Protein AF-A0A934AKM4-F1 (afdb_monomer)

Foldseek 3Di:
DALLLLLLVVLLLVLLVPPDDDPVVLVVVLVVVVVPDSLVRSVSSLVVVDPDPDDDPPDDDDDDDDDDDDDDPDPPPPPPDPPPVPQPPFPLDDVLLVVLSSVVVVVPPDPSNVVSVVDPVSVQLVPDDSSLLSLLVLQLCLLPDSVNSNPDDPLLSSLLSCQSSCLSNPHDPDDPSVLSNLLSQLVSLVVVLVVLAPPDWDWDFPDDDDPPDDAGEIETEGAYNQKDKQAQDPDDDDDDPQPSNHLFGKKKDFAAPVQVVVCVVRLWDWWAQAADWDDDDRYHIYGHNSRTTGKIFHPPDDCVLVVRDQNRQKMFIWGAHPSFIWMDRHPVGRIIGSRHRRAADPVLLVLLVCVSVVHDDDPVSVVSNVVQSVSSHGHGGGIRRIGTPDIDGHD

Radius of gyration: 25.03 Å; Cα contacts (8 Å, |Δi|>4): 606; chains: 1; bounding box: 63×58×86 Å

Secondary structure (DSSP, 8-state):
--HHHHHHHHHHHHHHHTS-S--HHHHHHHHHHTTT-HHHHHHHHHHHHSTT--S--------------------TT-------TT-----SS-HHHHHHHHHHHHT---THHHHHTT-TTHHHHTTS-HHHHHHHHHHHHTT--HHHHHHS-HHHHHHHHHHHHHHHT---TT-HHHHHHHHHHHHHHHHHHHHTBTSPPEEE-SS---TT-SSEEEEEESB-TT-EEE----S----SS--TTSTT--EEEEE-HHHHHHHHHHSEEEPPSS-EEEEETTTEEEEETT--EEEEB-TTS-TGGGT--GGG-EEEEEEPPTT--EEES-TTTT-EEEE--PPPPHHHHHHHHHHHTT----HHHHHHHHHHHHTTSSPP--EEE-EEEEEEE--

pLDDT: mean 75.03, std 22.96, range [26.42, 98.5]

Solvent-accessible surface area (backbone atoms only — not comparable to full-atom values): 22704 Å² total; per-residue (Å²): 98,56,52,51,42,51,50,57,47,50,52,56,33,52,47,55,68,70,51,85,92,82,54,69,76,58,51,56,53,38,59,66,49,48,82,77,36,70,44,63,39,35,53,54,36,54,58,66,73,47,88,82,75,78,86,75,92,72,91,76,92,79,87,83,89,82,91,80,94,75,92,73,82,89,71,86,78,72,74,71,74,83,71,74,84,79,66,75,81,71,63,52,62,58,66,61,46,54,48,49,55,39,52,58,54,59,70,43,87,37,81,41,58,69,58,42,77,69,46,75,75,51,62,70,57,64,69,50,56,62,67,58,53,38,47,38,49,22,18,73,45,52,89,52,54,46,68,52,63,68,71,48,50,73,68,50,52,35,10,41,35,34,43,41,52,41,47,71,62,60,70,68,75,84,49,67,47,35,55,50,13,53,20,50,50,12,38,55,46,46,54,53,46,58,70,33,40,68,51,85,66,50,74,47,64,93,64,81,81,54,99,87,62,74,50,48,61,34,39,29,48,54,31,59,68,61,49,40,78,47,62,55,47,94,70,94,69,88,77,59,95,79,46,68,32,37,76,76,34,63,33,22,34,72,27,32,70,68,50,49,54,51,28,70,71,53,41,31,45,65,37,29,63,60,44,44,69,50,75,45,86,91,61,32,30,39,36,27,65,67,47,18,12,40,70,34,29,42,79,86,58,52,52,70,78,71,73,45,57,81,78,36,39,23,38,39,29,29,31,63,58,90,72,58,38,34,32,26,67,40,82,90,45,72,44,34,31,40,30,38,63,38,18,49,54,66,74,58,42,50,40,30,58,36,50,76,70,71,46,92,65,56,74,68,48,46,53,50,27,53,52,33,42,76,63,34,40,51,31,38,86,43,66,48,65,45,45,80,78,46,70,53,68,70,127

Mean predicted aligned error: 12.0 Å

Nearest PDB structures (foldseek):
  4eru-assembly1_B  TM=2.454E-01  e=1.592E+00  Salmonella enterica subsp. enterica serovar Typhimurium str. 14028S

Sequence (395 aa):
MSRRLFCLFLALAWLNASLPFEASAAVVRAASAAAKSPLAMAGGMIDASLPGLSSGNLLVPSWSNGSLSLIAPDLQDLKAPPLLQGQAVPSLLDPRRAAVLADRAMAADSPAMAEAAALKGVSEAVSAEPTAILERVNSVLKDFTPEDLQKLSDEDLSSLSSVVMDGLAGFKAGKREYHQGMATLARVRTEKLLAKRGQELDKYEPYKAVKDMQAVPVYIHGTSERVKTVRPKAEEGVASKQDLTSPRAVFRHYTTKEGLEAILSSKALLNGYLPYIELIVYVARYIYEDLSGVFLTVPEASGRDVGVPPEQRYYVDLELPKGFSLIQPDPIYPIFLVPLPGRTRGWIADAYRKWMKGEDLSPEQEAQAKRLDQEGGPGPDLALPIKVVGHGEVK

Structure (mmCIF, N/CA/C/O backbone):
data_AF-A0A934AKM4-F1
#
_entry.id   AF-A0A934AKM4-F1
#
loop_
_atom_site.group_PDB
_atom_site.id
_atom_site.type_symbol
_atom_site.label_atom_id
_atom_site.label_alt_id
_atom_site.label_comp_id
_atom_site.label_asym_id
_atom_site.label_entity_id
_atom_site.label_seq_id
_atom_site.pdbx_PDB_ins_code
_atom_site.Cartn_x
_atom_site.Cartn_y
_atom_site.Cartn_z
_atom_site.occupancy
_atom_site.B_iso_or_equiv
_atom_site.auth_seq_id
_atom_site.auth_comp_id
_atom_site.auth_asym_id
_atom_site.auth_atom_id
_atom_site.pdbx_PDB_model_num
ATOM 1 N N . MET A 1 1 ? -26.344 0.871 11.032 1.00 51.47 1 MET A N 1
ATOM 2 C CA . MET A 1 1 ? -24.915 0.720 11.398 1.00 51.47 1 MET A CA 1
ATOM 3 C C . MET A 1 1 ? -24.537 -0.759 11.417 1.00 51.47 1 MET A C 1
ATOM 5 O O . MET A 1 1 ? -25.308 -1.552 11.948 1.00 51.47 1 MET A O 1
ATOM 9 N N . SER A 1 2 ? -23.410 -1.166 10.821 1.00 50.50 2 SER A N 1
ATOM 10 C CA . SER A 1 2 ? -23.014 -2.585 10.814 1.00 50.50 2 SER A CA 1
ATOM 11 C C . SER A 1 2 ? -22.404 -3.010 12.156 1.00 50.50 2 SER A C 1
ATOM 13 O O . SER A 1 2 ? -21.736 -2.225 12.830 1.00 50.50 2 SER A O 1
ATOM 15 N N . ARG A 1 3 ? -22.589 -4.284 12.528 1.00 57.16 3 ARG A N 1
ATOM 16 C CA . ARG A 1 3 ? -22.080 -4.886 13.778 1.00 57.16 3 ARG A CA 1
ATOM 17 C C . ARG A 1 3 ? -20.564 -4.697 13.989 1.00 57.16 3 ARG A C 1
ATOM 19 O O . ARG A 1 3 ? -20.094 -4.721 15.121 1.00 57.16 3 ARG A O 1
ATOM 26 N N . ARG A 1 4 ? -19.793 -4.500 12.913 1.00 54.78 4 ARG A N 1
ATOM 27 C CA . ARG A 1 4 ? -18.324 -4.373 12.934 1.00 54.78 4 ARG A CA 1
ATOM 28 C C . ARG A 1 4 ? -17.840 -2.953 13.217 1.00 54.78 4 ARG A C 1
ATOM 30 O O . ARG A 1 4 ? -16.844 -2.805 13.919 1.00 54.78 4 ARG A O 1
ATOM 37 N N . LEU A 1 5 ? -18.580 -1.929 12.777 1.00 52.53 5 LEU A N 1
ATOM 38 C CA . LEU A 1 5 ? -18.275 -0.537 13.125 1.00 52.53 5 LEU A CA 1
ATOM 39 C C . LEU A 1 5 ? -18.369 -0.331 14.645 1.00 52.53 5 LEU A C 1
ATOM 41 O O . LEU A 1 5 ? -17.537 0.347 15.237 1.00 52.53 5 LEU A O 1
ATOM 45 N N . PHE A 1 6 ? -19.329 -1.006 15.286 1.00 55.53 6 PHE A N 1
ATOM 46 C CA . PHE A 1 6 ? -19.448 -1.025 16.741 1.00 55.53 6 PHE A CA 1
ATOM 47 C C . PHE A 1 6 ? -18.304 -1.774 17.438 1.00 55.53 6 PHE A C 1
ATOM 49 O O . PHE A 1 6 ? -17.884 -1.358 18.506 1.00 55.53 6 PHE A O 1
ATOM 56 N N . CYS A 1 7 ? -17.758 -2.842 16.848 1.00 52.00 7 CYS A N 1
ATOM 57 C CA . CYS A 1 7 ? -16.610 -3.551 17.429 1.00 52.00 7 CYS A CA 1
ATOM 58 C C . CYS A 1 7 ? -15.332 -2.704 17.382 1.00 52.00 7 CYS A C 1
ATOM 60 O O . CYS A 1 7 ? -14.615 -2.633 18.374 1.00 52.00 7 CYS A O 1
ATOM 62 N N . LEU A 1 8 ? -15.081 -2.024 16.255 1.00 54.69 8 LEU A N 1
ATOM 63 C CA . LEU A 1 8 ? -13.997 -1.043 16.139 1.00 54.69 8 LEU A CA 1
ATOM 64 C C . LEU A 1 8 ? -14.161 0.059 17.189 1.00 54.69 8 LEU A C 1
ATOM 66 O O . LEU A 1 8 ? -13.215 0.442 17.867 1.00 54.69 8 LEU A O 1
ATOM 70 N N . PHE A 1 9 ? -15.397 0.517 17.354 1.00 56.62 9 PHE A N 1
ATOM 71 C CA . PHE A 1 9 ? -15.739 1.537 18.319 1.00 56.62 9 PHE A CA 1
ATOM 72 C C . PHE A 1 9 ? -15.564 1.076 19.779 1.00 56.62 9 PHE A C 1
ATOM 74 O O . PHE A 1 9 ? -14.971 1.792 20.579 1.00 56.62 9 PHE A O 1
ATOM 81 N N . LEU A 1 10 ? -16.018 -0.129 20.133 1.00 51.84 10 LEU A N 1
ATOM 82 C CA . LEU A 1 10 ? -15.814 -0.717 21.458 1.00 51.84 10 LEU A CA 1
ATOM 83 C C . LEU A 1 10 ? -14.335 -0.941 21.758 1.00 51.84 10 LEU A C 1
ATOM 85 O O . LEU A 1 10 ? -13.925 -0.735 22.894 1.00 51.84 10 LEU A O 1
ATOM 89 N N . ALA A 1 11 ? -13.538 -1.326 20.762 1.00 53.38 11 ALA A N 1
ATOM 90 C CA . ALA A 1 11 ? -12.098 -1.447 20.928 1.00 53.38 11 ALA A CA 1
ATOM 91 C C . ALA A 1 11 ? -11.457 -0.081 21.214 1.00 53.38 11 ALA A C 1
ATOM 93 O O . ALA A 1 11 ? -10.674 0.025 22.149 1.00 53.38 11 ALA A O 1
ATOM 94 N N . LEU A 1 12 ? -11.853 0.978 20.495 1.00 50.47 12 LEU A N 1
ATOM 95 C CA . LEU A 1 12 ? -11.402 2.352 20.759 1.00 50.47 12 LEU A CA 1
ATOM 96 C C . LEU A 1 12 ? -11.870 2.872 22.135 1.00 50.47 12 LEU A C 1
ATOM 98 O O . LEU A 1 12 ? -11.111 3.534 22.838 1.00 50.47 12 LEU A O 1
ATOM 102 N N . ALA A 1 13 ? -13.095 2.540 22.554 1.00 51.50 13 ALA A N 1
ATOM 103 C CA . ALA A 1 13 ? -13.657 2.927 23.850 1.00 51.50 13 ALA A CA 1
ATOM 104 C C . ALA A 1 13 ? -12.999 2.186 25.029 1.00 51.50 13 ALA A C 1
ATOM 106 O O . ALA A 1 13 ? -12.649 2.801 26.034 1.00 51.50 13 ALA A O 1
ATOM 107 N N . TRP A 1 14 ? -12.800 0.871 24.905 1.00 45.91 14 TRP A N 1
ATOM 108 C CA . TRP A 1 14 ? -12.123 0.042 25.906 1.00 45.91 14 TRP A CA 1
ATOM 109 C C . TRP A 1 14 ? -10.655 0.441 26.068 1.00 45.91 14 TRP A C 1
ATOM 111 O O . TRP A 1 14 ? -10.137 0.508 27.181 1.00 45.91 14 TRP A O 1
ATOM 121 N N . LEU A 1 15 ? -9.999 0.782 24.964 1.00 45.12 15 LEU A N 1
ATOM 122 C CA . LEU A 1 15 ? -8.618 1.233 24.956 1.00 45.12 15 LEU A CA 1
ATOM 123 C C . LEU A 1 15 ? -8.435 2.572 25.677 1.00 45.12 15 LEU A C 1
ATOM 125 O O . LEU A 1 15 ? -7.503 2.712 26.463 1.00 45.12 15 LEU A O 1
ATOM 129 N N . ASN A 1 16 ? -9.376 3.502 25.513 1.00 45.16 16 ASN A N 1
ATOM 130 C CA . ASN A 1 16 ? -9.410 4.730 26.308 1.00 45.16 16 ASN A CA 1
ATOM 131 C C . ASN A 1 16 ? -9.717 4.487 27.794 1.00 45.16 16 ASN A C 1
ATOM 133 O O . ASN A 1 16 ? -9.210 5.206 28.649 1.00 45.16 16 ASN A O 1
ATOM 137 N N . ALA A 1 17 ? -10.507 3.460 28.123 1.00 43.16 17 ALA A N 1
ATOM 138 C CA . ALA A 1 17 ? -10.773 3.058 29.507 1.00 43.16 17 ALA A CA 1
ATOM 139 C C . ALA A 1 17 ? -9.569 2.397 30.207 1.00 43.16 17 ALA A C 1
ATOM 141 O O . ALA A 1 17 ? -9.577 2.260 31.428 1.00 43.16 17 ALA A O 1
ATOM 142 N N . SER A 1 18 ? -8.557 1.975 29.443 1.00 39.59 18 SER A N 1
ATOM 143 C CA . SER A 1 18 ? -7.383 1.231 29.924 1.00 39.59 18 SER A CA 1
ATOM 144 C C . SER A 1 18 ? -6.154 2.121 30.177 1.00 39.59 18 SER A C 1
ATOM 146 O O . SER A 1 18 ? -5.099 1.618 30.562 1.00 39.59 18 SER A O 1
ATOM 148 N N . LEU A 1 19 ? -6.276 3.436 29.959 1.00 39.56 19 LEU A N 1
ATOM 149 C CA . LEU A 1 19 ? -5.252 4.444 30.254 1.00 39.56 19 LEU A CA 1
ATOM 150 C C . LEU A 1 19 ? -5.306 4.860 31.746 1.00 39.56 19 LEU A C 1
ATOM 152 O O . LEU A 1 19 ? -6.357 4.727 32.377 1.00 39.56 19 LEU A O 1
ATOM 156 N N . PRO A 1 20 ? -4.189 5.310 32.356 1.00 41.03 20 PRO A N 1
ATOM 157 C CA . PRO A 1 20 ? -4.072 5.464 33.809 1.00 41.03 20 PRO A CA 1
ATOM 158 C C . PRO A 1 20 ? -5.076 6.438 34.463 1.00 41.03 20 PRO A C 1
ATOM 160 O O . PRO A 1 20 ? -5.600 7.377 33.870 1.00 41.03 20 PRO A O 1
ATOM 163 N N . PHE A 1 21 ? -5.331 6.155 35.740 1.00 41.41 21 PHE A N 1
ATOM 164 C CA . PHE A 1 21 ? -6.564 6.374 36.503 1.00 41.41 21 PHE A CA 1
ATOM 165 C C . PHE A 1 21 ? -6.707 7.774 37.148 1.00 41.41 21 PHE A C 1
ATOM 167 O O . PHE A 1 21 ? -6.900 7.866 38.357 1.00 41.41 21 PHE A O 1
ATOM 174 N N . GLU A 1 22 ? -6.654 8.873 36.383 1.00 40.75 22 GLU A N 1
ATOM 175 C CA . GLU A 1 22 ? -6.874 10.238 36.932 1.00 40.75 22 GLU A CA 1
ATOM 176 C C . GLU A 1 22 ? -8.089 11.005 36.369 1.00 40.75 22 GLU A C 1
ATOM 178 O O . GLU A 1 22 ? -8.169 12.227 36.443 1.00 40.75 22 GLU A O 1
ATOM 183 N N . ALA A 1 23 ? -9.127 10.297 35.912 1.00 39.56 23 ALA A N 1
ATOM 184 C CA . ALA A 1 23 ? -10.405 10.916 35.528 1.00 39.56 23 ALA A CA 1
ATOM 185 C C . ALA A 1 23 ? -11.626 10.311 36.254 1.00 39.56 23 ALA A C 1
ATOM 187 O O . ALA A 1 23 ? -12.684 10.109 35.658 1.00 39.56 23 ALA A O 1
ATOM 188 N N . SER A 1 24 ? -11.530 10.006 37.554 1.00 36.16 24 SER A N 1
ATOM 189 C CA . SER A 1 24 ? -12.574 9.225 38.250 1.00 36.16 24 SER A CA 1
ATOM 190 C C . SER A 1 24 ? -13.924 9.954 38.418 1.00 36.16 24 SER A C 1
ATOM 192 O O . SER A 1 24 ? -14.971 9.310 38.408 1.00 36.16 24 SER A O 1
ATOM 194 N N . ALA A 1 25 ? -13.959 11.292 38.461 1.00 34.59 25 ALA A N 1
ATOM 195 C CA . ALA A 1 25 ? -15.218 12.046 38.571 1.00 34.59 25 ALA A CA 1
ATOM 196 C C . ALA A 1 25 ? -15.967 12.204 37.228 1.00 34.59 25 ALA A C 1
ATOM 198 O O . ALA A 1 25 ? -17.200 12.266 37.204 1.00 34.59 25 ALA A O 1
ATOM 199 N N . ALA A 1 26 ? -15.239 12.234 36.106 1.00 39.81 26 ALA A N 1
ATOM 200 C CA . ALA A 1 26 ? -15.812 12.284 34.759 1.00 39.81 26 ALA A CA 1
ATOM 201 C C . ALA A 1 26 ? -16.292 10.897 34.302 1.00 39.81 26 ALA A C 1
A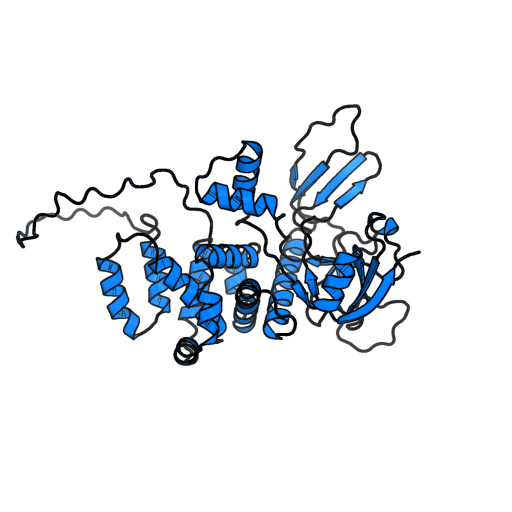TOM 203 O O . ALA A 1 26 ? -17.365 10.785 33.713 1.00 39.81 26 ALA A O 1
ATOM 204 N N . VAL A 1 27 ? -15.569 9.835 34.674 1.00 38.19 27 VAL A N 1
ATOM 205 C CA . VAL A 1 27 ? -15.933 8.433 34.401 1.00 38.19 27 VAL A CA 1
ATOM 206 C C . VAL A 1 27 ? -17.239 8.029 35.100 1.00 38.19 27 VAL A C 1
ATOM 208 O O . VAL A 1 27 ? -18.066 7.349 34.499 1.00 38.19 27 VAL A O 1
ATOM 211 N N . VAL A 1 28 ? -17.503 8.511 36.320 1.00 34.91 28 VAL A N 1
ATOM 212 C CA . VAL A 1 28 ? -18.774 8.245 37.029 1.00 34.91 28 VAL A CA 1
ATOM 213 C C . VAL A 1 28 ? -19.956 9.016 36.412 1.00 34.91 28 VAL A C 1
ATOM 215 O O . VAL A 1 28 ? -21.070 8.493 36.353 1.00 34.91 28 VAL A O 1
ATOM 218 N N . ARG A 1 29 ? -19.735 10.221 35.861 1.00 36.25 29 ARG A N 1
ATOM 219 C CA . ARG A 1 29 ? -20.760 10.939 35.069 1.00 36.25 29 ARG A CA 1
ATOM 220 C C . ARG A 1 29 ? -20.982 10.296 33.695 1.00 36.25 29 ARG A C 1
ATOM 222 O O . ARG A 1 29 ? -22.126 10.203 33.255 1.00 36.25 29 ARG A O 1
ATOM 229 N N . ALA A 1 30 ? -19.927 9.782 33.064 1.00 37.81 30 ALA A N 1
ATOM 230 C CA . ALA A 1 30 ? -20.004 9.009 31.827 1.00 37.81 30 ALA A CA 1
ATOM 231 C C . ALA A 1 30 ? -20.736 7.669 32.027 1.00 37.81 30 ALA A C 1
ATOM 233 O O . ALA A 1 30 ? -21.513 7.272 31.166 1.00 37.81 30 ALA A O 1
ATOM 234 N N . ALA A 1 31 ? -20.591 7.021 33.189 1.00 32.19 31 ALA A N 1
ATOM 235 C CA . ALA A 1 31 ? -21.324 5.801 33.543 1.00 32.19 31 ALA A CA 1
ATOM 236 C C . ALA A 1 31 ? -22.840 6.033 33.736 1.00 32.19 31 ALA A C 1
ATOM 238 O O . ALA A 1 31 ? -23.641 5.157 33.423 1.00 32.19 31 ALA A O 1
ATOM 239 N N . SER A 1 32 ? -23.252 7.228 34.176 1.00 30.84 32 SER A N 1
ATOM 240 C CA . SER A 1 32 ? -24.667 7.645 34.224 1.00 30.84 32 SER A CA 1
ATOM 241 C C . SER A 1 32 ? -25.238 7.941 32.822 1.00 30.84 32 SER A C 1
ATOM 243 O O . SER A 1 32 ? -26.385 7.604 32.522 1.00 30.84 32 SER A O 1
ATOM 245 N N . ALA A 1 33 ? -24.418 8.484 31.913 1.00 33.44 33 ALA A N 1
ATOM 246 C CA . ALA A 1 33 ? -24.769 8.699 30.504 1.00 33.44 33 ALA A CA 1
ATOM 247 C C . ALA A 1 33 ? -24.724 7.411 29.645 1.00 33.44 33 ALA A C 1
ATOM 249 O O . ALA A 1 33 ? -25.423 7.313 28.632 1.00 33.44 33 ALA A O 1
ATOM 250 N N . ALA A 1 34 ? -23.968 6.392 30.074 1.00 34.28 34 ALA A N 1
ATOM 251 C CA . ALA A 1 34 ? -23.850 5.082 29.424 1.00 34.28 34 ALA A CA 1
ATOM 252 C C . ALA A 1 34 ? -25.181 4.312 29.343 1.00 34.28 34 ALA A C 1
ATOM 254 O O . ALA A 1 34 ? -25.321 3.412 28.518 1.00 34.28 34 ALA A O 1
ATOM 255 N N . ALA A 1 35 ? -26.195 4.716 30.114 1.00 30.38 35 ALA A N 1
ATOM 256 C CA . ALA A 1 35 ? -27.560 4.217 29.973 1.00 30.38 35 ALA A CA 1
ATOM 257 C C . ALA A 1 35 ? -28.233 4.614 28.637 1.00 30.38 35 ALA A C 1
ATOM 259 O O . ALA A 1 35 ? -29.339 4.149 28.364 1.00 30.38 35 ALA A O 1
ATOM 260 N N . LYS A 1 36 ? -27.607 5.471 27.807 1.00 34.25 36 LYS A N 1
ATOM 261 C CA . LYS A 1 36 ? -28.182 5.937 26.530 1.00 34.25 36 LYS A CA 1
ATOM 262 C C . LYS A 1 36 ? -27.254 5.874 25.307 1.00 34.25 36 LYS A C 1
ATOM 264 O O . LYS A 1 36 ? -27.784 5.835 24.204 1.00 34.25 36 LYS A O 1
ATOM 269 N N . SER A 1 37 ? -25.920 5.835 25.443 1.00 38.72 37 SER A N 1
ATOM 270 C CA . SER A 1 37 ? -25.009 5.637 24.294 1.00 38.72 37 SER A CA 1
ATOM 271 C C . SER A 1 37 ? -23.549 5.346 24.711 1.00 38.72 37 SER A C 1
ATOM 273 O O . SER A 1 37 ? -22.912 6.212 25.310 1.00 38.72 37 SER A O 1
ATOM 275 N N . PRO A 1 38 ? -22.963 4.187 24.339 1.00 38.72 38 PRO A N 1
ATOM 276 C CA . PRO A 1 38 ? -21.524 3.896 24.469 1.00 38.72 38 PRO A CA 1
ATOM 277 C C . PRO A 1 38 ? -20.617 4.835 23.656 1.00 38.72 38 PRO A C 1
ATOM 279 O O . PRO A 1 38 ? -19.419 4.921 23.903 1.00 38.72 38 PRO A O 1
ATOM 282 N N . LEU A 1 39 ? -21.179 5.557 22.687 1.00 39.94 39 LEU A N 1
ATOM 283 C CA . LEU A 1 39 ? -20.455 6.464 21.804 1.00 39.94 39 LEU A CA 1
ATOM 284 C C . LEU A 1 39 ? -20.155 7.833 22.408 1.00 39.94 39 LEU A C 1
ATOM 286 O O . LEU A 1 39 ? -19.040 8.338 22.275 1.00 39.94 39 LEU A O 1
ATOM 290 N N . ALA A 1 40 ? -21.093 8.346 23.203 1.00 39.50 40 ALA A N 1
ATOM 291 C CA . ALA A 1 40 ? -20.852 9.488 24.081 1.00 39.50 40 ALA A CA 1
ATOM 292 C C . ALA A 1 40 ? -19.743 9.198 25.115 1.00 39.50 40 ALA A C 1
ATOM 294 O O . ALA A 1 40 ? -19.064 10.116 25.569 1.00 39.50 40 ALA A O 1
ATOM 295 N N . MET A 1 41 ? -19.526 7.918 25.454 1.00 39.44 41 MET A N 1
ATOM 296 C CA . MET A 1 41 ? -18.470 7.489 26.370 1.00 39.44 41 MET A CA 1
ATOM 297 C C . MET A 1 41 ? -17.081 7.597 25.732 1.00 39.44 41 MET A C 1
ATOM 299 O O . MET A 1 41 ? -16.217 8.201 26.350 1.00 39.44 41 MET A O 1
ATOM 303 N N . ALA A 1 42 ? -16.844 7.115 24.502 1.00 38.91 42 ALA A N 1
ATOM 304 C CA . ALA A 1 42 ? -15.522 7.306 23.885 1.00 38.91 42 ALA A CA 1
ATOM 305 C C . ALA A 1 42 ? -15.246 8.770 23.530 1.00 38.91 42 ALA A C 1
ATOM 307 O O . ALA A 1 42 ? -14.114 9.198 23.693 1.00 38.91 42 ALA A O 1
ATOM 308 N N . GLY A 1 43 ? -16.255 9.548 23.117 1.00 40.59 43 GLY A N 1
ATOM 309 C CA . GLY A 1 43 ? -16.103 10.996 22.934 1.00 40.59 43 GLY A CA 1
ATOM 310 C C . GLY A 1 43 ? -15.669 11.690 24.230 1.00 40.59 43 GLY A C 1
ATOM 311 O O . GLY A 1 43 ? -14.653 12.377 24.248 1.00 40.59 43 GLY A O 1
ATOM 312 N N . GLY A 1 44 ? -16.360 11.415 25.343 1.00 40.06 44 GLY A N 1
ATOM 313 C CA . GLY A 1 44 ? -15.987 11.931 26.664 1.00 40.06 44 GLY A CA 1
ATOM 314 C C . GLY A 1 44 ? -14.669 11.372 27.217 1.00 40.06 44 GLY A C 1
ATOM 315 O O . GLY A 1 44 ? -14.009 12.040 28.006 1.00 40.06 44 GLY A O 1
ATOM 316 N N . MET A 1 45 ? -14.258 10.170 26.807 1.00 41.19 45 MET A N 1
ATOM 317 C CA . MET A 1 45 ? -12.985 9.570 27.212 1.00 41.19 45 MET A CA 1
ATOM 318 C C . MET A 1 45 ? -11.795 10.073 26.386 1.00 41.19 45 MET A C 1
ATOM 320 O O . MET A 1 45 ? -10.725 10.242 26.957 1.00 41.19 45 MET A O 1
ATOM 324 N N . ILE A 1 46 ? -11.979 10.375 25.093 1.00 43.50 46 ILE A N 1
ATOM 325 C CA . ILE A 1 46 ? -10.974 11.058 24.260 1.00 43.50 46 ILE A CA 1
ATOM 326 C C . ILE A 1 46 ? -10.710 12.456 24.834 1.00 43.50 46 ILE A C 1
ATOM 328 O O . ILE A 1 46 ? -9.553 12.807 25.062 1.00 43.50 46 ILE A O 1
ATOM 332 N N . ASP A 1 47 ? -11.772 13.198 25.164 1.00 41.38 47 ASP A N 1
ATOM 333 C CA . ASP A 1 47 ? -11.681 14.519 25.807 1.00 41.38 47 ASP A CA 1
ATOM 334 C C . ASP A 1 47 ? -11.001 14.444 27.190 1.00 41.38 47 ASP A C 1
ATOM 336 O O . ASP A 1 47 ? -10.202 15.305 27.550 1.00 41.38 47 ASP A O 1
ATOM 340 N N . ALA A 1 48 ? -11.251 13.374 27.956 1.00 43.22 48 ALA A N 1
ATOM 341 C CA . ALA A 1 48 ? -10.609 13.144 29.254 1.00 43.22 48 ALA A CA 1
ATOM 342 C C . ALA A 1 48 ? -9.137 12.692 29.154 1.00 43.22 48 ALA A C 1
ATOM 344 O O . ALA A 1 48 ? -8.363 12.936 30.077 1.00 43.22 48 ALA A O 1
ATOM 345 N N . SER A 1 49 ? -8.740 12.047 28.053 1.00 40.84 49 SER A N 1
ATOM 346 C CA . SER A 1 49 ? -7.362 11.591 27.798 1.00 40.84 49 SER A CA 1
ATOM 347 C C . SER A 1 49 ? -6.440 12.668 27.203 1.00 40.84 49 SER A C 1
ATOM 349 O O . SER A 1 49 ? -5.233 12.454 27.098 1.00 40.84 49 SER A O 1
ATOM 351 N N . LEU A 1 50 ? -6.987 13.840 26.854 1.00 37.91 50 LEU A N 1
ATOM 352 C CA . LEU A 1 50 ? -6.265 14.997 26.313 1.00 37.91 50 LEU A CA 1
ATOM 353 C C . LEU A 1 50 ? -6.396 16.214 27.253 1.00 37.91 50 LEU A C 1
ATOM 355 O O . LEU A 1 50 ? -7.116 17.166 26.940 1.00 37.91 50 LEU A O 1
ATOM 359 N N . PRO A 1 51 ? -5.712 16.239 28.412 1.00 37.97 51 PRO A N 1
ATOM 360 C CA . PRO A 1 51 ? -5.772 17.395 29.297 1.00 37.97 51 PRO A CA 1
ATOM 361 C C . PRO A 1 51 ? -5.126 18.616 28.615 1.00 37.97 51 PRO A C 1
ATOM 363 O O . PRO A 1 51 ? -3.911 18.664 28.436 1.00 37.97 51 PRO A O 1
ATOM 366 N N . GLY A 1 52 ? -5.936 19.617 28.238 1.00 42.59 52 GLY A N 1
ATOM 367 C CA . GLY A 1 52 ? -5.449 20.959 27.876 1.00 42.59 52 GLY A CA 1
ATOM 368 C C . GLY A 1 52 ? -5.911 21.568 26.546 1.00 42.59 52 GLY A C 1
ATOM 369 O O . GLY A 1 52 ? -5.491 22.683 26.243 1.00 42.59 52 GLY A O 1
ATOM 370 N N . LEU A 1 53 ? -6.769 20.908 25.757 1.00 38.03 53 LEU A N 1
ATOM 371 C CA . LEU A 1 53 ? -7.253 21.450 24.470 1.00 38.03 53 LEU A CA 1
ATOM 372 C C . LEU A 1 53 ? -8.715 21.931 24.472 1.00 38.03 53 LEU A C 1
ATOM 374 O O . LEU A 1 53 ? -9.211 22.377 23.435 1.00 38.03 53 LEU A O 1
ATOM 378 N N . SER A 1 54 ? -9.400 21.923 25.620 1.00 38.16 54 SER A N 1
ATOM 379 C CA . SER A 1 54 ? -10.739 22.507 25.723 1.00 38.16 54 SER A CA 1
ATOM 380 C C . SER A 1 54 ? -10.674 24.032 25.614 1.00 38.16 54 SER A C 1
ATOM 382 O O . SER A 1 54 ? -10.024 24.725 26.399 1.00 38.16 54 SER A O 1
ATOM 384 N N . SER A 1 55 ? -11.374 24.543 24.613 1.00 39.78 55 SER A N 1
ATOM 385 C CA . SER A 1 55 ? -11.519 25.946 24.257 1.00 39.78 55 SER A CA 1
ATOM 386 C C . SER A 1 55 ? -12.131 26.753 25.410 1.00 39.78 55 SER A C 1
ATOM 388 O O . SER A 1 55 ? -13.208 26.410 25.887 1.00 39.78 55 SER A O 1
ATOM 390 N N . GLY A 1 56 ? -11.491 27.859 25.815 1.00 35.56 56 GLY A N 1
ATOM 391 C CA . GLY A 1 56 ? -12.156 28.905 26.607 1.00 35.56 56 GLY A CA 1
ATOM 392 C C . GLY A 1 56 ? -11.490 29.323 27.919 1.00 35.56 56 GLY A C 1
ATOM 393 O O . GLY A 1 56 ? -12.149 29.328 28.949 1.00 35.56 56 GLY A O 1
ATOM 394 N N . ASN A 1 57 ? -10.236 29.787 27.886 1.00 31.05 57 ASN A N 1
ATOM 395 C CA . ASN A 1 57 ? -9.739 30.709 28.917 1.00 31.05 57 ASN A CA 1
ATOM 396 C C . ASN A 1 57 ? -10.022 32.155 28.478 1.00 31.05 57 ASN A C 1
ATOM 398 O O . ASN A 1 57 ? -9.134 32.877 28.029 1.00 31.05 57 ASN A O 1
ATOM 402 N N . LEU A 1 58 ? -11.287 32.570 28.594 1.00 30.41 58 LEU A N 1
ATOM 403 C CA . LEU A 1 58 ? -11.645 33.981 28.731 1.00 30.41 58 LEU A CA 1
ATOM 404 C C . LEU A 1 58 ? -11.844 34.248 30.222 1.00 30.41 58 LEU A C 1
ATOM 406 O O . LEU A 1 58 ? -12.781 33.760 30.848 1.00 30.41 58 LEU A O 1
ATOM 410 N N . LEU A 1 59 ? -10.896 34.997 30.775 1.00 31.64 59 LEU A N 1
ATOM 411 C CA . LEU A 1 59 ? -10.877 35.498 32.140 1.00 31.64 59 LEU A CA 1
ATOM 412 C C . LEU A 1 59 ? -12.176 36.251 32.459 1.00 31.64 59 LEU A C 1
ATOM 414 O O . LEU A 1 59 ? -12.427 37.320 31.905 1.00 31.64 59 LEU A O 1
ATOM 418 N N . VAL A 1 60 ? -12.955 35.740 33.411 1.00 30.08 60 VAL A N 1
ATOM 419 C CA . VAL A 1 60 ? -13.942 36.532 34.154 1.00 30.08 60 VAL A CA 1
ATOM 420 C C . VAL A 1 60 ? -13.598 36.410 35.638 1.00 30.08 60 VAL A C 1
ATOM 422 O O . VAL A 1 60 ? -13.550 35.290 36.149 1.00 30.08 60 VAL A O 1
ATOM 425 N N . PRO A 1 61 ? -13.341 37.515 36.356 1.00 32.72 61 PRO A N 1
ATOM 426 C CA . PRO A 1 61 ? -13.160 37.465 37.795 1.00 32.72 61 PRO A CA 1
ATOM 427 C C . PRO A 1 61 ? -14.532 37.550 38.472 1.00 32.72 61 PRO A C 1
ATOM 429 O O . PRO A 1 61 ? -15.281 38.496 38.239 1.00 32.72 61 PRO A O 1
ATOM 432 N N . SER A 1 62 ? -14.855 36.611 39.363 1.00 26.42 62 SER A N 1
ATOM 433 C CA . SER A 1 62 ? -15.930 36.828 40.335 1.00 26.42 62 SER A CA 1
ATOM 434 C C . SER A 1 62 ? -15.501 36.407 41.731 1.00 26.42 62 SER A C 1
ATOM 436 O O . SER A 1 62 ? -15.039 35.291 41.956 1.00 26.42 62 SER A O 1
ATOM 438 N N . TRP A 1 63 ? -15.658 37.349 42.651 1.00 29.47 63 TRP A N 1
ATOM 439 C CA . TRP A 1 63 ? -15.401 37.239 44.075 1.00 29.47 63 TRP A CA 1
ATOM 440 C C . TRP A 1 63 ? 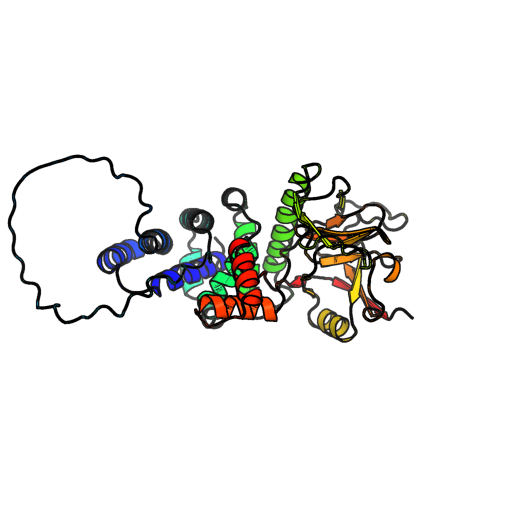-16.435 36.381 44.825 1.00 29.47 63 TRP A C 1
ATOM 442 O O . TRP A 1 63 ? -17.589 36.273 44.420 1.00 29.47 63 TRP A O 1
ATOM 452 N N . SER A 1 64 ? -16.010 35.980 46.028 1.00 30.52 64 SER A N 1
ATOM 453 C CA . SER A 1 64 ? -16.770 35.806 47.281 1.00 30.52 64 SER A CA 1
ATOM 454 C C . SER A 1 64 ? -17.222 34.400 47.725 1.00 30.52 64 SER A C 1
ATOM 456 O O . SER A 1 64 ? -18.051 33.744 47.112 1.00 30.52 64 SER A O 1
ATOM 458 N N . ASN A 1 65 ? -16.636 34.024 48.872 1.00 35.72 65 ASN A N 1
ATOM 459 C CA . ASN A 1 65 ? -17.183 33.417 50.094 1.00 35.72 65 ASN A CA 1
ATOM 460 C C . ASN A 1 65 ? -18.221 32.288 50.016 1.00 35.72 65 ASN A C 1
ATOM 462 O O . ASN A 1 65 ? -19.374 32.497 49.658 1.00 35.72 65 ASN A O 1
ATOM 466 N N . GLY A 1 66 ? -17.855 31.144 50.602 1.00 28.73 66 GLY A N 1
ATOM 467 C CA . GLY A 1 66 ? -18.805 30.117 51.024 1.00 28.73 66 GLY A CA 1
ATOM 468 C C . GLY A 1 66 ? -18.115 28.852 51.517 1.00 28.73 66 GLY A C 1
ATOM 469 O O . GLY A 1 66 ? -17.878 27.930 50.748 1.00 28.73 66 GLY A O 1
ATOM 470 N N . SER A 1 67 ? -17.778 28.826 52.801 1.00 37.66 67 SER A N 1
ATOM 471 C CA . SER A 1 67 ? -17.275 27.674 53.548 1.00 37.66 67 SER A CA 1
ATOM 472 C C . SER A 1 67 ? -18.241 26.490 53.466 1.00 37.66 67 SER A C 1
ATOM 474 O O . SER A 1 67 ? -19.419 26.676 53.746 1.00 37.66 67 SER A O 1
ATOM 476 N N . LEU A 1 68 ? -17.741 25.278 53.211 1.00 28.20 68 LEU A N 1
ATOM 477 C CA . LEU A 1 68 ? -18.297 24.033 53.753 1.00 28.20 68 LEU A CA 1
ATOM 478 C C . LEU A 1 68 ? -17.203 22.959 53.754 1.00 28.20 68 LEU A C 1
ATOM 480 O O . LEU A 1 68 ? -16.751 22.478 52.718 1.00 28.20 68 LEU A O 1
ATOM 484 N N . SER A 1 69 ? -16.760 22.632 54.960 1.00 34.38 69 SER A N 1
ATOM 485 C CA . SER A 1 69 ? -15.858 21.545 55.301 1.00 34.38 69 SER A CA 1
ATOM 486 C C . SER A 1 69 ? -16.597 20.208 55.232 1.00 34.38 69 SER A C 1
ATOM 488 O O . SER A 1 69 ? -17.591 20.004 55.927 1.00 34.38 69 SER A O 1
ATOM 490 N N . LEU A 1 70 ? -16.074 19.272 54.441 1.00 30.00 70 LEU A N 1
ATOM 491 C CA . LEU A 1 70 ? -16.410 17.855 54.524 1.00 30.00 70 LEU A CA 1
ATOM 492 C C . LEU A 1 70 ? -15.111 17.053 54.582 1.00 30.00 70 LEU A C 1
ATOM 494 O O . LEU A 1 70 ? -14.204 17.220 53.772 1.00 30.00 70 LEU A O 1
ATOM 498 N N . ILE A 1 71 ? -15.043 16.246 55.632 1.00 35.84 71 ILE A N 1
ATOM 499 C CA . ILE A 1 71 ? -13.925 15.428 56.086 1.00 35.84 71 ILE A CA 1
ATOM 500 C C . ILE A 1 71 ? -13.550 14.432 54.982 1.00 35.84 71 ILE A C 1
ATOM 502 O O . ILE A 1 71 ? -14.322 13.523 54.684 1.00 35.84 71 ILE A O 1
ATOM 506 N N . ALA A 1 72 ? -12.367 14.598 54.390 1.00 33.22 72 ALA A N 1
ATOM 507 C CA . ALA A 1 72 ? -11.712 13.561 53.602 1.00 33.22 72 ALA A CA 1
ATOM 508 C C . ALA A 1 72 ? -10.710 12.827 54.511 1.00 33.22 72 ALA A C 1
ATOM 510 O O . ALA A 1 72 ? -9.971 13.497 55.239 1.00 33.22 72 ALA A O 1
ATOM 511 N N . PRO A 1 73 ? -10.682 11.484 54.521 1.00 35.81 73 PRO A N 1
ATOM 512 C CA . PRO A 1 73 ? -9.627 10.752 55.199 1.00 35.81 73 PRO A CA 1
ATOM 513 C C . PRO A 1 73 ? -8.283 11.001 54.508 1.00 35.81 73 PRO A C 1
ATOM 515 O O . PRO A 1 73 ? -8.204 11.220 53.299 1.00 35.81 73 PRO A O 1
ATOM 518 N N . ASP A 1 74 ? -7.250 10.976 55.336 1.00 40.41 74 ASP A N 1
ATOM 519 C CA . ASP A 1 74 ? -5.846 11.214 55.040 1.00 40.41 74 ASP A CA 1
ATOM 520 C C . ASP A 1 74 ? -5.359 10.386 53.831 1.00 40.41 74 ASP A C 1
ATOM 522 O O . ASP A 1 74 ? -5.180 9.172 53.912 1.00 40.41 74 ASP A O 1
ATOM 526 N N . LEU A 1 75 ? -5.182 11.053 52.685 1.00 36.25 75 LEU A N 1
ATOM 527 C CA . LEU A 1 75 ? -4.580 10.519 51.454 1.00 36.25 75 LEU A CA 1
ATOM 528 C C . LEU A 1 75 ? -3.160 11.084 51.255 1.00 36.25 75 LEU A C 1
ATOM 530 O O . LEU A 1 75 ? -2.718 11.274 50.125 1.00 36.25 75 LEU A O 1
ATOM 534 N N . GLN A 1 76 ? -2.437 11.386 52.339 1.00 41.72 76 GLN A N 1
ATOM 535 C CA . GLN A 1 76 ? -1.097 11.981 52.253 1.00 41.72 76 GLN A CA 1
ATOM 536 C C . GLN A 1 76 ? 0.034 10.990 51.922 1.00 41.72 76 GLN A C 1
ATOM 538 O O . GLN A 1 76 ? 1.155 11.434 51.694 1.00 41.72 76 GLN A O 1
ATOM 543 N N . ASP A 1 77 ? -0.243 9.684 51.799 1.00 37.06 77 ASP A N 1
ATOM 544 C CA . ASP A 1 77 ? 0.792 8.662 51.542 1.00 37.06 77 ASP A CA 1
ATOM 545 C C . ASP A 1 77 ? 0.664 7.892 50.215 1.00 37.06 77 ASP A C 1
ATOM 547 O O . ASP A 1 77 ? 1.442 6.973 49.943 1.00 37.06 77 ASP A O 1
ATOM 551 N N . LEU A 1 78 ? -0.239 8.293 49.313 1.00 31.16 78 LEU A N 1
ATOM 552 C CA . LEU A 1 78 ? -0.151 7.835 47.924 1.00 31.16 78 LEU A CA 1
ATOM 553 C C . LEU A 1 78 ? 0.904 8.670 47.200 1.00 31.16 78 LEU A C 1
ATOM 555 O O . LEU A 1 78 ? 0.600 9.659 46.535 1.00 31.16 78 LEU A O 1
ATOM 559 N N . LYS A 1 79 ? 2.169 8.246 47.309 1.00 33.03 79 LYS A N 1
ATOM 560 C CA . LYS A 1 79 ? 3.179 8.612 46.313 1.00 33.03 79 LYS A CA 1
ATOM 561 C C . LYS A 1 79 ? 2.621 8.219 44.951 1.00 33.03 79 LYS A C 1
ATOM 563 O O . LYS A 1 79 ? 2.540 7.029 44.643 1.00 33.03 79 LYS A O 1
ATOM 568 N N . ALA A 1 80 ? 2.233 9.216 44.158 1.00 37.72 80 ALA A N 1
ATOM 569 C CA . ALA A 1 80 ? 1.979 9.013 42.745 1.00 37.72 80 ALA A CA 1
ATOM 570 C C . ALA A 1 80 ? 3.187 8.243 42.178 1.00 37.72 80 ALA A C 1
ATOM 572 O O . ALA A 1 80 ? 4.330 8.630 42.467 1.00 37.72 80 ALA A O 1
ATOM 573 N N . PRO A 1 81 ? 2.981 7.129 41.449 1.00 37.66 81 PRO A N 1
ATOM 574 C CA . PRO A 1 81 ? 4.082 6.497 40.737 1.00 37.66 81 PRO A CA 1
ATOM 575 C C . PRO A 1 81 ? 4.769 7.583 39.900 1.00 37.66 81 PRO A C 1
ATOM 577 O O . PRO A 1 81 ? 4.072 8.486 39.428 1.00 37.66 81 PRO A O 1
ATOM 580 N N . PRO A 1 82 ? 6.109 7.562 39.761 1.00 37.78 82 PRO A N 1
ATOM 581 C CA . PRO A 1 82 ? 6.806 8.571 38.983 1.00 37.78 82 PRO A CA 1
ATOM 582 C C . PRO A 1 82 ? 6.132 8.640 37.618 1.00 37.78 82 PRO A C 1
ATOM 584 O O . PRO A 1 82 ? 6.149 7.673 36.856 1.00 37.78 82 PRO A O 1
ATOM 587 N N . LEU A 1 83 ? 5.461 9.766 37.365 1.00 35.00 83 LEU A N 1
ATOM 588 C CA . LEU A 1 83 ? 4.913 10.079 36.061 1.00 35.00 83 LEU A CA 1
ATOM 589 C C . LEU A 1 83 ? 6.059 9.866 35.077 1.00 35.00 83 LEU A C 1
ATOM 591 O O . LEU A 1 83 ? 7.163 10.366 35.308 1.00 35.00 83 LEU A O 1
ATOM 595 N N . LEU A 1 84 ? 5.804 9.111 34.011 1.00 40.03 84 LEU A N 1
ATOM 596 C CA . LEU A 1 84 ? 6.683 8.991 32.851 1.00 40.03 84 LEU A CA 1
ATOM 597 C C . LEU A 1 84 ? 6.745 10.366 32.161 1.00 40.03 84 LEU A C 1
ATOM 599 O O . LEU A 1 84 ? 6.204 10.577 31.081 1.00 40.03 84 LEU A O 1
ATOM 603 N N . GLN A 1 85 ? 7.344 11.345 32.839 1.00 37.34 85 GLN A N 1
ATOM 604 C CA . GLN A 1 85 ? 7.580 12.689 32.350 1.00 37.34 85 GLN A CA 1
ATOM 605 C C . GLN A 1 85 ? 8.589 12.566 31.214 1.00 37.34 85 GLN A C 1
ATOM 607 O O . GLN A 1 85 ? 9.775 12.347 31.443 1.00 37.34 85 GLN A O 1
ATOM 612 N N . GLY A 1 86 ? 8.092 12.655 29.983 1.00 47.41 86 GLY A N 1
ATOM 613 C CA . GLY A 1 86 ? 8.915 12.637 28.777 1.00 47.41 86 GLY A CA 1
ATOM 614 C C . GLY A 1 86 ? 8.688 11.454 27.841 1.00 47.41 86 GLY A C 1
ATOM 615 O O . GLY A 1 86 ? 9.297 11.444 26.774 1.00 47.41 86 GLY A O 1
ATOM 616 N N . GLN A 1 87 ? 7.808 10.496 28.158 1.00 47.88 87 GLN A N 1
ATOM 617 C CA . GLN A 1 87 ? 7.356 9.569 27.119 1.00 47.88 87 GLN A CA 1
ATOM 618 C C . GLN A 1 87 ? 6.413 10.324 26.185 1.00 47.88 87 GLN A C 1
ATOM 620 O O . GLN A 1 87 ? 5.319 10.728 26.581 1.00 47.88 87 GLN A O 1
ATOM 625 N N . ALA A 1 88 ? 6.882 10.581 24.962 1.00 51.25 88 ALA A N 1
ATOM 626 C CA . ALA A 1 88 ? 6.054 11.139 23.908 1.00 51.25 88 ALA A CA 1
ATOM 627 C C . ALA A 1 88 ? 4.810 10.260 23.787 1.00 51.25 88 ALA A C 1
ATOM 629 O O . ALA A 1 88 ? 4.939 9.063 23.534 1.00 51.25 88 ALA A O 1
ATOM 630 N N . VAL A 1 89 ? 3.626 10.837 24.016 1.00 55.00 89 VAL A N 1
ATOM 631 C CA . VAL A 1 89 ? 2.379 10.144 23.704 1.00 55.00 89 VAL A CA 1
ATOM 632 C C . VAL A 1 89 ? 2.408 9.955 22.195 1.00 55.00 89 VAL A C 1
ATOM 634 O O . VAL A 1 89 ? 2.412 10.947 21.462 1.00 55.00 89 VAL A O 1
ATOM 637 N N . PRO A 1 90 ? 2.533 8.715 21.727 1.00 57.59 90 PRO A N 1
ATOM 638 C CA . PRO A 1 90 ? 2.736 8.463 20.320 1.00 57.59 90 PRO A CA 1
ATOM 639 C C . PRO A 1 90 ? 1.518 8.912 19.527 1.00 57.59 90 PRO A C 1
ATOM 641 O O . PRO A 1 90 ? 0.389 8.895 20.027 1.00 57.59 90 PRO A O 1
ATOM 644 N N . SER A 1 91 ? 1.750 9.277 18.270 1.00 63.16 91 SER A N 1
ATOM 645 C CA . SER A 1 91 ? 0.739 9.772 17.329 1.00 63.16 91 SER A CA 1
ATOM 646 C C . SER A 1 91 ? -0.196 8.643 16.846 1.00 63.16 91 SER A C 1
ATOM 648 O O . SER A 1 91 ? -0.507 8.535 15.662 1.00 63.16 91 SER A O 1
ATOM 650 N N . LEU A 1 92 ? -0.615 7.748 17.750 1.00 65.06 92 LEU A N 1
ATOM 651 C CA . LEU A 1 92 ? -1.294 6.477 17.469 1.00 65.06 92 LEU A CA 1
ATOM 652 C C . LEU A 1 92 ? -2.695 6.634 16.880 1.00 65.06 92 LEU A C 1
ATOM 654 O O . LEU A 1 92 ? -3.209 5.678 16.305 1.00 65.06 92 LEU A O 1
ATOM 658 N N . LEU A 1 93 ? -3.321 7.800 17.029 1.00 72.19 93 LEU A N 1
ATOM 659 C CA . LEU A 1 93 ? -4.506 8.181 16.272 1.00 72.19 93 LEU A CA 1
ATOM 660 C C . LEU A 1 93 ? -4.622 9.700 16.240 1.00 72.19 93 LEU A C 1
ATOM 662 O O . LEU A 1 93 ? -4.641 10.333 17.291 1.00 72.19 93 LEU A O 1
ATOM 666 N N . ASP A 1 94 ? -4.728 10.284 15.045 1.00 78.62 94 ASP A N 1
ATOM 667 C CA . ASP A 1 94 ? -5.050 11.709 14.905 1.00 78.62 94 ASP A CA 1
ATOM 668 C C . ASP A 1 94 ? -6.387 11.987 15.627 1.00 78.62 94 ASP A C 1
ATOM 670 O O . ASP A 1 94 ? -7.419 11.436 15.209 1.00 78.62 94 ASP A O 1
ATOM 674 N N . PRO A 1 95 ? -6.411 12.838 16.676 1.00 81.44 95 PRO A N 1
ATOM 675 C CA . PRO A 1 95 ? -7.626 13.132 17.435 1.00 81.44 95 PRO A CA 1
ATOM 676 C C . PRO A 1 95 ? -8.781 13.613 16.553 1.00 81.44 95 PRO A C 1
ATOM 678 O O . PRO A 1 95 ? -9.943 13.345 16.849 1.00 81.44 95 PRO A O 1
ATOM 681 N N . ARG A 1 96 ? -8.482 14.273 15.427 1.00 86.00 96 ARG A N 1
ATOM 682 C CA . ARG A 1 96 ? -9.496 14.756 14.483 1.00 86.00 96 ARG A CA 1
ATOM 683 C C . ARG A 1 96 ? -10.148 13.612 13.715 1.00 86.00 96 ARG A C 1
ATOM 685 O O . ARG A 1 96 ? -11.358 13.628 13.507 1.00 86.00 96 ARG A O 1
ATOM 692 N N . ARG A 1 97 ? -9.376 12.592 13.318 1.00 86.81 97 ARG A N 1
ATOM 693 C CA . ARG A 1 97 ? -9.928 11.370 12.706 1.00 86.81 97 ARG A CA 1
ATOM 694 C C . ARG A 1 97 ? -10.776 10.608 13.718 1.00 86.81 97 ARG A C 1
ATOM 696 O O . ARG A 1 97 ? -11.867 10.158 13.375 1.00 86.81 97 ARG A O 1
ATOM 703 N N . ALA A 1 98 ? -10.292 10.499 14.956 1.00 84.50 98 ALA A N 1
ATOM 704 C CA . ALA A 1 98 ? -11.019 9.854 16.044 1.00 84.50 98 ALA A CA 1
ATOM 705 C C . ALA A 1 98 ? -12.372 10.538 16.302 1.00 84.50 98 ALA A C 1
ATOM 707 O O . ALA A 1 98 ? -13.391 9.853 16.370 1.00 84.50 98 ALA A O 1
ATOM 708 N N . ALA A 1 99 ? -12.389 11.875 16.356 1.00 83.56 99 ALA A N 1
ATOM 709 C CA . ALA A 1 99 ? -13.603 12.669 16.526 1.00 83.56 99 ALA A CA 1
ATOM 710 C C . ALA A 1 99 ? -14.613 12.422 15.396 1.00 83.56 99 ALA A C 1
ATOM 712 O O . ALA A 1 99 ? -15.764 12.103 15.670 1.00 83.56 99 ALA A O 1
ATOM 713 N N . VAL A 1 100 ? -14.178 12.443 14.129 1.00 84.88 100 VAL A N 1
ATOM 714 C CA . VAL A 1 100 ? -15.070 12.153 12.991 1.00 84.88 100 VAL A CA 1
ATOM 715 C C . VAL A 1 100 ? -15.671 10.751 13.084 1.00 84.88 100 VAL A C 1
ATOM 717 O O . VAL A 1 100 ? -16.865 10.575 12.847 1.00 84.88 100 VAL A O 1
ATOM 720 N N . LEU A 1 101 ? -14.869 9.739 13.425 1.00 83.62 101 LEU A N 1
ATOM 721 C CA . LEU A 1 101 ? -15.372 8.373 13.579 1.00 83.62 101 LEU A CA 1
ATOM 722 C C . LEU A 1 101 ? -16.368 8.264 14.739 1.00 83.62 101 LEU A C 1
ATOM 724 O O . LEU A 1 101 ? -17.373 7.566 14.599 1.00 83.62 101 LEU A O 1
ATOM 728 N N . ALA A 1 102 ? -16.117 8.966 15.848 1.00 79.50 102 ALA A N 1
ATOM 729 C CA . ALA A 1 102 ? -17.022 9.026 16.990 1.00 79.50 102 ALA A CA 1
ATOM 730 C C . ALA A 1 102 ? -18.348 9.713 16.623 1.00 79.50 102 ALA A C 1
ATOM 732 O O . ALA A 1 102 ? -19.404 9.124 16.846 1.00 79.50 102 ALA A O 1
ATOM 733 N N . ASP A 1 103 ? -18.311 10.878 15.974 1.00 82.50 103 ASP A N 1
ATOM 734 C CA . ASP A 1 103 ? -19.500 11.625 15.540 1.00 82.50 103 ASP A CA 1
ATOM 735 C C . ASP A 1 103 ? -20.362 10.806 14.571 1.00 82.50 103 ASP A C 1
ATOM 737 O O . ASP A 1 103 ? -21.577 10.679 14.742 1.00 82.50 103 ASP A O 1
ATOM 741 N N . ARG A 1 104 ? -19.727 10.188 13.563 1.00 83.25 104 ARG A N 1
ATOM 742 C CA . ARG A 1 104 ? -20.407 9.338 12.568 1.00 83.25 104 ARG A CA 1
ATOM 743 C C . ARG A 1 104 ? -21.081 8.147 13.234 1.00 83.25 104 ARG A C 1
ATOM 745 O O . ARG A 1 104 ? -22.168 7.742 12.829 1.00 83.25 104 ARG A O 1
ATOM 752 N N . ALA A 1 105 ? -20.437 7.581 14.245 1.00 77.12 105 ALA A N 1
ATOM 753 C CA . ALA A 1 105 ? -20.980 6.453 14.963 1.00 77.12 105 ALA A CA 1
ATOM 754 C C . ALA A 1 105 ? -22.093 6.881 15.944 1.00 77.12 105 ALA A C 1
ATOM 756 O O . ALA A 1 105 ? -23.095 6.177 16.021 1.00 77.12 105 ALA A O 1
ATOM 757 N N . MET A 1 106 ? -21.999 8.053 16.594 1.00 76.25 106 MET A N 1
ATOM 758 C CA . MET A 1 106 ? -23.075 8.636 17.418 1.00 76.25 106 MET A CA 1
ATOM 759 C C . MET A 1 106 ? -24.338 8.920 16.606 1.00 76.25 106 MET A C 1
ATOM 761 O O . MET A 1 106 ? -25.437 8.682 17.092 1.00 76.25 106 MET A O 1
ATOM 765 N N . ALA A 1 107 ? -24.182 9.408 15.374 1.00 79.94 107 ALA A N 1
ATOM 766 C CA . ALA A 1 107 ? -25.296 9.698 14.475 1.00 79.94 107 ALA A CA 1
ATOM 767 C C . ALA A 1 107 ? -25.991 8.433 13.938 1.00 79.94 107 ALA A C 1
ATOM 769 O O . ALA A 1 107 ? -27.109 8.499 13.427 1.00 79.94 107 ALA A O 1
ATOM 770 N N . ALA A 1 108 ? -25.338 7.274 14.029 1.00 74.69 108 ALA A N 1
ATOM 771 C CA . ALA A 1 108 ? -25.870 6.018 13.538 1.00 74.69 108 ALA A CA 1
ATOM 772 C C . ALA A 1 108 ? -26.800 5.372 14.586 1.00 74.69 108 ALA A C 1
ATOM 774 O O . ALA A 1 108 ? -26.466 4.343 15.170 1.00 74.69 108 ALA A O 1
ATOM 775 N N . ASP A 1 109 ? -27.983 5.963 14.794 1.00 58.44 109 ASP A N 1
ATOM 776 C CA . ASP A 1 109 ? -29.080 5.471 15.651 1.00 58.44 109 ASP A CA 1
ATOM 777 C C . ASP A 1 109 ? -29.562 4.071 15.211 1.00 58.44 109 ASP A C 1
ATOM 779 O O . ASP A 1 109 ? -30.538 3.908 14.477 1.00 58.44 109 ASP A O 1
ATOM 783 N N . SER A 1 110 ? -28.840 3.016 15.599 1.00 55.34 110 SER A N 1
ATOM 784 C CA . SER A 1 110 ? -29.049 1.673 15.056 1.00 55.34 110 SER A CA 1
ATOM 785 C C . SER A 1 110 ? -29.187 0.622 16.167 1.00 55.34 110 SER A C 1
ATOM 787 O O . SER A 1 110 ? -28.202 0.340 16.855 1.00 55.34 110 SER A O 1
ATOM 789 N N . PRO A 1 111 ? -30.338 -0.083 16.281 1.00 58.06 111 PRO A N 1
ATOM 790 C CA . PRO A 1 111 ? -30.536 -1.194 17.231 1.00 58.06 111 PRO A CA 1
ATOM 791 C C . PRO A 1 111 ? -29.539 -2.362 17.060 1.00 58.06 111 PRO A C 1
ATOM 793 O O . PRO A 1 111 ? -29.409 -3.213 17.937 1.00 58.06 111 PRO A O 1
ATOM 796 N N . ALA A 1 112 ? -28.761 -2.364 15.973 1.00 54.97 112 ALA A N 1
ATOM 797 C CA . ALA A 1 112 ? -27.622 -3.254 15.729 1.00 54.97 112 ALA A CA 1
ATOM 798 C C . ALA A 1 112 ? -26.529 -3.224 16.822 1.00 54.97 112 ALA A C 1
ATOM 800 O O . ALA A 1 112 ? -25.748 -4.170 16.924 1.00 54.97 112 ALA A O 1
ATOM 801 N N . MET A 1 113 ? -26.464 -2.171 17.644 1.00 51.06 113 MET A N 1
ATOM 802 C CA . MET A 1 113 ? -25.493 -2.067 18.740 1.00 51.06 113 MET A CA 1
ATOM 803 C C . MET A 1 113 ? -25.770 -3.038 19.895 1.00 51.06 113 MET A C 1
ATOM 805 O O . MET A 1 113 ? -24.830 -3.596 20.460 1.00 51.06 113 MET A O 1
ATOM 809 N N . ALA A 1 114 ? -27.043 -3.316 20.194 1.00 56.16 114 ALA A N 1
ATOM 810 C CA . ALA A 1 114 ? -27.415 -4.300 21.212 1.00 56.16 114 ALA A CA 1
ATOM 811 C C . ALA A 1 114 ? -27.069 -5.736 20.775 1.00 56.16 114 ALA A C 1
ATOM 813 O O . ALA A 1 114 ? -26.687 -6.572 21.588 1.00 56.16 114 ALA A O 1
ATOM 814 N N . GLU A 1 115 ? -27.144 -6.015 19.472 1.00 51.84 115 GLU A N 1
ATOM 815 C CA . GLU A 1 115 ? -26.854 -7.336 18.909 1.00 51.84 115 GLU A CA 1
ATOM 816 C C . GLU A 1 115 ? -25.346 -7.597 18.756 1.00 51.84 115 GLU A C 1
ATOM 818 O O . GLU A 1 115 ? -24.878 -8.729 18.878 1.00 51.84 115 GLU A O 1
ATOM 823 N N . ALA A 1 116 ? -24.557 -6.547 18.524 1.00 52.44 116 ALA A N 1
ATOM 824 C CA . ALA A 1 116 ? -23.109 -6.655 18.398 1.00 52.44 116 ALA A CA 1
ATOM 825 C C . ALA A 1 116 ? -22.399 -6.887 19.748 1.00 52.44 116 ALA A C 1
ATOM 827 O O . ALA A 1 116 ? -21.386 -7.583 19.777 1.00 52.44 116 ALA A O 1
ATOM 828 N N . ALA A 1 117 ? -22.970 -6.422 20.867 1.00 50.84 117 ALA A N 1
ATOM 829 C CA . ALA A 1 117 ? -22.503 -6.765 22.216 1.00 50.84 117 ALA A CA 1
ATOM 830 C C . ALA A 1 117 ? -22.709 -8.256 22.578 1.00 50.84 117 ALA A C 1
ATOM 832 O O . ALA A 1 117 ? -22.059 -8.765 23.487 1.00 50.84 117 ALA A O 1
ATOM 833 N N . ALA A 1 118 ? -23.582 -8.974 21.859 1.00 51.62 118 ALA A N 1
ATOM 834 C CA . ALA A 1 118 ? -23.937 -10.367 22.142 1.00 51.62 118 ALA A CA 1
ATOM 835 C C . ALA A 1 118 ? -23.104 -11.415 21.364 1.00 51.62 118 ALA A C 1
ATOM 837 O O . ALA A 1 118 ? -23.314 -12.620 21.525 1.00 51.62 118 ALA A O 1
ATOM 838 N N . LEU A 1 119 ? -22.167 -11.002 20.499 1.00 49.62 119 LEU A N 1
ATOM 839 C CA . LEU A 1 119 ? -21.455 -11.908 19.588 1.00 49.62 119 LEU A CA 1
ATOM 840 C C . LEU A 1 119 ? -20.113 -12.419 20.143 1.00 49.62 119 LEU A C 1
ATOM 842 O O . LEU A 1 119 ? -19.146 -11.677 20.286 1.00 49.62 119 LEU A O 1
ATOM 846 N N . LYS A 1 120 ? -20.019 -13.747 20.312 1.00 49.94 120 LYS A N 1
ATOM 847 C CA . LYS A 1 120 ? -18.819 -14.494 20.751 1.00 49.94 120 LYS A CA 1
ATOM 848 C C . LYS A 1 120 ? -17.555 -14.283 19.898 1.00 49.94 120 LYS A C 1
ATOM 850 O O . LYS A 1 120 ? -16.459 -14.470 20.407 1.00 49.94 120 LYS A O 1
ATOM 855 N N . GLY A 1 121 ? -17.679 -13.877 18.631 1.00 50.88 121 GLY A N 1
ATOM 856 C CA . GLY A 1 121 ? -16.532 -13.664 17.729 1.00 50.88 121 GLY A CA 1
ATOM 857 C C . GLY A 1 121 ? -15.672 -12.436 18.058 1.00 50.88 121 GLY A C 1
ATOM 858 O O . GLY A 1 121 ? -14.567 -12.309 17.543 1.00 50.88 121 GLY A O 1
ATOM 859 N N . VAL A 1 122 ? -16.157 -11.546 18.927 1.00 52.25 122 VAL A N 1
ATOM 860 C CA . VAL A 1 122 ? -15.387 -10.402 19.437 1.00 52.25 122 VAL A CA 1
ATOM 861 C C . VAL A 1 122 ? -14.286 -10.873 20.398 1.00 52.25 122 VAL A C 1
ATOM 863 O O . VAL A 1 122 ? -13.219 -10.278 20.434 1.00 52.25 122 VAL A O 1
ATOM 866 N N . SER A 1 123 ? -14.487 -11.999 21.091 1.00 53.16 123 SER A N 1
ATOM 867 C CA . SER A 1 123 ? -13.556 -12.535 22.094 1.00 53.16 123 SER A CA 1
ATOM 868 C C . SER A 1 123 ? -12.149 -12.836 21.564 1.00 53.16 123 SER A C 1
ATOM 870 O O . SER A 1 123 ? -11.194 -12.683 22.316 1.00 53.16 123 SER A O 1
ATOM 872 N N . GLU A 1 124 ? -12.006 -13.276 20.309 1.00 55.06 124 GLU A N 1
ATOM 873 C CA . GLU A 1 124 ? -10.691 -13.597 19.723 1.00 55.06 124 GLU A CA 1
ATOM 874 C C . GLU A 1 124 ? -9.977 -12.351 19.181 1.00 55.06 124 GLU A C 1
ATOM 876 O O . GLU A 1 124 ? -8.762 -12.251 19.268 1.00 55.06 124 GLU A O 1
ATOM 881 N N . ALA A 1 125 ? -10.711 -11.358 18.664 1.00 52.66 125 ALA A N 1
ATOM 882 C CA . ALA A 1 125 ? -10.111 -10.079 18.269 1.00 52.66 125 ALA A CA 1
ATOM 883 C C . ALA A 1 125 ? -9.765 -9.201 19.487 1.00 52.66 125 ALA A C 1
ATOM 885 O O . ALA A 1 125 ? -8.828 -8.412 19.432 1.00 52.66 125 ALA A O 1
ATOM 886 N N . VAL A 1 126 ? -10.497 -9.358 20.596 1.00 54.03 126 VAL A N 1
ATOM 887 C CA . VAL A 1 126 ? -10.262 -8.661 21.873 1.00 54.03 126 VAL A CA 1
ATOM 888 C C . VAL A 1 126 ? -9.071 -9.233 22.648 1.00 54.03 126 VAL A C 1
ATOM 890 O O . VAL A 1 126 ? -8.588 -8.581 23.567 1.00 54.03 126 VAL A O 1
ATOM 893 N N . SER A 1 127 ? -8.527 -10.395 22.266 1.00 59.53 127 SER A N 1
ATOM 894 C CA . SER A 1 127 ? -7.249 -10.850 22.831 1.00 59.53 127 SER A CA 1
ATOM 895 C C . SER A 1 127 ? -6.036 -10.125 22.241 1.00 59.53 127 SER A C 1
ATOM 897 O O . SER A 1 127 ? -4.926 -10.332 22.726 1.00 59.53 127 SER A O 1
ATOM 899 N N . ALA A 1 128 ? -6.208 -9.323 21.183 1.00 64.50 128 ALA A N 1
ATOM 900 C CA . ALA A 1 128 ? -5.134 -8.484 20.671 1.00 64.50 128 ALA A CA 1
ATOM 901 C C . ALA A 1 128 ? -4.801 -7.384 21.687 1.00 64.50 128 ALA A C 1
ATOM 903 O O . ALA A 1 128 ? -5.699 -6.793 22.290 1.00 64.50 128 ALA A O 1
ATOM 904 N N . GLU A 1 129 ? -3.512 -7.085 21.857 1.00 79.62 129 GLU A N 1
ATOM 905 C CA . GLU A 1 129 ? -3.107 -5.957 22.692 1.00 79.62 129 GLU A CA 1
ATOM 906 C C . GLU A 1 129 ? -3.754 -4.662 22.161 1.00 79.62 129 GLU A C 1
ATOM 908 O O . GLU A 1 129 ? -3.769 -4.449 20.944 1.00 79.62 129 GLU A O 1
ATOM 913 N N . PRO A 1 130 ? -4.280 -3.782 23.035 1.00 78.69 130 PRO A N 1
ATOM 914 C CA . PRO A 1 130 ? -4.931 -2.542 22.615 1.00 78.69 130 PRO A CA 1
ATOM 915 C C . PRO A 1 130 ? -4.075 -1.735 21.615 1.00 78.69 130 PRO A C 1
ATOM 917 O O . PRO A 1 130 ? -4.563 -1.242 20.596 1.00 78.69 130 PRO A O 1
ATOM 920 N N . THR A 1 131 ? -2.766 -1.681 21.854 1.00 77.75 131 THR A N 1
ATOM 921 C CA . THR A 1 131 ? -1.763 -1.050 20.984 1.00 77.75 131 THR A CA 1
ATOM 922 C C . THR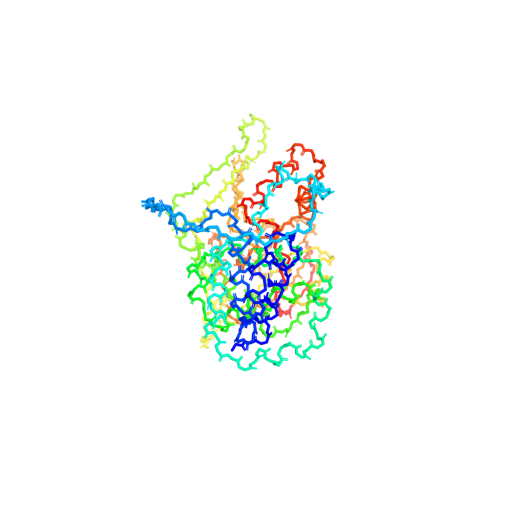 A 1 131 ? -1.774 -1.592 19.553 1.00 77.75 131 THR A C 1
ATOM 924 O O . THR A 1 131 ? -1.692 -0.805 18.613 1.00 77.75 131 THR A O 1
ATOM 927 N N . ALA A 1 132 ? -1.952 -2.901 19.362 1.00 80.56 132 ALA A N 1
ATOM 928 C CA . ALA A 1 132 ? -2.025 -3.522 18.041 1.00 80.56 132 ALA A CA 1
ATOM 929 C C . ALA A 1 132 ? -3.290 -3.105 17.276 1.00 80.56 132 ALA A C 1
ATOM 931 O O . ALA A 1 132 ? -3.256 -2.939 16.055 1.00 80.56 132 ALA A O 1
ATOM 932 N N . ILE A 1 133 ? -4.405 -2.891 17.985 1.00 82.44 133 ILE A N 1
ATOM 933 C CA . ILE A 1 133 ? -5.643 -2.391 17.379 1.00 82.44 133 ILE A CA 1
ATOM 934 C C . ILE A 1 133 ? -5.441 -0.959 16.888 1.00 82.44 133 ILE A C 1
ATOM 936 O O . ILE A 1 133 ? -5.778 -0.669 15.741 1.00 82.44 133 ILE A O 1
ATOM 940 N N . LEU A 1 134 ? -4.858 -0.081 17.711 1.00 82.12 134 LEU A N 1
ATOM 941 C CA . LEU A 1 134 ? -4.560 1.292 17.294 1.00 82.12 134 LEU A CA 1
ATOM 942 C C . LEU A 1 134 ? -3.584 1.335 16.130 1.00 82.12 134 LEU A C 1
ATOM 944 O O . LEU A 1 134 ? -3.889 1.983 15.136 1.00 82.12 134 LEU A O 1
ATOM 948 N N . GLU A 1 135 ? -2.468 0.605 16.211 1.00 83.50 135 GLU A N 1
ATOM 949 C CA . GLU A 1 135 ? -1.497 0.493 15.116 1.00 83.50 135 GLU A CA 1
ATOM 950 C C . GLU A 1 135 ? -2.215 0.090 13.819 1.00 83.50 135 GLU A C 1
ATOM 952 O O . GLU A 1 135 ? -2.016 0.691 12.762 1.00 83.50 135 GLU A O 1
ATOM 957 N N . ARG A 1 136 ? -3.150 -0.867 13.893 1.00 85.81 136 ARG A N 1
ATOM 958 C CA . ARG A 1 136 ? -3.927 -1.301 12.730 1.00 85.81 136 ARG A CA 1
ATOM 959 C C . ARG A 1 136 ? -4.915 -0.246 12.226 1.00 85.81 136 ARG A C 1
ATOM 961 O O . ARG A 1 136 ? -5.026 -0.060 11.017 1.00 85.81 136 ARG A O 1
ATOM 968 N N . VAL A 1 137 ? -5.637 0.435 13.112 1.00 88.62 137 VAL A N 1
ATOM 969 C CA . VAL A 1 137 ? -6.551 1.525 12.732 1.00 88.62 137 VAL A CA 1
ATOM 970 C C . VAL A 1 137 ? -5.773 2.637 12.047 1.00 88.62 137 VAL A C 1
ATOM 972 O O . VAL A 1 137 ? -6.135 3.049 10.946 1.00 88.62 137 VAL A O 1
ATOM 975 N N . ASN A 1 138 ? -4.681 3.080 12.662 1.00 86.06 138 ASN A N 1
ATOM 976 C CA . ASN A 1 138 ? -3.883 4.181 12.159 1.00 86.06 138 ASN A CA 1
ATOM 977 C C . ASN A 1 138 ? -3.255 3.839 10.814 1.00 86.06 138 ASN A C 1
ATOM 979 O O . ASN A 1 138 ? -3.356 4.615 9.874 1.00 86.06 138 ASN A O 1
ATOM 983 N N . SER A 1 139 ? -2.702 2.637 10.684 1.00 85.38 139 SER A N 1
ATOM 984 C CA . SER A 1 139 ? -2.069 2.171 9.453 1.00 85.38 139 SER A CA 1
ATOM 985 C C . SER A 1 139 ? -3.046 2.026 8.279 1.00 85.38 139 SER A C 1
ATOM 987 O O . SER A 1 139 ? -2.704 2.384 7.150 1.00 85.38 139 SER A O 1
ATOM 989 N N . VAL A 1 140 ? -4.279 1.562 8.524 1.00 90.44 140 VAL A N 1
ATOM 990 C CA . VAL A 1 140 ? -5.347 1.489 7.508 1.00 90.44 140 VAL A CA 1
ATOM 991 C C . VAL A 1 140 ? -5.863 2.882 7.141 1.00 90.44 140 VAL A C 1
ATOM 993 O O . VAL A 1 140 ? -6.124 3.152 5.969 1.00 90.44 140 VAL A O 1
ATOM 996 N N . LEU A 1 141 ? -5.993 3.776 8.125 1.00 90.81 141 LEU A N 1
ATOM 997 C CA . LEU A 1 141 ? -6.541 5.121 7.940 1.00 90.81 141 LEU A CA 1
ATOM 998 C C . LEU A 1 141 ? -5.476 6.196 7.676 1.00 90.81 141 LEU A C 1
ATOM 1000 O O . LEU A 1 141 ? -5.822 7.373 7.575 1.00 90.81 141 LEU A O 1
ATOM 1004 N N . LYS A 1 142 ? -4.197 5.823 7.528 1.00 86.75 142 LYS A N 1
ATOM 1005 C CA . LYS A 1 142 ? -3.077 6.775 7.438 1.00 86.75 142 LYS A CA 1
ATOM 1006 C C . LYS A 1 142 ? -3.232 7.762 6.288 1.00 86.75 142 LYS A C 1
ATOM 1008 O O . LYS A 1 142 ? -2.906 8.938 6.429 1.00 86.75 142 LYS A O 1
ATOM 1013 N N . ASP A 1 143 ? -3.821 7.295 5.191 1.00 86.94 143 ASP A N 1
ATOM 1014 C CA . ASP A 1 143 ? -4.063 8.087 3.994 1.00 86.94 143 ASP A CA 1
ATOM 1015 C C . ASP A 1 143 ? -5.402 8.832 4.018 1.00 86.94 143 ASP A C 1
ATOM 1017 O O . ASP A 1 143 ? -5.767 9.383 2.990 1.00 86.94 143 ASP A O 1
ATOM 1021 N N . PHE A 1 144 ? -6.159 8.873 5.116 1.00 91.25 144 PHE A N 1
ATOM 1022 C CA . PHE A 1 144 ? -7.441 9.588 5.186 1.00 91.25 144 PHE A CA 1
ATOM 1023 C C . PHE A 1 144 ? -7.276 10.902 5.941 1.00 91.25 144 PHE A C 1
ATOM 1025 O O . PHE A 1 144 ? -6.687 10.936 7.014 1.00 91.25 144 PHE A O 1
ATOM 1032 N N . THR A 1 145 ? -7.790 12.008 5.419 1.00 91.12 145 THR A N 1
ATO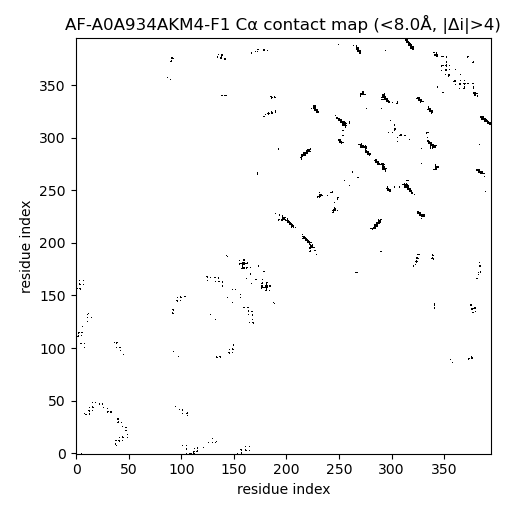M 1033 C CA . THR A 1 145 ? -8.005 13.203 6.244 1.00 91.12 145 THR A CA 1
ATOM 1034 C C . THR A 1 145 ? -9.339 13.072 6.989 1.00 91.12 145 THR A C 1
ATOM 1036 O O . THR A 1 145 ? -10.170 12.232 6.622 1.00 91.12 145 THR A O 1
ATOM 1039 N N . PRO A 1 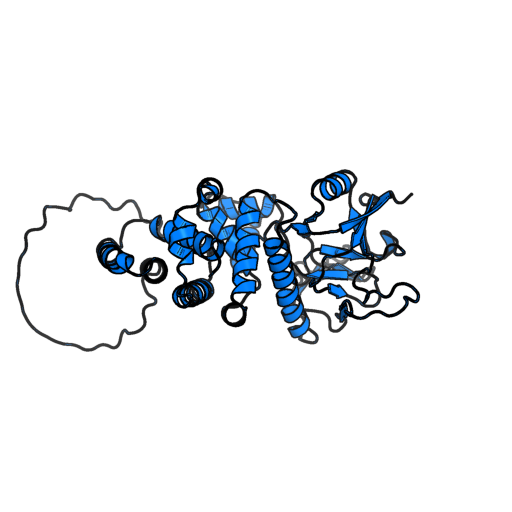146 ? -9.586 13.882 8.031 1.00 91.12 146 PRO A N 1
ATOM 1040 C CA . PRO A 1 146 ? -10.906 13.954 8.655 1.00 91.12 146 PRO A CA 1
ATOM 1041 C C . PRO A 1 146 ? -12.029 14.209 7.634 1.00 91.12 146 PRO A C 1
ATOM 1043 O O . PRO A 1 146 ? -13.078 13.571 7.689 1.00 91.12 146 PRO A O 1
ATOM 1046 N N . GLU A 1 147 ? -11.788 15.068 6.643 1.00 92.25 147 GLU A N 1
ATOM 1047 C CA . GLU A 1 147 ? -12.746 15.395 5.582 1.00 92.25 147 GLU A CA 1
ATOM 1048 C C . GLU A 1 147 ? -13.004 14.206 4.648 1.00 92.25 147 GLU A C 1
ATOM 1050 O O . GLU A 1 147 ? -14.130 14.031 4.180 1.00 92.25 147 GLU A O 1
ATOM 1055 N N . ASP A 1 148 ? -11.994 13.373 4.377 1.00 92.44 148 ASP A N 1
ATOM 1056 C CA . ASP A 1 148 ? -12.192 12.141 3.608 1.00 92.44 148 ASP A CA 1
ATOM 1057 C C . ASP A 1 148 ? -13.135 11.194 4.353 1.00 92.44 148 ASP A C 1
ATOM 1059 O O . ASP A 1 148 ? -14.090 10.691 3.764 1.00 92.44 148 ASP A O 1
ATOM 1063 N N . LEU A 1 149 ? -12.913 10.997 5.659 1.00 92.19 149 LEU A N 1
ATOM 1064 C CA . LEU A 1 149 ? -13.745 10.128 6.500 1.00 92.19 149 LEU A CA 1
ATOM 1065 C C . LEU A 1 149 ? -15.195 10.621 6.600 1.00 92.19 149 LEU A C 1
ATOM 1067 O O . LEU A 1 149 ? -16.117 9.805 6.629 1.00 92.19 149 LEU A O 1
ATOM 1071 N N . GLN A 1 150 ? -15.409 11.939 6.610 1.00 92.62 150 GLN A N 1
ATOM 1072 C CA . GLN A 1 150 ? -16.749 12.536 6.594 1.00 92.62 150 GLN A CA 1
ATOM 1073 C C . GLN A 1 150 ? -17.497 12.265 5.282 1.00 92.62 150 GLN A C 1
ATOM 1075 O O . GLN A 1 150 ? -18.710 12.069 5.300 1.00 92.62 150 GLN A O 1
ATOM 1080 N N . LYS A 1 151 ? -16.787 12.246 4.148 1.00 94.06 151 LYS A N 1
ATOM 1081 C CA . LYS A 1 151 ? -17.376 12.030 2.815 1.00 94.06 151 LYS A CA 1
ATOM 1082 C C . LYS A 1 151 ? -17.670 10.563 2.508 1.00 94.06 151 LYS A C 1
ATOM 1084 O O . LYS A 1 151 ? -18.420 10.283 1.574 1.00 94.06 151 LYS A O 1
ATOM 1089 N N . LEU A 1 152 ? -17.062 9.626 3.236 1.00 93.50 152 LEU A N 1
ATOM 1090 C CA . LEU A 1 152 ? -17.313 8.200 3.041 1.00 93.50 152 LEU A CA 1
ATOM 1091 C C . LEU A 1 152 ? -18.747 7.833 3.415 1.00 93.50 152 LEU A C 1
ATOM 1093 O O . LEU A 1 152 ? -19.268 8.279 4.436 1.00 93.50 152 LEU A O 1
ATOM 1097 N N . SER A 1 153 ? -19.347 6.938 2.631 1.00 93.88 153 SER A N 1
ATOM 1098 C CA . SER A 1 153 ? -20.631 6.330 2.976 1.00 93.88 153 SER A CA 1
ATOM 1099 C C . SER A 1 153 ? -20.522 5.455 4.236 1.00 93.88 153 SER A C 1
ATOM 1101 O O . SER A 1 153 ? -19.441 4.994 4.609 1.00 93.88 153 SER A O 1
ATOM 1103 N N . ASP A 1 154 ? -21.647 5.185 4.900 1.00 88.94 154 ASP A N 1
ATOM 1104 C CA . ASP A 1 154 ? -21.681 4.264 6.051 1.00 88.94 154 ASP A CA 1
ATOM 1105 C C . ASP A 1 154 ? -21.239 2.848 5.666 1.00 88.94 154 ASP A C 1
ATOM 1107 O O . ASP A 1 154 ? -20.624 2.133 6.460 1.00 88.94 154 ASP A O 1
ATOM 1111 N N . GLU A 1 155 ? -21.547 2.446 4.433 1.00 90.31 155 GLU A N 1
ATOM 1112 C CA . GLU A 1 155 ? -21.150 1.163 3.865 1.00 90.31 155 GLU A CA 1
ATOM 1113 C C . GLU A 1 155 ? -19.630 1.089 3.662 1.00 90.31 155 GLU A C 1
ATOM 1115 O O . GLU A 1 155 ? -19.010 0.087 4.028 1.00 90.31 155 GLU A O 1
ATOM 1120 N N . ASP A 1 156 ? -19.012 2.166 3.166 1.00 92.44 156 ASP A N 1
ATOM 1121 C CA . ASP A 1 156 ? -17.557 2.288 3.036 1.00 92.44 156 ASP A CA 1
ATOM 1122 C C . ASP A 1 156 ? -16.865 2.224 4.401 1.00 92.44 156 ASP A C 1
ATOM 1124 O O . ASP A 1 156 ? -15.947 1.425 4.583 1.00 92.44 156 ASP A O 1
ATOM 1128 N N . LEU A 1 157 ? -17.327 3.001 5.388 1.00 91.06 157 LEU A N 1
ATOM 1129 C CA . LEU A 1 157 ? -16.770 2.968 6.747 1.00 91.06 157 LEU A CA 1
ATOM 1130 C C . LEU A 1 157 ? -16.909 1.579 7.385 1.00 91.06 157 LEU A C 1
ATOM 1132 O O . LEU A 1 157 ? -15.964 1.056 7.980 1.00 91.06 157 LEU A O 1
ATOM 1136 N N . SER A 1 158 ? -18.070 0.942 7.218 1.00 88.00 158 SER A N 1
ATOM 1137 C CA . SER A 1 158 ? -18.300 -0.437 7.656 1.00 88.00 158 SER A CA 1
ATOM 1138 C C . SER A 1 158 ? -17.324 -1.415 6.991 1.00 88.00 158 SER A C 1
ATOM 1140 O O . SER A 1 158 ? -16.773 -2.305 7.646 1.00 88.00 158 SER A O 1
ATOM 1142 N N . SER A 1 159 ? -17.075 -1.249 5.697 1.00 90.81 159 SER A N 1
ATOM 1143 C CA . SER A 1 159 ? -16.160 -2.100 4.939 1.00 90.81 159 SER A CA 1
ATOM 1144 C C . SER A 1 159 ? -14.701 -1.882 5.360 1.00 90.81 159 SER A C 1
ATOM 1146 O O . SER A 1 159 ? -13.979 -2.852 5.583 1.00 90.81 159 SER A O 1
ATOM 1148 N N . LEU A 1 160 ? -14.283 -0.635 5.608 1.00 92.38 160 LEU A N 1
ATOM 1149 C CA . LEU A 1 160 ? -12.967 -0.309 6.176 1.00 92.38 160 LEU A CA 1
ATOM 1150 C C . LEU A 1 160 ? -12.769 -0.918 7.569 1.00 92.38 160 LEU A C 1
ATOM 1152 O O . LEU A 1 160 ? -11.707 -1.475 7.847 1.00 92.38 160 LEU A O 1
ATOM 1156 N N . SER A 1 161 ? -13.802 -0.911 8.420 1.00 89.19 161 SER A N 1
ATOM 1157 C CA . SER A 1 161 ? -13.728 -1.587 9.724 1.00 89.19 161 SER A CA 1
ATOM 1158 C C . SER A 1 161 ? -13.472 -3.092 9.580 1.00 89.19 161 SER A C 1
ATOM 1160 O O . SER A 1 161 ? -12.758 -3.681 10.388 1.00 89.19 161 SER A O 1
ATOM 1162 N N . SER A 1 162 ? -13.974 -3.715 8.507 1.00 88.81 162 SER A N 1
ATOM 1163 C CA . SER A 1 162 ? -13.686 -5.123 8.215 1.00 88.81 162 SER A CA 1
ATOM 1164 C C . SER A 1 162 ? -12.218 -5.333 7.843 1.00 88.81 162 SER A C 1
ATOM 1166 O O . SER A 1 162 ? -11.633 -6.317 8.276 1.00 88.81 162 SER A O 1
ATOM 1168 N N . VAL A 1 163 ? -11.586 -4.392 7.131 1.00 91.31 163 VAL A N 1
ATOM 1169 C CA . VAL A 1 163 ? -10.145 -4.458 6.815 1.00 91.31 163 VAL A CA 1
ATOM 1170 C C . VAL A 1 163 ? -9.280 -4.405 8.076 1.00 91.31 163 VAL A C 1
ATOM 1172 O O . VAL A 1 163 ? -8.292 -5.139 8.178 1.00 91.31 163 VAL A O 1
ATOM 1175 N N . VAL A 1 164 ? -9.666 -3.578 9.052 1.00 89.94 164 VAL A N 1
ATOM 1176 C CA . VAL A 1 164 ? -8.998 -3.515 10.360 1.00 89.94 164 VAL A CA 1
ATOM 1177 C C . VAL A 1 164 ? -9.169 -4.839 11.107 1.00 89.94 164 VAL A C 1
ATOM 1179 O O . VAL A 1 164 ? -8.177 -5.484 11.444 1.00 89.94 164 VAL A O 1
ATOM 1182 N N . MET A 1 165 ? -10.414 -5.279 11.312 1.00 85.44 165 MET A N 1
ATOM 1183 C CA . MET A 1 165 ? -10.722 -6.439 12.156 1.00 85.44 165 MET A CA 1
ATOM 1184 C C . MET A 1 165 ? -10.247 -7.768 11.555 1.00 85.44 165 MET A C 1
ATOM 1186 O O . MET A 1 165 ? -9.675 -8.592 12.262 1.00 85.44 165 MET A O 1
ATOM 1190 N N . ASP A 1 166 ? -10.437 -7.984 10.251 1.00 85.56 166 ASP A N 1
ATOM 1191 C CA . ASP A 1 166 ? -9.961 -9.204 9.583 1.00 85.56 166 ASP A CA 1
ATOM 1192 C C . ASP A 1 166 ? -8.429 -9.219 9.456 1.00 85.56 166 ASP A C 1
ATOM 1194 O O . ASP A 1 166 ? -7.828 -10.288 9.378 1.00 85.56 166 ASP A O 1
ATOM 1198 N N . GLY A 1 167 ? -7.792 -8.043 9.464 1.00 83.12 167 GLY A N 1
ATOM 1199 C CA . GLY A 1 167 ? -6.342 -7.918 9.571 1.00 83.12 167 GLY A CA 1
ATOM 1200 C C . GLY A 1 167 ? -5.805 -8.404 10.916 1.00 83.12 167 GLY A C 1
ATOM 1201 O O . GLY A 1 167 ? -4.828 -9.145 10.944 1.00 83.12 167 GLY A O 1
ATOM 1202 N N . LEU A 1 168 ? -6.472 -8.030 12.013 1.00 82.69 168 LEU A N 1
ATOM 1203 C CA . LEU A 1 168 ? -6.121 -8.469 13.369 1.00 82.69 168 LEU A CA 1
ATOM 1204 C C . LEU A 1 168 ? -6.336 -9.974 13.569 1.00 82.69 168 LEU A C 1
ATOM 1206 O O . LEU A 1 168 ? -5.551 -10.624 14.247 1.00 82.69 168 LEU A O 1
ATOM 1210 N N . ALA A 1 169 ? -7.374 -10.540 12.952 1.00 80.50 169 ALA A N 1
ATOM 1211 C CA . ALA A 1 169 ? -7.737 -11.948 13.112 1.00 80.50 169 ALA A CA 1
ATOM 1212 C C . ALA A 1 169 ? -6.860 -12.938 12.313 1.00 80.50 169 ALA A C 1
ATOM 1214 O O . ALA A 1 169 ? -7.187 -14.125 12.269 1.00 80.50 169 ALA A O 1
ATOM 1215 N N . GLY A 1 170 ? -5.792 -12.471 11.654 1.00 72.44 170 GLY A N 1
ATOM 1216 C CA . GLY A 1 170 ? -5.006 -13.284 10.727 1.00 72.44 170 GLY A CA 1
ATOM 1217 C C . GLY A 1 170 ? -5.813 -13.571 9.462 1.00 72.44 170 GLY A C 1
ATOM 1218 O O . GLY A 1 170 ? -6.600 -14.514 9.414 1.00 72.44 170 GLY A O 1
ATOM 1219 N N . PHE A 1 171 ? -5.637 -12.697 8.468 1.00 70.00 171 PHE A N 1
ATOM 1220 C CA . PHE A 1 171 ? -6.310 -12.656 7.167 1.00 70.00 171 PHE A CA 1
ATOM 1221 C C . PHE A 1 171 ? -7.128 -13.902 6.774 1.00 70.00 171 PHE A C 1
ATOM 1223 O O . PHE A 1 171 ? -6.592 -14.988 6.552 1.00 70.00 171 PHE A O 1
ATOM 1230 N N . LYS A 1 172 ? -8.433 -13.705 6.559 1.00 67.00 172 LYS A N 1
ATOM 1231 C CA . LYS A 1 172 ? -9.313 -14.699 5.931 1.00 67.00 172 LYS A CA 1
ATOM 1232 C C . LYS A 1 172 ? -9.833 -14.144 4.608 1.00 67.00 172 LYS A C 1
ATOM 1234 O O . LYS A 1 172 ? -10.812 -13.395 4.593 1.00 67.00 172 LYS A O 1
ATOM 1239 N N . ALA A 1 173 ? -9.167 -14.509 3.510 1.00 60.47 173 ALA A N 1
ATOM 1240 C CA . ALA A 1 173 ? -9.619 -14.196 2.156 1.00 60.47 173 ALA A CA 1
ATOM 1241 C C . ALA A 1 173 ? -11.088 -14.601 1.969 1.00 60.47 173 ALA A C 1
ATOM 1243 O O . ALA A 1 173 ? -11.484 -15.697 2.365 1.00 60.47 173 ALA A O 1
ATOM 1244 N N . GLY A 1 174 ? -11.889 -13.742 1.336 1.00 66.50 174 GLY A N 1
ATOM 1245 C CA . GLY A 1 174 ? -13.207 -14.129 0.825 1.00 66.50 174 GLY A CA 1
ATOM 1246 C C . GLY A 1 174 ? -14.416 -13.463 1.478 1.00 66.50 174 GLY A C 1
ATOM 1247 O O . GLY A 1 174 ? -15.533 -13.675 1.009 1.00 66.50 174 GLY A O 1
ATOM 1248 N N . LYS A 1 175 ? -14.245 -12.625 2.509 1.00 85.06 175 LYS A N 1
ATOM 1249 C CA . LYS A 1 175 ? -15.363 -11.805 3.003 1.00 85.06 175 LYS A CA 1
ATOM 1250 C C . LYS A 1 175 ? -15.618 -10.633 2.058 1.00 85.06 175 LYS A C 1
ATOM 1252 O O . LYS A 1 175 ? -14.727 -9.826 1.794 1.00 85.06 175 LYS A O 1
ATOM 1257 N N . ARG A 1 176 ? -16.862 -10.507 1.591 1.00 87.62 176 ARG A N 1
ATOM 1258 C CA . ARG A 1 176 ? -17.287 -9.438 0.676 1.00 87.62 176 ARG A CA 1
ATOM 1259 C C . ARG A 1 176 ? -16.977 -8.043 1.227 1.00 87.62 176 ARG A C 1
ATOM 1261 O O . ARG A 1 176 ? -16.500 -7.200 0.475 1.00 87.62 176 ARG A O 1
ATOM 1268 N N . GLU A 1 177 ? -17.188 -7.812 2.523 1.00 88.62 177 GLU A N 1
ATOM 1269 C CA . GLU A 1 177 ? -16.951 -6.494 3.132 1.00 88.62 177 GLU A CA 1
ATOM 1270 C C . GLU A 1 177 ? -15.460 -6.138 3.172 1.00 88.62 177 GLU A C 1
ATOM 1272 O O . GLU A 1 177 ? -15.098 -4.981 2.987 1.00 88.62 177 GLU A O 1
ATOM 1277 N N . TYR A 1 178 ? -14.581 -7.129 3.362 1.00 90.50 178 TYR A N 1
ATOM 1278 C CA . TYR A 1 178 ? -13.135 -6.913 3.294 1.00 90.50 178 TYR A CA 1
ATOM 1279 C C . TYR A 1 178 ? -12.715 -6.480 1.886 1.00 90.50 178 TYR A C 1
ATOM 1281 O O . TYR A 1 178 ? -11.955 -5.528 1.724 1.00 90.50 178 TYR A O 1
ATOM 1289 N N . HIS A 1 179 ? -13.251 -7.143 0.855 1.00 92.75 179 HIS A N 1
ATOM 1290 C CA . HIS A 1 179 ? -12.964 -6.804 -0.541 1.00 92.75 179 HIS A CA 1
ATOM 1291 C C . HIS A 1 179 ? -13.411 -5.375 -0.860 1.00 92.75 179 HIS A C 1
ATOM 1293 O O . HIS A 1 179 ? -12.666 -4.620 -1.482 1.00 92.75 179 HIS A O 1
ATOM 1299 N N . GLN A 1 180 ? -14.603 -5.000 -0.397 1.00 93.50 180 GLN A N 1
ATOM 1300 C CA . GLN A 1 180 ? -15.129 -3.651 -0.556 1.00 93.50 180 GLN A CA 1
ATOM 1301 C C . GLN A 1 180 ? -14.268 -2.622 0.178 1.00 93.50 180 GLN A C 1
ATOM 1303 O O . GLN A 1 180 ? -13.909 -1.614 -0.415 1.00 93.50 180 GLN A O 1
ATOM 1308 N N . GLY A 1 181 ? -13.842 -2.904 1.412 1.00 93.88 181 GLY A N 1
ATOM 1309 C CA . GLY A 1 181 ? -12.977 -2.002 2.170 1.00 93.88 181 GLY A CA 1
ATOM 1310 C C . GLY A 1 181 ? -11.627 -1.796 1.486 1.00 93.88 181 GLY A C 1
ATOM 1311 O O . GLY A 1 181 ? -11.164 -0.667 1.364 1.00 93.88 181 GLY A O 1
ATOM 1312 N N . MET A 1 182 ? -11.031 -2.865 0.953 1.00 95.00 182 MET A N 1
ATOM 1313 C CA . MET A 1 182 ? -9.805 -2.790 0.153 1.00 95.00 182 MET A CA 1
ATOM 1314 C C . MET A 1 182 ? -9.990 -1.976 -1.136 1.00 95.00 182 MET A C 1
ATOM 1316 O O . MET A 1 182 ? -9.113 -1.190 -1.495 1.00 95.00 182 MET A O 1
ATOM 1320 N N . ALA A 1 183 ? -11.131 -2.118 -1.817 1.00 94.81 183 ALA A N 1
ATOM 1321 C CA . ALA A 1 183 ? -11.460 -1.304 -2.985 1.00 94.81 183 ALA A CA 1
ATOM 1322 C C . ALA A 1 183 ? -11.641 0.180 -2.612 1.00 94.81 183 ALA A C 1
ATOM 1324 O O . ALA A 1 183 ? -11.133 1.051 -3.318 1.00 94.81 183 ALA A O 1
ATOM 1325 N N . THR A 1 184 ? -12.281 0.478 -1.477 1.00 94.94 184 THR A N 1
ATOM 1326 C CA . THR A 1 184 ? -12.424 1.840 -0.939 1.00 94.94 184 THR A CA 1
ATOM 1327 C C . THR A 1 184 ? -11.061 2.457 -0.614 1.00 94.94 184 THR A C 1
ATOM 1329 O O . THR A 1 184 ? -10.807 3.589 -1.027 1.00 94.94 184 THR A O 1
ATOM 1332 N N . LEU A 1 185 ? -10.154 1.712 0.037 1.00 95.44 185 LEU A N 1
ATOM 1333 C CA . LEU A 1 185 ? -8.770 2.150 0.277 1.00 95.44 185 LEU A CA 1
ATOM 1334 C C . LEU A 1 185 ? -8.067 2.508 -1.035 1.00 95.44 185 LEU A C 1
ATOM 1336 O O . LEU A 1 185 ? -7.520 3.604 -1.173 1.00 95.44 185 LEU A O 1
ATOM 1340 N N . ALA A 1 186 ? -8.126 1.605 -2.017 1.00 95.62 186 ALA A N 1
ATOM 1341 C CA . ALA A 1 186 ? -7.476 1.814 -3.303 1.00 95.62 186 ALA A CA 1
ATOM 1342 C C . ALA A 1 186 ? -8.056 3.004 -4.070 1.00 95.62 186 ALA A C 1
ATOM 1344 O O . ALA A 1 186 ? -7.310 3.777 -4.678 1.00 95.62 186 ALA A O 1
ATOM 1345 N N . ARG A 1 187 ? -9.378 3.195 -4.014 1.00 94.62 187 ARG A N 1
ATOM 1346 C CA . ARG A 1 187 ? -10.063 4.328 -4.636 1.00 94.62 187 ARG A CA 1
ATOM 1347 C C . ARG A 1 187 ? -9.621 5.656 -4.029 1.00 94.62 187 ARG A C 1
ATOM 1349 O O . ARG A 1 187 ? -9.175 6.523 -4.776 1.00 94.62 187 ARG A O 1
ATOM 1356 N N . VAL A 1 188 ? -9.688 5.797 -2.706 1.00 94.06 188 VAL A N 1
ATOM 1357 C CA . VAL A 1 188 ? -9.314 7.046 -2.021 1.00 94.06 188 VAL A CA 1
ATOM 1358 C C . VAL A 1 188 ? -7.840 7.371 -2.249 1.00 94.06 188 VAL A C 1
ATOM 1360 O O . VAL A 1 188 ? -7.501 8.501 -2.598 1.00 94.06 188 VAL A O 1
ATOM 1363 N N . ARG A 1 189 ? -6.951 6.374 -2.157 1.00 95.00 189 ARG A N 1
ATOM 1364 C CA . ARG A 1 189 ? -5.526 6.590 -2.435 1.00 95.00 189 ARG A CA 1
ATOM 1365 C C . ARG A 1 189 ? -5.285 6.982 -3.894 1.00 95.00 189 ARG A C 1
ATOM 1367 O O . ARG A 1 189 ? -4.494 7.882 -4.158 1.00 95.00 189 ARG A O 1
ATOM 1374 N N . THR A 1 190 ? -6.004 6.377 -4.839 1.00 95.06 190 THR A N 1
ATOM 1375 C CA . THR A 1 190 ? -5.955 6.778 -6.255 1.00 95.06 190 THR A CA 1
ATOM 1376 C C . THR A 1 190 ? -6.365 8.240 -6.440 1.00 95.06 190 THR A C 1
ATOM 1378 O O . THR A 1 190 ? -5.654 8.985 -7.108 1.00 95.06 190 THR A O 1
ATOM 1381 N N . GLU A 1 191 ? -7.476 8.672 -5.838 1.00 94.12 191 GLU A N 1
ATOM 1382 C CA . GLU A 1 191 ? -7.951 10.062 -5.912 1.00 94.12 191 GLU A CA 1
ATOM 1383 C C . GLU A 1 191 ? -6.891 11.046 -5.391 1.00 94.12 191 GLU A C 1
ATOM 1385 O O . GLU A 1 191 ? -6.609 12.048 -6.050 1.00 94.12 191 GLU A O 1
ATOM 1390 N N . LYS A 1 192 ? -6.225 10.721 -4.276 1.00 93.56 192 LYS A N 1
ATOM 1391 C CA . LYS A 1 192 ? -5.143 11.544 -3.711 1.00 93.56 192 LYS A CA 1
ATOM 1392 C C . LYS A 1 192 ? -3.912 11.632 -4.600 1.00 93.56 192 LYS A C 1
ATOM 1394 O O . LYS A 1 192 ? -3.379 12.722 -4.798 1.00 93.56 192 LYS A O 1
ATOM 1399 N N . LEU A 1 193 ? -3.465 10.505 -5.149 1.00 94.38 193 LEU A N 1
ATOM 1400 C CA . LEU A 1 193 ? -2.328 10.480 -6.070 1.00 94.38 193 LEU A CA 1
ATOM 1401 C C . LEU A 1 193 ? -2.623 11.313 -7.322 1.00 94.38 193 LEU A C 1
ATOM 1403 O O . LEU A 1 193 ? -1.795 12.103 -7.766 1.00 94.38 193 LEU A O 1
ATOM 1407 N N . LEU A 1 194 ? -3.839 11.213 -7.860 1.00 94.00 194 LEU A N 1
ATOM 1408 C CA . LEU A 1 194 ? -4.248 12.008 -9.017 1.00 94.00 194 LEU A CA 1
ATOM 1409 C C . LEU A 1 194 ? -4.383 13.498 -8.694 1.00 94.00 194 LEU A C 1
ATOM 1411 O O . LEU A 1 194 ? -4.065 14.319 -9.550 1.00 94.00 194 LEU A O 1
ATOM 1415 N N . ALA A 1 195 ? -4.811 13.861 -7.483 1.00 94.12 195 ALA A N 1
ATOM 1416 C CA . ALA A 1 195 ? -4.864 15.257 -7.048 1.00 94.12 195 ALA A CA 1
ATOM 1417 C C . ALA A 1 195 ? -3.465 15.893 -6.952 1.00 94.12 195 ALA A C 1
ATOM 1419 O O . ALA A 1 195 ? -3.321 17.083 -7.224 1.00 94.12 195 ALA A O 1
ATOM 1420 N N . LYS A 1 196 ? -2.437 15.095 -6.626 1.00 93.25 196 LYS A N 1
ATOM 1421 C CA . LYS A 1 196 ? -1.018 15.499 -6.613 1.00 93.25 196 LYS A CA 1
ATOM 1422 C C . LYS A 1 196 ? -0.382 15.574 -8.009 1.00 93.25 196 LYS A C 1
ATOM 1424 O O . LYS A 1 196 ? 0.750 16.032 -8.144 1.00 93.25 196 LYS A O 1
ATOM 1429 N N . ARG A 1 197 ? -1.070 15.117 -9.059 1.00 93.31 197 ARG A N 1
ATOM 1430 C CA . ARG A 1 197 ? -0.525 15.070 -10.421 1.00 93.31 197 ARG A CA 1
ATOM 1431 C C . ARG A 1 197 ? -0.280 16.478 -10.970 1.00 93.31 197 ARG A C 1
ATOM 1433 O O . ARG A 1 197 ? -1.197 17.293 -11.005 1.00 93.31 197 ARG A O 1
ATOM 1440 N N . GLY A 1 198 ? 0.934 16.723 -11.462 1.00 88.31 198 GLY A N 1
ATOM 1441 C CA . GLY A 1 198 ? 1.332 18.017 -12.035 1.00 88.31 198 GLY A CA 1
ATOM 1442 C C . GLY A 1 198 ? 1.644 19.097 -10.994 1.00 88.31 198 GLY A C 1
ATOM 1443 O O . GLY A 1 198 ? 1.962 20.220 -11.372 1.00 88.31 198 GLY A O 1
ATOM 1444 N N . GLN A 1 199 ? 1.566 18.767 -9.701 1.00 93.06 199 GLN A N 1
ATOM 1445 C CA . GLN A 1 199 ? 2.118 19.612 -8.646 1.00 93.06 199 GLN A CA 1
ATOM 1446 C C . GLN A 1 199 ? 3.648 19.510 -8.645 1.00 93.06 199 GLN A C 1
ATOM 1448 O O . GLN A 1 199 ? 4.218 18.537 -9.153 1.00 93.06 199 GLN A O 1
ATOM 1453 N N . GLU A 1 200 ? 4.311 20.516 -8.076 1.00 92.38 200 GLU A N 1
ATOM 1454 C CA . GLU A 1 200 ? 5.756 20.472 -7.872 1.00 92.38 200 GLU A CA 1
ATOM 1455 C C . GLU A 1 200 ? 6.122 19.262 -7.003 1.00 92.38 200 GLU A C 1
ATOM 1457 O O . GLU A 1 200 ? 5.486 18.986 -5.985 1.00 92.38 200 GLU A O 1
ATOM 1462 N N . LEU A 1 201 ? 7.114 18.501 -7.461 1.00 91.75 201 LEU A N 1
ATOM 1463 C CA . LEU A 1 201 ? 7.584 17.307 -6.773 1.00 91.75 201 LEU A CA 1
ATOM 1464 C C . LEU A 1 201 ? 8.558 17.726 -5.678 1.00 91.75 201 LEU A C 1
ATOM 1466 O O . LEU A 1 201 ? 9.587 18.330 -5.985 1.00 91.75 201 LEU A O 1
ATOM 1470 N N . ASP A 1 202 ? 8.264 17.355 -4.436 1.00 91.12 202 ASP A N 1
ATOM 1471 C CA . ASP A 1 202 ? 9.197 17.535 -3.330 1.00 91.12 202 ASP A CA 1
ATOM 1472 C C . ASP A 1 202 ? 10.278 16.455 -3.425 1.00 91.12 202 ASP A C 1
ATOM 1474 O O . ASP A 1 202 ? 9.984 15.254 -3.424 1.00 91.12 202 ASP A O 1
ATOM 1478 N N . LYS A 1 203 ? 11.523 16.897 -3.617 1.00 91.00 203 LYS A N 1
ATOM 1479 C CA . LYS A 1 203 ? 12.677 16.041 -3.892 1.00 91.00 203 LYS A CA 1
ATOM 1480 C C . LYS A 1 203 ? 13.670 16.148 -2.753 1.00 91.00 203 LYS A C 1
ATOM 1482 O O . LYS A 1 203 ? 14.159 17.233 -2.448 1.00 91.00 203 LYS A O 1
ATOM 1487 N N . TYR A 1 204 ? 14.052 15.000 -2.213 1.00 86.62 204 TYR A N 1
ATOM 1488 C CA . TYR A 1 204 ? 15.055 14.908 -1.166 1.00 86.62 204 TYR A CA 1
ATOM 1489 C C . TYR A 1 204 ? 16.189 13.956 -1.559 1.00 86.62 204 TYR A C 1
ATOM 1491 O O . TYR A 1 204 ? 15.971 12.803 -1.938 1.00 86.62 204 TYR A O 1
ATOM 1499 N N . GLU A 1 205 ? 17.421 14.452 -1.444 1.00 85.44 205 GLU A N 1
ATOM 1500 C CA . GLU A 1 205 ? 18.656 13.709 -1.696 1.00 85.44 205 GLU A CA 1
ATOM 1501 C C . GLU A 1 205 ? 19.415 13.535 -0.372 1.00 85.44 205 GLU A C 1
ATOM 1503 O O . GLU A 1 205 ? 20.077 14.471 0.086 1.00 85.44 205 GLU A O 1
ATOM 1508 N N . PRO A 1 206 ? 19.348 12.357 0.275 1.00 73.19 206 PRO A N 1
ATOM 1509 C CA . PRO A 1 206 ? 20.024 12.150 1.555 1.00 73.19 206 PRO A CA 1
ATOM 1510 C C . PRO A 1 206 ? 21.551 12.138 1.441 1.00 73.19 206 PRO A C 1
ATOM 1512 O O . PRO A 1 206 ? 22.244 12.339 2.437 1.00 73.19 206 PRO A O 1
ATOM 1515 N N . TYR A 1 207 ? 22.090 11.904 0.241 1.00 72.19 207 TYR A N 1
ATOM 1516 C CA . TYR A 1 207 ? 23.524 11.775 0.011 1.00 72.19 207 TYR A CA 1
ATOM 1517 C C . TYR A 1 207 ? 23.957 12.656 -1.154 1.00 72.19 207 TYR A C 1
ATOM 1519 O O . TYR A 1 207 ? 23.404 12.569 -2.248 1.00 72.19 207 TYR A O 1
ATOM 1527 N N . LYS A 1 208 ? 24.997 13.470 -0.940 1.00 68.12 208 LYS A N 1
ATOM 1528 C CA . LYS A 1 208 ? 25.673 14.161 -2.043 1.00 68.12 208 LYS A CA 1
ATOM 1529 C C . LYS A 1 208 ? 26.343 13.118 -2.932 1.00 68.12 208 LYS A C 1
ATOM 1531 O O . LYS A 1 208 ? 27.032 12.240 -2.413 1.00 68.12 208 LYS A O 1
ATOM 1536 N N . ALA A 1 209 ? 26.159 13.240 -4.246 1.00 62.16 209 ALA A N 1
ATOM 1537 C CA . ALA A 1 209 ? 26.780 12.367 -5.235 1.00 62.16 209 ALA A CA 1
ATOM 1538 C C . ALA A 1 209 ? 28.289 12.235 -4.965 1.00 62.16 209 ALA A C 1
ATOM 1540 O O . ALA A 1 209 ? 29.053 13.192 -5.115 1.00 62.16 209 ALA A O 1
ATOM 1541 N N . VAL A 1 210 ? 28.720 11.050 -4.535 1.00 66.50 210 VAL A N 1
ATOM 1542 C CA . VAL A 1 210 ? 30.143 10.713 -4.483 1.00 66.50 210 VAL A CA 1
ATOM 1543 C C . VAL A 1 210 ? 30.560 10.433 -5.923 1.00 66.50 210 VAL A C 1
ATOM 1545 O O . VAL A 1 210 ? 29.869 9.682 -6.610 1.00 66.50 210 VAL A O 1
ATOM 1548 N N . LYS A 1 211 ? 31.661 11.048 -6.382 1.00 62.34 211 LYS A N 1
ATOM 1549 C CA . LYS A 1 211 ? 32.118 11.065 -7.790 1.00 62.34 211 LYS A CA 1
ATOM 1550 C C . LYS A 1 211 ? 32.207 9.692 -8.479 1.00 62.34 211 LYS A C 1
ATOM 1552 O O . LYS A 1 211 ? 32.222 9.658 -9.703 1.00 62.34 211 LYS A O 1
ATOM 1557 N N . ASP A 1 212 ? 32.194 8.602 -7.713 1.00 67.38 212 ASP A N 1
ATOM 1558 C CA . ASP A 1 212 ? 32.425 7.239 -8.192 1.00 67.38 212 ASP A CA 1
ATOM 1559 C C . ASP A 1 212 ? 31.267 6.263 -7.886 1.00 67.38 212 ASP A C 1
ATOM 1561 O O . ASP A 1 212 ? 31.421 5.053 -8.055 1.00 67.38 212 ASP A O 1
ATOM 1565 N N . MET A 1 213 ? 30.109 6.744 -7.407 1.00 53.25 213 MET A N 1
ATOM 1566 C CA . MET A 1 213 ? 28.996 5.874 -7.003 1.00 53.25 213 MET A CA 1
ATOM 1567 C C . MET A 1 213 ? 27.856 5.769 -8.022 1.00 53.25 213 MET A C 1
ATOM 1569 O O . MET A 1 213 ? 27.548 6.686 -8.778 1.00 53.25 213 MET A O 1
ATOM 1573 N N . GLN A 1 214 ? 27.233 4.587 -7.982 1.00 66.44 214 GLN A N 1
ATOM 1574 C CA . GLN A 1 214 ? 25.991 4.191 -8.644 1.00 66.44 214 GLN A CA 1
ATOM 1575 C C . GLN A 1 214 ? 24.887 5.254 -8.491 1.00 66.44 214 GLN A C 1
ATOM 1577 O O . GLN A 1 214 ? 24.913 6.045 -7.552 1.00 66.44 214 GLN A O 1
ATOM 1582 N N . ALA A 1 215 ? 23.910 5.235 -9.407 1.00 72.38 215 ALA A N 1
ATOM 1583 C CA . ALA A 1 215 ? 22.779 6.165 -9.476 1.00 72.38 215 ALA A CA 1
ATOM 1584 C C . ALA A 1 215 ? 22.279 6.620 -8.089 1.00 72.38 215 ALA A C 1
ATOM 1586 O O . ALA A 1 215 ? 21.814 5.803 -7.288 1.00 72.38 215 ALA A O 1
ATOM 1587 N N . VAL A 1 216 ? 22.377 7.927 -7.821 1.00 80.62 216 VAL A N 1
ATOM 1588 C CA . VAL A 1 216 ? 22.015 8.513 -6.524 1.00 80.62 216 VAL A CA 1
ATOM 1589 C C . VAL A 1 216 ? 20.508 8.337 -6.296 1.00 80.62 216 VAL A C 1
ATOM 1591 O O . VAL A 1 216 ? 19.721 8.635 -7.205 1.00 80.62 216 VAL A O 1
ATOM 1594 N N . PRO A 1 217 ? 20.078 7.821 -5.127 1.00 87.50 217 PRO A N 1
ATOM 1595 C CA . PRO A 1 217 ? 18.665 7.742 -4.800 1.00 87.50 217 PRO A CA 1
ATOM 1596 C C . PRO A 1 217 ? 18.113 9.146 -4.544 1.00 87.50 217 PRO A C 1
ATOM 1598 O O . PRO A 1 217 ? 18.583 9.853 -3.653 1.00 87.50 217 PRO A O 1
ATOM 1601 N N . VAL A 1 218 ? 17.092 9.518 -5.308 1.00 90.44 218 VAL A N 1
ATOM 1602 C CA . VAL A 1 218 ? 16.333 10.758 -5.138 1.00 90.44 218 VAL A CA 1
ATOM 1603 C C . VAL A 1 218 ? 14.934 10.373 -4.676 1.00 90.44 218 VAL A C 1
ATOM 1605 O O . VAL A 1 218 ? 14.192 9.717 -5.411 1.00 90.44 218 VAL A O 1
ATOM 1608 N N . TYR A 1 219 ? 14.580 10.750 -3.454 1.00 91.56 219 TYR A N 1
ATOM 1609 C CA . TYR A 1 219 ? 13.265 10.477 -2.883 1.00 91.56 219 TYR A CA 1
ATOM 1610 C C . TYR A 1 219 ? 12.293 11.554 -3.342 1.00 91.56 219 TYR A C 1
ATOM 1612 O O . TYR A 1 219 ? 12.632 12.736 -3.336 1.00 91.56 219 TYR A O 1
ATOM 1620 N N . ILE A 1 220 ? 11.116 11.133 -3.795 1.00 92.50 220 ILE A N 1
ATOM 1621 C CA . ILE A 1 220 ? 10.082 12.007 -4.334 1.00 92.50 220 ILE A CA 1
ATOM 1622 C C . ILE A 1 220 ? 8.796 11.808 -3.539 1.00 92.50 220 ILE A C 1
ATOM 1624 O O . ILE A 1 220 ? 8.209 10.720 -3.566 1.00 92.50 220 ILE A O 1
ATOM 1628 N N . HIS A 1 221 ? 8.308 12.889 -2.934 1.00 92.12 221 HIS A N 1
ATOM 1629 C CA . HIS A 1 221 ? 6.912 13.012 -2.530 1.00 92.12 221 HIS A CA 1
ATOM 1630 C C . HIS A 1 221 ? 6.133 13.716 -3.644 1.00 92.12 221 HIS A C 1
ATOM 1632 O O . HIS A 1 221 ? 6.535 14.760 -4.157 1.00 92.12 221 HIS A O 1
ATOM 1638 N N . GLY A 1 222 ? 5.013 13.126 -4.053 1.00 91.56 222 GLY A N 1
ATOM 1639 C CA . GLY A 1 222 ? 4.215 13.597 -5.177 1.00 91.56 222 GLY A CA 1
ATOM 1640 C C . GLY A 1 222 ? 3.885 12.506 -6.187 1.00 91.56 222 GLY A C 1
ATOM 1641 O O . GLY A 1 222 ? 4.089 11.309 -5.981 1.00 91.56 222 GLY A O 1
ATOM 1642 N N . THR A 1 223 ? 3.307 12.920 -7.308 1.00 91.56 223 THR A N 1
ATOM 1643 C CA . THR A 1 223 ? 2.887 12.016 -8.379 1.00 91.56 223 THR A CA 1
ATOM 1644 C C . THR A 1 223 ? 3.257 12.631 -9.720 1.00 91.56 223 THR A C 1
ATOM 1646 O O . THR A 1 223 ? 2.882 13.767 -10.008 1.00 91.56 223 THR A O 1
ATOM 1649 N N . SER A 1 224 ? 4.003 11.886 -10.543 1.00 90.75 224 SER A N 1
ATOM 1650 C CA . SER A 1 224 ? 4.412 12.350 -11.874 1.00 90.75 224 SER A CA 1
ATOM 1651 C C . SER A 1 224 ? 3.194 12.752 -12.713 1.00 90.75 224 SER A C 1
ATOM 1653 O O . SER A 1 224 ? 2.156 12.090 -12.676 1.00 90.75 224 SER A O 1
ATOM 1655 N N . GLU A 1 225 ? 3.332 13.793 -13.536 1.00 92.88 225 GLU A N 1
ATOM 1656 C CA . GLU A 1 225 ? 2.308 14.202 -14.511 1.00 92.88 225 GLU A CA 1
ATOM 1657 C C . GLU A 1 225 ? 1.894 13.073 -15.471 1.00 92.88 225 GLU A C 1
ATOM 1659 O O . GLU A 1 225 ? 0.780 13.062 -15.996 1.00 92.88 225 GLU A O 1
ATOM 1664 N N . ARG A 1 226 ? 2.777 12.083 -15.646 1.00 91.50 226 ARG A N 1
ATOM 1665 C CA . ARG A 1 226 ? 2.579 10.907 -16.493 1.00 91.50 226 ARG A CA 1
ATOM 1666 C C . ARG A 1 226 ? 1.576 9.900 -15.930 1.00 91.50 226 ARG A C 1
ATOM 1668 O O . ARG A 1 226 ? 1.087 9.074 -16.701 1.00 91.50 226 ARG A O 1
ATOM 1675 N N . VAL A 1 227 ? 1.244 9.961 -14.637 1.00 93.19 227 VAL A N 1
ATOM 1676 C CA . VAL A 1 227 ? 0.350 8.981 -14.007 1.00 93.19 227 VAL A CA 1
ATOM 1677 C C . VAL A 1 227 ? -1.051 9.039 -14.614 1.00 93.19 227 VAL A C 1
ATOM 1679 O O . VAL A 1 227 ? -1.701 10.093 -14.685 1.00 93.19 227 VAL A O 1
ATOM 1682 N N . LYS A 1 228 ? -1.547 7.868 -15.020 1.00 92.50 228 LYS A N 1
ATOM 1683 C CA . LYS A 1 228 ? -2.883 7.692 -15.604 1.00 92.50 228 LYS A CA 1
ATOM 1684 C C . LYS A 1 228 ? -3.701 6.703 -14.795 1.00 92.50 228 LYS A C 1
ATOM 1686 O O . LYS A 1 228 ? -3.183 5.702 -14.320 1.00 92.50 228 LYS A O 1
ATOM 1691 N N . THR A 1 229 ? -4.999 6.956 -14.675 1.00 91.00 229 THR A N 1
ATOM 1692 C CA . THR A 1 229 ? -5.936 5.950 -14.166 1.00 91.00 229 THR A CA 1
ATOM 1693 C C . THR A 1 229 ? -6.210 4.919 -15.248 1.00 91.00 229 THR A C 1
ATOM 1695 O O . THR A 1 229 ? -6.519 5.282 -16.383 1.00 91.00 229 THR A O 1
ATOM 1698 N N . VAL A 1 230 ? -6.179 3.645 -14.879 1.00 85.12 230 VAL A N 1
ATOM 1699 C CA . VAL A 1 230 ? -6.659 2.544 -15.711 1.00 85.12 230 VAL A CA 1
ATOM 1700 C C . VAL A 1 230 ? -7.986 2.102 -15.116 1.00 85.12 230 VAL A C 1
ATOM 1702 O O . VAL A 1 230 ? -8.033 1.484 -14.055 1.00 85.12 230 VAL A O 1
ATOM 1705 N N . ARG A 1 231 ? -9.088 2.513 -15.746 1.00 69.06 231 ARG A N 1
ATOM 1706 C CA . ARG A 1 231 ? -10.429 2.104 -15.320 1.00 69.06 231 ARG A CA 1
ATOM 1707 C C . ARG A 1 231 ? -10.867 0.905 -16.149 1.00 69.06 231 ARG A C 1
ATOM 1709 O O . ARG A 1 231 ? -10.976 1.062 -17.365 1.00 69.06 231 ARG A O 1
ATOM 1716 N N . PRO A 1 232 ? -11.201 -0.232 -15.522 1.00 58.25 232 PRO A N 1
ATOM 1717 C CA . PRO A 1 232 ? -12.020 -1.237 -16.168 1.00 58.25 232 PRO A CA 1
ATOM 1718 C C . PRO A 1 232 ? -13.370 -0.597 -16.552 1.00 58.25 232 PRO A C 1
ATOM 1720 O O . PRO A 1 232 ? -14.159 -0.246 -15.675 1.00 58.25 232 PRO A O 1
ATOM 1723 N N . LYS A 1 233 ? -13.621 -0.351 -17.842 1.00 52.53 233 LYS A N 1
ATOM 1724 C CA . LYS A 1 233 ? -14.941 -0.028 -18.383 1.00 52.53 233 LYS A CA 1
ATOM 1725 C C . LYS A 1 233 ? -15.895 -1.181 -18.073 1.00 52.53 233 LYS A C 1
ATOM 1727 O O . LYS A 1 233 ? -15.564 -2.350 -18.228 1.00 52.53 233 LYS A O 1
ATOM 1732 N N . ALA A 1 234 ? -17.096 -0.846 -17.620 1.00 47.28 234 ALA A N 1
ATOM 1733 C CA . ALA A 1 234 ? -18.080 -1.827 -17.177 1.00 47.28 234 ALA A CA 1
ATOM 1734 C C . ALA A 1 234 ? -18.883 -2.486 -18.318 1.00 47.28 234 ALA A C 1
ATOM 1736 O O . ALA A 1 234 ? -19.723 -3.331 -18.021 1.00 47.28 234 ALA A O 1
ATOM 1737 N N . GLU A 1 235 ? -18.654 -2.136 -19.589 1.00 46.34 235 GLU A N 1
ATOM 1738 C CA . GLU A 1 235 ? -19.573 -2.483 -20.683 1.00 46.34 235 GLU A CA 1
ATOM 1739 C C . GLU A 1 235 ? -18.981 -3.412 -21.748 1.00 46.34 235 GLU A C 1
ATOM 1741 O O . GLU A 1 235 ? -17.810 -3.337 -22.117 1.00 46.34 235 GLU A O 1
ATOM 1746 N N . GLU A 1 236 ? -19.852 -4.313 -22.202 1.00 43.84 236 GLU A N 1
ATOM 1747 C CA . GLU A 1 236 ? -19.632 -5.412 -23.133 1.00 43.84 236 GLU A CA 1
ATOM 1748 C C . GLU A 1 236 ? -19.229 -4.908 -24.525 1.00 43.84 236 GLU A C 1
ATOM 1750 O O . GLU A 1 236 ? -20.009 -4.295 -25.248 1.00 43.84 236 GLU A O 1
ATOM 1755 N N . GLY A 1 237 ? -17.999 -5.215 -24.927 1.00 43.88 237 GLY A N 1
ATOM 1756 C CA . GLY A 1 237 ? -17.503 -5.013 -26.282 1.00 43.88 237 GLY A CA 1
ATOM 1757 C C . GLY A 1 237 ? -16.383 -6.004 -26.570 1.00 43.88 237 GLY A C 1
ATOM 1758 O O . GLY A 1 237 ? -15.541 -6.270 -25.714 1.00 43.88 237 GLY A O 1
ATOM 1759 N N . VAL A 1 238 ? -16.414 -6.613 -27.755 1.00 39.62 238 VAL A N 1
ATOM 1760 C CA . VAL A 1 238 ? -15.487 -7.673 -28.173 1.00 39.62 238 VAL A CA 1
ATOM 1761 C C . VAL A 1 238 ? -14.042 -7.166 -28.129 1.00 39.62 238 VAL A C 1
ATOM 1763 O O . VAL A 1 238 ? -13.689 -6.192 -28.791 1.00 39.62 238 VAL A O 1
ATOM 1766 N N . ALA A 1 239 ? -13.213 -7.853 -27.342 1.00 40.00 239 ALA A N 1
ATOM 1767 C CA . ALA A 1 239 ? -11.820 -7.515 -27.092 1.00 40.00 239 ALA A CA 1
ATOM 1768 C C . ALA A 1 239 ? -10.958 -7.627 -28.363 1.00 40.00 239 ALA A C 1
ATOM 1770 O O . ALA A 1 239 ? -10.684 -8.722 -28.853 1.00 40.00 239 ALA A O 1
ATOM 1771 N N . SER A 1 240 ? -10.457 -6.496 -28.862 1.00 43.50 240 SER A N 1
ATOM 1772 C CA . SER A 1 240 ? -9.176 -6.469 -29.577 1.00 43.50 240 SER A CA 1
ATOM 1773 C C . SER A 1 240 ? -8.027 -6.538 -28.565 1.00 43.50 240 SER A C 1
ATOM 1775 O O . SER A 1 240 ? -8.233 -6.165 -27.413 1.00 43.50 240 SER A O 1
ATOM 1777 N N . LYS A 1 241 ? -6.843 -7.010 -28.996 1.00 47.56 241 LYS A N 1
ATOM 1778 C CA . LYS A 1 241 ? -5.586 -7.161 -28.223 1.00 47.56 241 LYS A CA 1
ATOM 1779 C C . LYS A 1 241 ? -5.592 -6.426 -26.870 1.00 47.56 241 LYS A C 1
ATOM 1781 O O . LYS A 1 241 ? -5.319 -5.235 -26.807 1.00 47.56 241 LYS A O 1
ATOM 1786 N N . GLN A 1 242 ? -5.935 -7.198 -25.837 1.00 60.91 242 GLN A N 1
ATOM 1787 C CA . GLN A 1 242 ? -5.888 -6.875 -24.413 1.00 60.91 242 GLN A CA 1
ATOM 1788 C C . GLN A 1 242 ? -6.492 -5.512 -24.045 1.00 60.91 242 GLN A C 1
ATOM 1790 O O . GLN A 1 242 ? -5.801 -4.560 -23.689 1.00 60.91 242 GLN A O 1
ATOM 1795 N N . ASP A 1 243 ? -7.820 -5.431 -24.097 1.00 67.50 243 ASP A N 1
ATOM 1796 C CA . ASP A 1 243 ? -8.543 -4.332 -23.469 1.00 67.50 243 ASP A CA 1
ATOM 1797 C C . ASP A 1 243 ? -8.322 -4.373 -21.944 1.00 67.50 243 ASP A C 1
ATOM 1799 O O . ASP A 1 243 ? -9.015 -5.077 -21.210 1.00 67.50 243 ASP A O 1
ATOM 1803 N N . LEU A 1 244 ? -7.332 -3.612 -21.464 1.00 67.88 244 LEU A N 1
ATOM 1804 C CA . LEU A 1 244 ? -7.040 -3.404 -20.038 1.00 67.88 244 LEU A CA 1
ATOM 1805 C C . LEU A 1 244 ? -8.174 -2.675 -19.310 1.00 67.88 244 LEU A C 1
ATOM 1807 O O . LEU A 1 244 ? -8.158 -2.557 -18.085 1.00 67.88 244 LEU A O 1
ATOM 1811 N N . THR A 1 245 ? -9.163 -2.190 -20.064 1.00 64.12 245 THR A N 1
ATOM 1812 C CA . THR A 1 245 ? -10.410 -1.675 -19.524 1.00 64.12 245 THR A CA 1
ATOM 1813 C C . THR A 1 245 ? -11.485 -2.763 -19.410 1.00 64.12 245 THR A C 1
ATOM 1815 O O . THR A 1 245 ? -12.565 -2.495 -18.913 1.00 64.12 245 THR A O 1
ATOM 1818 N N . SER A 1 246 ? -11.227 -4.019 -19.766 1.00 66.12 246 SER A N 1
ATOM 1819 C CA . SER A 1 246 ? -12.186 -5.096 -19.511 1.00 66.12 246 SER A CA 1
ATOM 1820 C C . SER A 1 246 ? -12.249 -5.446 -18.015 1.00 66.12 246 SER A C 1
ATOM 1822 O O . SER A 1 246 ? -11.207 -5.551 -17.364 1.00 66.12 246 SER A O 1
ATOM 1824 N N . PRO A 1 247 ? -13.432 -5.759 -17.447 1.00 64.38 247 PRO A N 1
ATOM 1825 C CA . PRO A 1 247 ? -13.538 -6.309 -16.092 1.00 64.38 247 PRO A CA 1
ATOM 1826 C C . PRO A 1 247 ? -12.900 -7.703 -15.956 1.00 64.38 247 PRO A C 1
ATOM 1828 O O . PRO A 1 247 ? -12.831 -8.230 -14.850 1.00 64.38 247 PRO A O 1
ATOM 1831 N N . ARG A 1 248 ? -12.469 -8.313 -17.069 1.00 76.50 248 ARG A N 1
ATOM 1832 C CA . ARG A 1 248 ? -11.716 -9.574 -17.129 1.00 76.50 248 ARG A CA 1
ATOM 1833 C C . ARG A 1 248 ? -10.282 -9.377 -17.631 1.00 76.50 248 ARG A C 1
ATOM 1835 O O . ARG A 1 248 ? -9.692 -10.309 -18.171 1.00 76.50 248 ARG A O 1
ATOM 1842 N N . ALA A 1 249 ? -9.735 -8.168 -17.506 1.00 87.50 249 ALA A N 1
ATOM 1843 C CA . ALA A 1 249 ? -8.329 -7.932 -17.798 1.00 87.50 249 ALA A CA 1
ATOM 1844 C C . ALA A 1 249 ? -7.457 -8.846 -16.921 1.00 87.50 249 ALA A C 1
ATOM 1846 O O . ALA A 1 249 ? -7.633 -8.910 -15.700 1.00 87.50 249 ALA A O 1
ATOM 1847 N N . VAL A 1 250 ? -6.543 -9.568 -17.568 1.00 93.31 250 VAL A N 1
ATOM 1848 C CA . VAL A 1 250 ? -5.582 -10.444 -16.900 1.00 93.31 250 VAL A CA 1
ATOM 1849 C C . VAL A 1 250 ? -4.305 -9.658 -16.671 1.00 93.31 250 VAL A C 1
ATOM 1851 O O . VAL A 1 250 ? -3.719 -9.118 -17.608 1.00 93.31 250 VAL A O 1
ATOM 1854 N N . PHE A 1 251 ? -3.878 -9.628 -15.419 1.00 96.56 251 PHE A N 1
ATOM 1855 C CA . PHE A 1 251 ? -2.622 -9.041 -14.991 1.00 96.56 251 PHE A CA 1
ATOM 1856 C C . PHE A 1 251 ? -1.664 -10.135 -14.547 1.00 96.56 251 PHE A C 1
ATOM 1858 O O . PHE A 1 251 ? -2.090 -11.217 -14.160 1.00 96.56 251 PHE A O 1
ATOM 1865 N N . ARG A 1 252 ? -0.373 -9.829 -14.543 1.00 97.94 252 ARG A N 1
ATOM 1866 C CA . ARG A 1 252 ? 0.689 -10.681 -14.025 1.00 97.94 252 ARG A CA 1
ATOM 1867 C C . ARG A 1 252 ? 1.341 -10.038 -12.810 1.00 97.94 252 ARG A C 1
ATOM 1869 O O . ARG A 1 252 ? 1.637 -8.845 -12.817 1.00 97.94 252 ARG A O 1
ATOM 1876 N N . HIS A 1 253 ? 1.615 -10.839 -11.791 1.00 98.31 253 HIS A N 1
ATOM 1877 C CA . HIS A 1 253 ? 2.483 -10.478 -10.676 1.00 98.31 253 HIS A CA 1
ATOM 1878 C C . HIS A 1 253 ? 3.673 -11.436 -10.628 1.00 98.31 253 HIS A C 1
ATOM 1880 O O . HIS A 1 253 ? 3.482 -12.652 -10.575 1.00 98.31 253 HIS A O 1
ATOM 1886 N N . TYR A 1 254 ? 4.885 -10.885 -10.656 1.00 97.94 254 TYR A N 1
ATOM 1887 C CA . TYR A 1 254 ? 6.124 -11.643 -10.504 1.00 97.94 254 TYR A CA 1
ATOM 1888 C C . TYR A 1 254 ? 6.483 -11.830 -9.034 1.00 97.94 254 TYR A C 1
ATOM 1890 O O . TYR A 1 254 ? 6.234 -10.955 -8.208 1.00 97.94 254 TYR A O 1
ATOM 1898 N N . THR A 1 255 ? 7.052 -12.983 -8.699 1.00 97.88 255 THR A N 1
ATOM 1899 C CA . THR A 1 255 ? 7.292 -13.381 -7.314 1.00 97.88 255 THR A CA 1
ATOM 1900 C C . THR A 1 255 ? 8.369 -14.467 -7.203 1.00 97.88 255 THR A C 1
ATOM 1902 O O . THR A 1 255 ? 8.859 -14.989 -8.208 1.00 97.88 255 THR A O 1
ATOM 1905 N N . THR A 1 256 ? 8.766 -14.804 -5.975 1.00 97.50 256 THR A N 1
ATOM 1906 C CA . THR A 1 256 ? 9.644 -15.953 -5.694 1.00 97.50 256 THR A CA 1
ATOM 1907 C C . THR A 1 256 ? 8.835 -17.252 -5.663 1.00 97.50 256 THR A C 1
ATOM 1909 O O . THR A 1 256 ? 7.603 -17.234 -5.704 1.00 97.50 256 THR A O 1
ATOM 1912 N N . LYS A 1 257 ? 9.507 -18.400 -5.551 1.00 97.81 257 LYS A N 1
ATOM 1913 C CA . LYS A 1 257 ? 8.827 -19.696 -5.431 1.00 97.81 257 LYS A CA 1
ATOM 1914 C C . LYS A 1 257 ? 7.907 -19.746 -4.204 1.00 97.81 257 LYS A C 1
ATOM 1916 O O . LYS A 1 257 ? 6.744 -20.123 -4.308 1.00 97.81 257 LYS A O 1
ATOM 1921 N N . GLU A 1 258 ? 8.418 -19.306 -3.061 1.00 97.75 258 GLU A N 1
ATOM 1922 C CA . GLU A 1 258 ? 7.698 -19.263 -1.785 1.00 97.75 258 GLU A CA 1
ATOM 1923 C C . GLU A 1 258 ? 6.531 -18.273 -1.860 1.00 97.75 258 GLU A C 1
ATOM 1925 O O . GLU A 1 258 ? 5.442 -18.532 -1.348 1.00 97.75 258 GLU A O 1
ATOM 1930 N N . GLY A 1 259 ? 6.743 -17.145 -2.546 1.00 97.12 259 GLY A N 1
ATOM 1931 C CA . GLY A 1 259 ? 5.698 -16.164 -2.801 1.00 97.12 259 GLY A CA 1
ATOM 1932 C C . GLY A 1 259 ? 4.564 -16.741 -3.648 1.00 97.12 259 GLY A C 1
ATOM 1933 O O . GLY A 1 259 ? 3.400 -16.57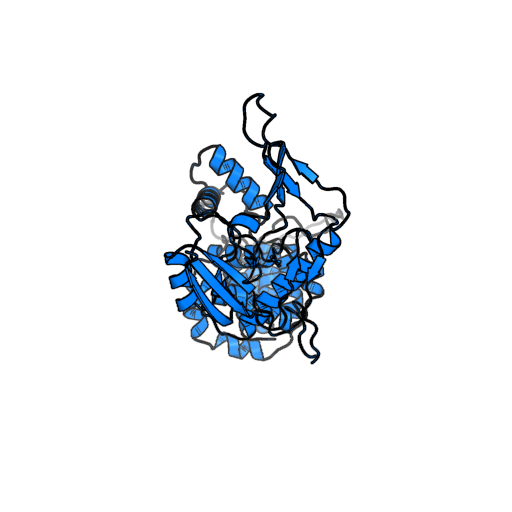5 -3.290 1.00 97.12 259 GLY A O 1
ATOM 1934 N N . LEU A 1 260 ? 4.879 -17.489 -4.710 1.00 98.25 260 LEU A N 1
ATOM 1935 C CA . LEU A 1 260 ? 3.878 -18.189 -5.517 1.00 98.25 260 LEU A CA 1
ATOM 1936 C C . LEU A 1 260 ? 3.046 -19.157 -4.662 1.00 98.25 260 LEU A C 1
ATOM 1938 O O . LEU A 1 260 ? 1.817 -19.110 -4.711 1.00 98.25 260 LEU A O 1
ATOM 1942 N N . GLU A 1 261 ? 3.688 -19.997 -3.850 1.00 98.12 261 GLU A N 1
ATOM 1943 C CA . GLU A 1 261 ? 2.997 -20.942 -2.959 1.00 98.12 261 GLU A CA 1
ATOM 1944 C C . GLU A 1 261 ? 2.064 -20.217 -1.971 1.00 98.12 261 GLU A C 1
ATOM 1946 O O . GLU A 1 261 ? 0.890 -20.581 -1.829 1.00 98.12 261 GLU A O 1
ATOM 1951 N N . ALA A 1 262 ? 2.542 -19.132 -1.355 1.00 96.25 262 ALA A N 1
ATOM 1952 C CA . ALA A 1 262 ? 1.752 -18.311 -0.441 1.00 96.25 262 ALA A CA 1
ATOM 1953 C C . ALA A 1 262 ? 0.541 -17.658 -1.131 1.00 96.25 262 ALA A C 1
ATOM 1955 O O . ALA A 1 262 ? -0.563 -17.653 -0.578 1.00 96.25 262 ALA A O 1
ATOM 1956 N N . ILE A 1 263 ? 0.711 -17.148 -2.354 1.00 96.88 263 ILE A N 1
ATOM 1957 C CA . ILE A 1 263 ? -0.368 -16.532 -3.141 1.00 96.88 263 ILE A CA 1
ATOM 1958 C C . ILE A 1 263 ? -1.404 -17.583 -3.551 1.00 96.88 263 ILE A C 1
ATOM 1960 O O . ILE A 1 263 ? -2.609 -17.349 -3.441 1.00 96.88 263 ILE A O 1
ATOM 1964 N N . LEU A 1 264 ? -0.966 -18.766 -3.992 1.00 96.88 264 LEU A N 1
ATOM 1965 C CA . LEU A 1 264 ? -1.873 -19.844 -4.385 1.00 96.88 264 LEU A CA 1
ATOM 1966 C C . LEU A 1 264 ? -2.685 -20.380 -3.204 1.00 96.88 264 LEU A C 1
ATOM 1968 O O . LEU A 1 264 ? -3.849 -20.733 -3.406 1.00 96.88 264 LEU A O 1
ATOM 1972 N N . SER A 1 265 ? -2.099 -20.418 -2.006 1.00 95.19 265 SER A N 1
ATOM 1973 C CA . SER A 1 265 ? -2.777 -20.826 -0.772 1.00 95.19 265 SER A CA 1
ATOM 1974 C C . SER A 1 265 ? -3.774 -19.768 -0.287 1.00 95.19 265 SER A C 1
ATOM 1976 O O . SER A 1 265 ? -4.946 -20.062 -0.060 1.00 95.19 265 SER A O 1
ATOM 1978 N N . SER A 1 266 ? -3.335 -18.510 -0.199 1.00 93.38 266 SER A N 1
ATOM 1979 C CA . SER A 1 266 ? -4.134 -17.411 0.361 1.00 93.38 266 SER A CA 1
ATOM 1980 C C . SER A 1 266 ? -5.148 -16.806 -0.612 1.00 93.38 266 SER A C 1
ATOM 1982 O O . SER A 1 266 ? -6.083 -16.139 -0.175 1.00 93.38 266 SER A O 1
ATOM 1984 N N . LYS A 1 267 ? -4.967 -17.006 -1.925 1.00 95.88 267 LYS A N 1
ATOM 1985 C CA . LYS A 1 267 ? -5.711 -16.315 -2.997 1.00 95.88 267 LYS A CA 1
ATOM 1986 C C . LYS A 1 267 ? -5.655 -14.786 -2.869 1.00 95.88 267 LYS A C 1
ATOM 1988 O O . LYS A 1 267 ? -6.615 -14.086 -3.197 1.00 95.88 267 LYS A O 1
ATOM 1993 N N . ALA A 1 268 ? -4.524 -14.266 -2.399 1.00 95.88 268 ALA A N 1
ATOM 1994 C CA . ALA A 1 268 ? -4.312 -12.842 -2.197 1.00 95.88 268 ALA A CA 1
ATOM 1995 C C . ALA A 1 268 ? -2.864 -12.423 -2.475 1.00 95.88 268 ALA A C 1
ATOM 1997 O O . ALA A 1 268 ? -1.938 -13.226 -2.368 1.00 95.88 268 ALA A O 1
ATOM 1998 N N . LEU A 1 269 ? -2.680 -11.146 -2.812 1.00 96.50 269 LEU A N 1
ATOM 1999 C CA . LEU A 1 269 ? -1.375 -10.496 -2.903 1.00 96.50 269 LEU A CA 1
ATOM 2000 C C . LEU A 1 269 ? -1.169 -9.588 -1.698 1.00 96.50 269 LEU A C 1
ATOM 2002 O O . LEU A 1 269 ? -1.997 -8.722 -1.428 1.00 96.50 269 LEU A O 1
ATOM 2006 N N . LEU A 1 270 ? -0.051 -9.73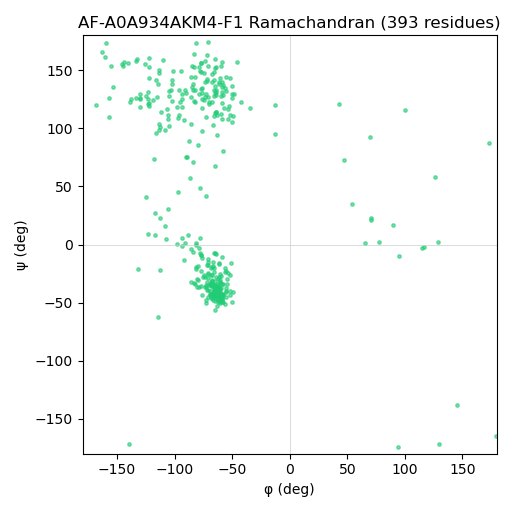8 -0.996 1.00 95.00 270 LEU A N 1
ATOM 2007 C CA . LEU A 1 270 ? 0.325 -8.773 0.032 1.00 95.00 270 LEU A CA 1
ATOM 2008 C C . LEU A 1 270 ? 0.807 -7.472 -0.617 1.00 95.00 270 LEU A C 1
ATOM 2010 O O . LEU A 1 270 ? 1.531 -7.494 -1.613 1.00 95.00 270 LEU A O 1
ATOM 2014 N N . ASN A 1 271 ? 0.429 -6.336 -0.039 1.00 95.00 271 ASN A N 1
ATOM 2015 C CA . ASN A 1 271 ? 0.976 -5.039 -0.420 1.00 95.00 271 ASN A CA 1
ATOM 2016 C C . ASN A 1 271 ? 2.506 -4.997 -0.241 1.00 95.00 271 ASN A C 1
ATOM 2018 O O . ASN A 1 271 ? 3.081 -5.505 0.728 1.00 95.00 271 ASN A O 1
ATOM 2022 N N . GLY A 1 272 ? 3.180 -4.372 -1.205 1.00 92.88 272 GLY A N 1
ATOM 2023 C CA . GLY A 1 272 ? 4.625 -4.201 -1.189 1.00 92.88 272 GLY A CA 1
ATOM 2024 C C . GLY A 1 272 ? 5.078 -3.189 -0.137 1.00 92.88 272 GLY A C 1
ATOM 2025 O O . GLY A 1 272 ? 4.350 -2.263 0.223 1.00 92.88 272 GLY A O 1
ATOM 2026 N N . TYR A 1 273 ? 6.316 -3.353 0.335 1.00 92.56 273 TYR A N 1
ATOM 2027 C CA . TYR A 1 273 ? 7.007 -2.345 1.150 1.00 92.56 273 TYR A CA 1
ATOM 2028 C C . TYR A 1 273 ? 7.848 -1.379 0.307 1.00 92.56 273 TYR A C 1
ATOM 2030 O O . TYR A 1 273 ? 8.346 -0.385 0.826 1.00 92.56 273 TYR A O 1
ATOM 2038 N N . LEU A 1 274 ? 8.085 -1.698 -0.971 1.00 92.56 274 LEU A N 1
ATOM 2039 C CA . LEU A 1 274 ? 8.832 -0.830 -1.874 1.00 92.56 274 LEU A CA 1
ATOM 2040 C C . LEU A 1 274 ? 7.869 0.104 -2.609 1.00 92.56 274 LEU A C 1
ATOM 2042 O O . LEU A 1 274 ? 6.862 -0.377 -3.135 1.00 92.56 274 LEU A O 1
ATOM 2046 N N . PRO A 1 275 ? 8.178 1.406 -2.676 1.00 94.69 275 PRO A N 1
ATOM 2047 C CA . PRO A 1 275 ? 7.506 2.314 -3.591 1.00 94.69 275 PRO A CA 1
ATOM 2048 C C . PRO A 1 275 ? 7.910 2.047 -5.048 1.00 94.69 275 PRO A C 1
ATOM 2050 O O . PRO A 1 275 ? 8.813 1.257 -5.328 1.00 94.69 275 PRO A O 1
ATOM 2053 N N . TYR A 1 276 ? 7.262 2.747 -5.977 1.00 95.62 276 TYR A N 1
ATOM 2054 C CA . TYR A 1 276 ? 7.642 2.771 -7.383 1.00 95.62 276 TYR A CA 1
ATOM 2055 C C . TYR A 1 276 ? 9.024 3.407 -7.543 1.00 95.62 276 TYR A C 1
ATOM 2057 O O . TYR A 1 276 ? 9.311 4.464 -6.974 1.00 95.62 276 TYR A O 1
ATOM 2065 N N . ILE A 1 277 ? 9.875 2.753 -8.331 1.00 93.75 277 ILE A N 1
ATOM 2066 C CA . ILE A 1 277 ? 11.246 3.187 -8.578 1.00 93.75 277 ILE A CA 1
ATOM 2067 C C . ILE A 1 277 ? 11.428 3.369 -10.076 1.00 93.75 277 ILE A C 1
ATOM 2069 O O . ILE A 1 277 ? 11.323 2.413 -10.839 1.00 93.75 277 ILE A O 1
ATOM 2073 N N . GLU A 1 278 ? 11.748 4.591 -10.479 1.00 91.50 278 GLU A N 1
ATOM 2074 C CA . GLU A 1 278 ? 12.139 4.910 -11.845 1.00 91.50 278 GLU A CA 1
ATOM 2075 C C . GLU A 1 278 ? 13.666 4.962 -11.915 1.00 91.50 278 GLU A C 1
ATOM 2077 O O . GLU A 1 278 ? 14.324 5.755 -11.235 1.00 91.50 278 GLU A O 1
ATOM 2082 N N . LEU A 1 279 ? 14.237 4.074 -12.726 1.00 86.50 279 LEU A N 1
ATOM 2083 C CA . LEU A 1 279 ? 15.672 4.016 -12.964 1.00 86.50 279 LEU A CA 1
ATOM 2084 C C . LEU A 1 279 ? 15.997 4.783 -14.243 1.00 86.50 279 LEU A C 1
ATOM 2086 O O . LEU A 1 279 ? 15.683 4.323 -15.340 1.00 86.50 279 LEU A O 1
ATOM 2090 N N . ILE A 1 280 ? 16.677 5.921 -14.108 1.00 83.62 280 ILE A N 1
ATOM 2091 C CA . ILE A 1 280 ? 17.332 6.570 -15.244 1.00 83.62 280 ILE A CA 1
ATOM 2092 C C . ILE A 1 280 ? 18.760 6.049 -15.290 1.00 83.62 280 ILE A C 1
ATOM 2094 O O . ILE A 1 280 ? 19.589 6.383 -14.438 1.00 83.62 280 ILE A O 1
ATOM 2098 N N . VAL A 1 281 ? 19.022 5.188 -16.274 1.00 74.25 281 VAL A N 1
ATOM 2099 C CA . VAL A 1 281 ? 20.288 4.463 -16.415 1.00 74.25 281 VAL A CA 1
ATOM 2100 C C . VAL A 1 281 ? 21.468 5.435 -16.320 1.00 74.25 281 VAL A C 1
ATOM 2102 O O . VAL A 1 281 ? 21.514 6.427 -17.039 1.00 74.25 281 VAL A O 1
ATOM 2105 N N . TYR A 1 282 ? 22.408 5.138 -15.417 1.00 71.19 282 TYR A N 1
ATOM 2106 C CA . TYR A 1 282 ? 23.622 5.922 -15.134 1.00 71.19 282 TYR A CA 1
ATOM 2107 C C . TYR A 1 282 ? 23.424 7.326 -14.542 1.00 71.19 282 TYR A C 1
ATOM 2109 O O . TYR A 1 282 ? 24.419 7.998 -14.287 1.00 71.19 282 TYR A O 1
ATOM 2117 N N . VAL A 1 283 ? 22.188 7.769 -14.290 1.00 75.31 283 VAL A N 1
ATOM 2118 C CA . VAL A 1 283 ? 21.915 9.137 -13.824 1.00 75.31 283 VAL A CA 1
ATOM 2119 C C . VAL A 1 283 ? 21.338 9.136 -12.414 1.00 75.31 283 VAL A C 1
ATOM 2121 O O . VAL A 1 283 ? 21.955 9.668 -11.496 1.00 75.31 283 VAL A O 1
ATOM 2124 N N . ALA A 1 284 ? 20.165 8.532 -12.222 1.00 79.75 284 ALA A N 1
ATOM 2125 C CA . ALA A 1 284 ? 19.421 8.668 -10.975 1.00 79.75 284 ALA A CA 1
ATOM 2126 C C . ALA A 1 284 ? 18.477 7.491 -10.733 1.00 79.75 284 ALA A C 1
ATOM 2128 O O . ALA A 1 284 ? 17.988 6.845 -11.665 1.00 79.75 284 ALA A O 1
ATOM 2129 N N . ARG A 1 285 ? 18.197 7.246 -9.454 1.00 89.12 285 ARG A N 1
ATOM 2130 C CA . ARG A 1 285 ? 17.156 6.328 -8.997 1.00 89.12 285 ARG A CA 1
ATOM 2131 C C . ARG A 1 285 ? 16.076 7.147 -8.300 1.00 89.12 285 ARG A C 1
ATOM 2133 O O . ARG A 1 285 ? 16.236 7.488 -7.132 1.00 89.12 285 ARG A O 1
ATOM 2140 N N . TYR A 1 286 ? 14.990 7.454 -9.000 1.00 92.75 286 TYR A N 1
ATOM 2141 C CA . TYR A 1 286 ? 13.863 8.184 -8.420 1.00 92.75 286 TYR A CA 1
ATOM 2142 C C . TYR A 1 286 ? 12.945 7.225 -7.666 1.00 92.75 286 TYR A C 1
ATOM 2144 O O . TYR A 1 286 ? 12.473 6.239 -8.228 1.00 92.75 286 TYR A O 1
ATOM 2152 N N . ILE A 1 287 ? 12.707 7.502 -6.388 1.00 94.19 287 ILE A N 1
ATOM 2153 C CA . ILE A 1 287 ? 11.926 6.672 -5.468 1.00 94.19 287 ILE A CA 1
ATOM 2154 C C . ILE A 1 287 ? 10.665 7.457 -5.104 1.00 94.19 287 ILE A C 1
ATOM 2156 O O . ILE A 1 287 ? 10.729 8.393 -4.314 1.00 94.19 287 ILE A O 1
ATOM 2160 N N . TYR A 1 288 ? 9.522 7.097 -5.687 1.00 95.62 288 TYR A N 1
ATOM 2161 C CA . TYR A 1 288 ? 8.256 7.810 -5.486 1.00 95.62 288 TYR A CA 1
ATOM 2162 C C . TYR A 1 288 ? 7.514 7.258 -4.266 1.00 95.62 288 TYR A C 1
ATOM 2164 O O . TYR A 1 288 ? 6.702 6.344 -4.395 1.00 95.62 288 TYR A O 1
ATOM 2172 N N . GLU A 1 289 ? 7.780 7.800 -3.078 1.00 92.56 289 GLU A N 1
ATOM 2173 C CA . GLU A 1 289 ? 7.335 7.229 -1.794 1.00 92.56 289 GLU A CA 1
ATOM 2174 C C . GLU A 1 289 ? 5.804 7.130 -1.663 1.00 92.56 289 GLU A C 1
ATOM 2176 O O . GLU A 1 289 ? 5.271 6.187 -1.070 1.00 92.56 289 GLU A O 1
ATOM 2181 N N . ASP A 1 290 ? 5.081 8.044 -2.311 1.00 93.19 290 ASP A N 1
ATOM 2182 C CA . ASP A 1 290 ? 3.618 8.032 -2.374 1.00 93.19 290 ASP A CA 1
ATOM 2183 C C . ASP A 1 290 ? 3.058 6.890 -3.251 1.00 93.19 290 ASP A C 1
ATOM 2185 O O . ASP A 1 290 ? 1.932 6.424 -3.040 1.00 93.19 290 ASP A O 1
ATOM 2189 N N . LEU A 1 291 ? 3.831 6.389 -4.219 1.00 95.69 291 LEU A N 1
ATOM 2190 C CA . LEU A 1 291 ? 3.425 5.336 -5.150 1.00 95.69 291 LEU A CA 1
ATOM 2191 C C . LEU A 1 291 ? 3.767 3.953 -4.588 1.00 95.69 291 LEU A C 1
ATOM 2193 O O . LEU A 1 291 ? 4.700 3.294 -5.036 1.00 95.69 291 LEU A O 1
ATOM 2197 N N . SER A 1 292 ? 2.986 3.499 -3.612 1.00 95.50 292 SER A N 1
ATOM 2198 C CA . SER A 1 292 ? 3.089 2.160 -3.020 1.00 95.50 292 SER A CA 1
ATOM 2199 C C . SER A 1 292 ? 1.777 1.377 -3.128 1.00 95.50 292 SER A C 1
ATOM 2201 O O . SER A 1 292 ? 0.706 1.936 -3.390 1.00 95.50 292 SER A O 1
ATOM 2203 N N . GLY A 1 293 ? 1.882 0.052 -2.993 1.00 96.50 293 GLY A N 1
ATOM 2204 C CA . GLY A 1 293 ? 0.755 -0.870 -3.081 1.00 96.50 293 GLY A CA 1
ATOM 2205 C C . GLY A 1 293 ? 1.145 -2.202 -3.710 1.00 96.50 293 GLY A C 1
ATOM 2206 O O . GLY A 1 293 ? 2.195 -2.761 -3.392 1.00 96.50 293 GLY A O 1
ATOM 2207 N N . VAL A 1 294 ? 0.287 -2.728 -4.583 1.00 97.62 294 VAL A N 1
ATOM 2208 C CA . VAL A 1 294 ? 0.546 -3.973 -5.320 1.00 97.62 294 VAL A CA 1
ATOM 2209 C C . VAL A 1 294 ? 0.857 -3.647 -6.775 1.00 97.62 294 VAL A C 1
ATOM 2211 O O . VAL A 1 294 ? 0.001 -3.127 -7.493 1.00 97.62 294 VAL A O 1
ATOM 2214 N N . PHE A 1 295 ? 2.078 -3.972 -7.201 1.00 97.31 295 PHE A N 1
ATOM 2215 C CA . PHE A 1 295 ? 2.514 -3.818 -8.585 1.00 97.31 295 PHE A CA 1
ATOM 2216 C C . PHE A 1 295 ? 2.123 -5.029 -9.425 1.00 97.31 295 PHE A C 1
ATOM 2218 O O . PHE A 1 295 ? 2.295 -6.181 -9.019 1.00 97.31 295 PHE A O 1
ATOM 2225 N N . LEU A 1 296 ? 1.608 -4.735 -10.609 1.00 97.56 296 LEU A N 1
ATOM 2226 C CA . LEU A 1 296 ? 1.114 -5.675 -11.599 1.00 97.56 296 LEU A CA 1
ATOM 2227 C C . LEU A 1 296 ? 1.686 -5.308 -12.971 1.00 97.56 296 LEU A C 1
ATOM 2229 O O . LEU A 1 296 ? 2.085 -4.171 -13.212 1.00 97.56 296 LEU A O 1
ATOM 2233 N N . THR A 1 297 ? 1.686 -6.257 -13.892 1.00 96.88 297 THR A N 1
ATOM 2234 C CA . THR A 1 297 ? 2.013 -6.039 -15.303 1.00 96.88 297 THR A CA 1
ATOM 2235 C C . THR A 1 297 ? 1.069 -6.835 -16.204 1.00 96.88 297 THR A C 1
ATOM 2237 O O . THR A 1 297 ? 0.078 -7.376 -15.716 1.00 96.88 297 THR A O 1
ATOM 2240 N N . VAL A 1 298 ? 1.322 -6.887 -17.510 1.00 95.31 298 VAL A N 1
ATOM 2241 C CA . VAL A 1 298 ? 0.603 -7.763 -18.446 1.00 95.31 298 VAL A CA 1
ATOM 2242 C C . VAL A 1 298 ? 1.370 -9.076 -18.655 1.00 95.31 298 VAL A C 1
ATOM 2244 O O . VAL A 1 298 ? 2.599 -9.071 -18.586 1.00 95.31 298 VAL A O 1
ATOM 2247 N N . PRO A 1 299 ? 0.690 -10.204 -18.926 1.00 95.25 299 PRO A N 1
ATOM 2248 C CA . PRO A 1 299 ? 1.325 -11.494 -19.218 1.00 95.25 299 PRO A CA 1
ATOM 2249 C C . PRO A 1 299 ? 2.397 -11.483 -20.323 1.00 95.25 299 PRO A C 1
ATOM 2251 O O . PRO A 1 299 ? 3.284 -12.337 -20.336 1.00 95.25 299 PRO A O 1
ATOM 2254 N N . GLU A 1 300 ? 2.313 -10.544 -21.257 1.00 93.38 300 GLU A N 1
ATOM 2255 C CA . GLU A 1 300 ? 3.214 -10.382 -22.395 1.00 93.38 300 GLU A CA 1
ATOM 2256 C C . GLU A 1 300 ? 4.509 -9.647 -22.027 1.00 93.38 300 GLU A C 1
ATOM 2258 O O . GLU A 1 300 ? 5.502 -9.772 -22.742 1.00 93.38 300 GLU A O 1
ATOM 2263 N N . ALA A 1 301 ? 4.516 -8.885 -20.930 1.00 93.94 301 ALA A N 1
ATOM 2264 C CA . ALA A 1 301 ? 5.699 -8.177 -20.462 1.00 93.94 301 ALA A CA 1
ATOM 2265 C C . ALA A 1 301 ? 6.653 -9.156 -19.775 1.00 93.94 301 ALA A C 1
ATOM 2267 O O . ALA A 1 301 ? 6.228 -9.963 -18.945 1.00 93.94 301 ALA A O 1
ATOM 2268 N N . SER A 1 302 ? 7.948 -9.084 -20.092 1.00 94.25 302 SER A N 1
ATOM 2269 C CA . SER A 1 302 ? 8.943 -9.875 -19.370 1.00 94.25 302 SER A CA 1
ATOM 2270 C C . SER A 1 302 ? 9.271 -9.225 -18.026 1.00 94.25 302 SER A C 1
ATOM 2272 O O . SER A 1 302 ? 9.211 -8.004 -17.887 1.00 94.25 302 SER A O 1
ATOM 2274 N N . GLY A 1 303 ? 9.691 -10.024 -17.037 1.00 93.00 303 GLY A N 1
ATOM 2275 C CA . GLY A 1 303 ? 10.118 -9.494 -15.738 1.00 93.00 303 GLY A CA 1
ATOM 2276 C C . GLY A 1 303 ? 11.228 -8.445 -15.876 1.00 93.00 303 GLY A C 1
ATOM 2277 O O . GLY A 1 303 ? 11.194 -7.411 -15.215 1.00 93.00 303 GLY A O 1
ATOM 2278 N N . ARG A 1 304 ? 12.155 -8.646 -16.820 1.00 91.81 304 ARG A N 1
ATOM 2279 C CA . ARG A 1 304 ? 13.231 -7.691 -17.108 1.00 91.81 304 ARG A CA 1
ATOM 2280 C C . ARG A 1 304 ? 12.701 -6.330 -17.570 1.00 91.81 304 ARG A C 1
ATOM 2282 O O . ARG A 1 304 ? 13.227 -5.315 -17.121 1.00 91.81 304 ARG A O 1
ATOM 2289 N N . ASP A 1 305 ? 11.676 -6.305 -18.422 1.00 90.19 305 ASP A N 1
ATOM 2290 C CA . ASP A 1 305 ? 11.099 -5.061 -18.964 1.00 90.19 305 ASP A CA 1
ATOM 2291 C C . ASP A 1 305 ? 10.424 -4.209 -17.883 1.00 90.19 305 ASP A C 1
ATOM 2293 O O . ASP A 1 305 ? 10.307 -2.994 -18.026 1.00 90.19 305 ASP A O 1
ATOM 2297 N N . VAL A 1 306 ? 10.002 -4.845 -16.788 1.00 92.19 306 VAL A N 1
ATOM 2298 C CA . VAL A 1 306 ? 9.354 -4.190 -15.644 1.00 92.19 306 VAL A CA 1
ATOM 2299 C C . VAL A 1 306 ? 10.237 -4.132 -14.396 1.00 92.19 306 VAL A C 1
ATOM 2301 O O . VAL A 1 306 ? 9.746 -3.872 -13.300 1.00 92.19 306 VAL A O 1
ATOM 2304 N N . GLY A 1 307 ? 11.547 -4.357 -14.546 1.00 90.06 307 GLY A N 1
ATOM 2305 C CA . GLY A 1 307 ? 12.524 -4.207 -13.462 1.00 90.06 307 GLY A CA 1
ATOM 2306 C C . GLY A 1 307 ? 12.440 -5.274 -12.366 1.00 90.06 307 GLY A C 1
ATOM 2307 O O . GLY A 1 307 ? 12.914 -5.049 -11.254 1.00 90.06 307 GLY A O 1
ATOM 2308 N N . VAL A 1 308 ? 11.843 -6.429 -12.661 1.00 92.25 308 VAL A N 1
ATOM 2309 C CA . VAL A 1 308 ? 11.782 -7.581 -11.757 1.00 92.25 308 VAL A CA 1
ATOM 2310 C C . VAL A 1 308 ? 13.124 -8.316 -11.792 1.00 92.25 308 VAL A C 1
ATOM 2312 O O . VAL A 1 308 ? 13.624 -8.637 -12.877 1.00 92.25 308 VAL A O 1
ATOM 2315 N N . PRO A 1 309 ? 13.727 -8.596 -10.626 1.00 92.00 309 PRO A N 1
ATOM 2316 C CA . PRO A 1 309 ? 15.029 -9.232 -10.574 1.00 92.00 309 PRO A CA 1
ATOM 2317 C C . PRO A 1 309 ? 14.931 -10.748 -10.865 1.00 92.00 309 PRO A C 1
ATOM 2319 O O . PRO A 1 309 ? 13.866 -11.345 -10.681 1.00 92.00 309 PRO A O 1
ATOM 2322 N N . PRO A 1 310 ? 16.014 -11.404 -11.330 1.00 93.00 310 PRO A N 1
ATOM 2323 C CA . PRO A 1 310 ? 15.970 -12.790 -11.819 1.00 93.00 310 PRO A CA 1
ATOM 2324 C C . PRO A 1 310 ? 15.494 -13.836 -10.800 1.00 93.00 310 PRO A C 1
ATOM 2326 O O . PRO A 1 310 ? 14.951 -14.872 -11.181 1.00 93.00 310 PRO A O 1
ATOM 2329 N N . GLU A 1 311 ? 15.679 -13.588 -9.504 1.00 95.00 311 GLU A N 1
ATOM 2330 C CA . GLU A 1 311 ? 15.187 -14.444 -8.423 1.00 95.00 311 GLU A CA 1
ATOM 2331 C C . GLU A 1 311 ? 13.650 -14.489 -8.337 1.00 95.00 311 GLU A C 1
ATOM 2333 O O . GLU A 1 311 ? 13.085 -15.446 -7.808 1.00 95.00 311 GLU A O 1
ATOM 2338 N N . GLN A 1 312 ? 12.961 -13.496 -8.908 1.00 95.50 312 GLN A N 1
ATOM 2339 C CA . GLN A 1 312 ? 11.501 -13.411 -8.983 1.00 95.50 312 GLN A CA 1
ATOM 2340 C C . GLN A 1 312 ? 10.964 -13.916 -10.333 1.00 95.50 312 GLN A C 1
ATOM 2342 O O . GLN A 1 312 ? 10.116 -13.297 -10.974 1.00 95.50 312 GLN A O 1
ATOM 2347 N N . ARG A 1 313 ? 11.478 -15.061 -10.792 1.00 96.31 313 ARG A N 1
ATOM 2348 C CA . ARG A 1 313 ? 11.098 -15.674 -12.077 1.00 96.31 313 ARG A CA 1
ATOM 2349 C C . ARG A 1 313 ? 9.761 -16.420 -12.063 1.00 96.31 313 ARG A C 1
ATOM 2351 O O . ARG A 1 313 ? 9.306 -16.860 -13.118 1.00 96.31 313 ARG A O 1
ATOM 2358 N N . TYR A 1 314 ? 9.132 -16.588 -10.902 1.00 98.25 314 TYR A N 1
ATOM 2359 C CA . TYR A 1 314 ? 7.795 -17.172 -10.808 1.00 98.25 314 TYR A CA 1
ATOM 2360 C C . TYR A 1 314 ? 6.743 -16.091 -11.020 1.00 98.25 314 TYR A C 1
ATOM 2362 O O . TYR A 1 314 ? 6.985 -14.914 -10.759 1.00 98.25 314 TYR A O 1
ATOM 2370 N N . TYR A 1 315 ? 5.567 -16.477 -11.500 1.00 98.31 315 TYR A N 1
ATOM 2371 C CA . TYR A 1 315 ? 4.486 -15.530 -11.723 1.00 98.31 315 TYR A CA 1
ATOM 2372 C C . TYR A 1 315 ? 3.112 -16.115 -11.417 1.00 98.31 315 TYR A C 1
ATOM 2374 O O . TYR A 1 315 ? 2.896 -17.327 -11.480 1.00 98.31 315 TYR A O 1
ATOM 2382 N N . VAL A 1 316 ? 2.174 -15.211 -11.143 1.00 98.50 316 VAL A N 1
ATOM 2383 C CA . VAL A 1 316 ? 0.737 -15.476 -11.077 1.00 98.50 316 VAL A CA 1
ATOM 2384 C C . VAL A 1 316 ? 0.035 -14.545 -12.053 1.00 98.50 316 VAL A C 1
ATOM 2386 O O . VAL A 1 316 ? 0.188 -13.328 -11.964 1.00 98.50 316 VAL A O 1
ATOM 2389 N N . ASP A 1 317 ? -0.754 -15.128 -12.947 1.00 98.38 317 ASP A N 1
ATOM 2390 C CA . ASP A 1 317 ? -1.710 -14.408 -13.775 1.00 98.38 317 ASP A CA 1
ATOM 2391 C C . ASP A 1 317 ? -3.051 -14.360 -13.037 1.00 98.38 317 ASP A C 1
ATOM 2393 O O . ASP A 1 317 ? -3.545 -15.374 -12.526 1.00 98.38 317 ASP A O 1
ATOM 2397 N N . LEU A 1 318 ? -3.639 -13.172 -12.941 1.00 97.50 318 LEU A N 1
ATOM 2398 C CA . LEU A 1 318 ? -4.772 -12.890 -12.070 1.00 97.50 318 LEU A CA 1
ATOM 2399 C C . LEU A 1 318 ? -5.757 -11.886 -12.665 1.00 97.50 318 LEU A C 1
ATOM 2401 O O . LEU A 1 318 ? -5.395 -10.996 -13.428 1.00 97.50 318 LEU A O 1
ATOM 2405 N N . GLU A 1 319 ? -7.006 -12.004 -12.231 1.00 95.19 319 GLU A N 1
ATOM 2406 C CA . GLU A 1 319 ? -8.042 -10.986 -12.370 1.00 95.19 319 GLU A CA 1
ATOM 2407 C C . GLU A 1 319 ? -8.221 -10.272 -11.023 1.00 95.19 319 GLU A C 1
ATOM 2409 O O . GLU A 1 319 ? -8.264 -10.906 -9.958 1.00 95.19 319 GLU A O 1
ATOM 2414 N N . LEU A 1 320 ? -8.369 -8.948 -11.070 1.00 93.19 320 LEU A N 1
ATOM 2415 C CA . LEU A 1 320 ? -8.755 -8.165 -9.902 1.00 93.19 320 LEU A CA 1
ATOM 2416 C C . LEU A 1 320 ? -10.277 -8.205 -9.709 1.00 93.19 320 LEU A C 1
ATOM 2418 O O . LEU A 1 320 ? -11.024 -8.182 -10.692 1.00 93.19 320 LEU A O 1
ATOM 2422 N N . PRO A 1 321 ? -10.775 -8.223 -8.461 1.00 91.38 321 PRO A N 1
ATOM 2423 C CA . PRO A 1 321 ? -12.198 -8.057 -8.208 1.00 91.38 321 PRO A CA 1
ATOM 2424 C C . PRO A 1 321 ? -12.722 -6.722 -8.755 1.00 91.38 321 PRO A C 1
ATOM 2426 O O . PRO A 1 321 ? -11.988 -5.744 -8.914 1.00 91.38 321 PRO A O 1
ATOM 2429 N N . LYS A 1 322 ? -14.032 -6.654 -9.005 1.00 88.06 322 LYS A N 1
ATOM 2430 C CA . LYS A 1 322 ? -14.679 -5.405 -9.424 1.00 88.06 322 LYS A CA 1
ATOM 2431 C C . LYS A 1 322 ? -14.503 -4.318 -8.355 1.00 88.0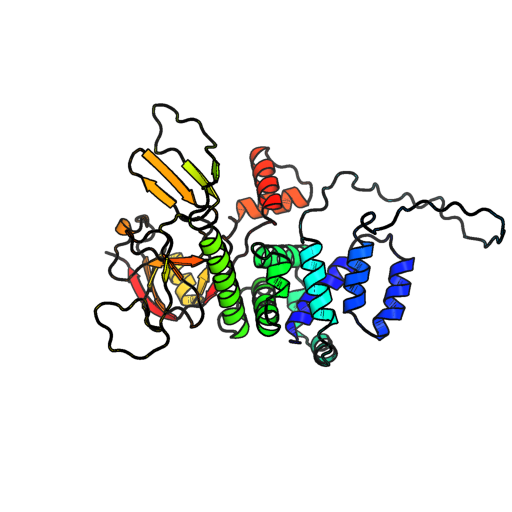6 322 LYS A C 1
ATOM 2433 O O . LYS A 1 322 ? -14.585 -4.605 -7.164 1.00 88.06 322 LYS A O 1
ATOM 2438 N N . GLY A 1 323 ? -14.328 -3.074 -8.799 1.00 88.81 323 GLY A N 1
ATOM 2439 C CA . GLY A 1 323 ? -14.261 -1.890 -7.933 1.00 88.81 323 GLY A CA 1
ATOM 2440 C C . GLY A 1 323 ? -12.851 -1.442 -7.544 1.00 88.81 323 GLY A C 1
ATOM 2441 O O . GLY A 1 323 ? -12.706 -0.339 -7.027 1.00 88.81 323 GLY A O 1
ATOM 2442 N N . PHE A 1 324 ? -11.811 -2.235 -7.823 1.00 92.25 324 PHE A N 1
ATOM 2443 C CA . PHE A 1 324 ? -10.434 -1.795 -7.603 1.00 92.25 324 PHE A CA 1
ATOM 2444 C C . PHE A 1 324 ? -10.006 -0.747 -8.633 1.00 92.25 324 PHE A C 1
ATOM 2446 O O . PHE A 1 324 ? -10.134 -0.946 -9.842 1.00 92.25 324 PHE A O 1
ATOM 2453 N N . SER A 1 325 ? -9.460 0.359 -8.133 1.00 91.69 325 SER A N 1
ATOM 2454 C CA . SER A 1 325 ? -8.806 1.375 -8.952 1.00 91.69 325 SER A CA 1
ATOM 2455 C C . SER A 1 325 ? -7.373 0.958 -9.265 1.00 91.69 325 SER A C 1
ATOM 2457 O O . SER A 1 325 ? -6.622 0.585 -8.363 1.00 91.69 325 SER A O 1
ATOM 2459 N N . LEU A 1 326 ? -6.988 1.071 -10.536 1.00 94.38 326 LEU A N 1
ATOM 2460 C CA . LEU A 1 326 ? -5.607 0.925 -10.976 1.00 94.38 326 LEU A CA 1
ATOM 2461 C C . LEU A 1 326 ? -5.076 2.256 -11.494 1.00 94.38 326 LEU A C 1
ATOM 2463 O O . LEU A 1 326 ? -5.796 3.041 -12.123 1.00 94.38 326 LEU A O 1
ATOM 2467 N N . ILE A 1 327 ? -3.785 2.474 -11.290 1.00 95.44 327 ILE A N 1
ATOM 2468 C CA . ILE A 1 327 ? -3.032 3.519 -11.975 1.00 95.44 327 ILE A CA 1
ATOM 2469 C C . ILE A 1 327 ? -1.865 2.908 -12.739 1.00 95.44 327 ILE A C 1
ATOM 2471 O O . ILE A 1 327 ? -1.339 1.865 -12.362 1.00 95.44 327 ILE A O 1
ATOM 2475 N N . GLN A 1 328 ? -1.453 3.578 -13.804 1.00 95.75 328 GLN A N 1
ATOM 2476 C CA . GLN A 1 328 ? -0.215 3.321 -14.518 1.00 95.75 328 GLN A CA 1
ATOM 2477 C C . GLN A 1 328 ? 0.756 4.455 -14.157 1.00 95.75 328 GLN A C 1
ATOM 2479 O O . GLN A 1 328 ? 0.506 5.595 -14.568 1.00 95.75 328 GLN A O 1
ATOM 2484 N N . PRO A 1 329 ? 1.804 4.191 -13.345 1.00 94.06 329 PRO A N 1
ATOM 2485 C CA . PRO A 1 329 ? 2.763 5.212 -12.925 1.00 94.06 329 PRO A CA 1
ATOM 2486 C C . PRO A 1 329 ? 3.503 5.873 -14.093 1.00 94.06 329 PRO A C 1
ATOM 2488 O O . PRO A 1 329 ? 3.738 7.079 -14.082 1.00 94.06 329 PRO A O 1
ATOM 2491 N N . ASP A 1 330 ? 3.832 5.088 -15.116 1.00 91.19 330 ASP A N 1
ATOM 2492 C CA . ASP A 1 330 ? 4.502 5.558 -16.322 1.00 91.19 330 ASP A CA 1
ATOM 2493 C C . ASP A 1 330 ? 3.883 4.875 -17.553 1.00 91.19 330 ASP A C 1
ATOM 2495 O O . ASP A 1 330 ? 3.865 3.645 -17.610 1.00 91.19 330 ASP A O 1
ATOM 2499 N N . PRO A 1 331 ? 3.356 5.625 -18.540 1.00 88.44 331 PRO A N 1
ATOM 2500 C CA . PRO A 1 331 ? 2.740 5.057 -19.735 1.00 88.44 331 PRO A CA 1
ATOM 2501 C C . PRO A 1 331 ? 3.723 4.323 -20.656 1.00 88.44 331 PRO A C 1
ATOM 2503 O O . PRO A 1 331 ? 3.271 3.600 -21.541 1.00 88.44 331 PRO A O 1
ATOM 2506 N N . ILE A 1 332 ? 5.034 4.521 -20.487 1.00 89.69 332 ILE A N 1
ATOM 2507 C CA . ILE A 1 332 ? 6.074 3.859 -21.283 1.00 89.69 332 ILE A CA 1
ATOM 2508 C C . ILE A 1 332 ? 6.202 2.388 -20.877 1.00 89.69 332 ILE A C 1
ATOM 2510 O O . ILE A 1 332 ? 6.405 1.529 -21.735 1.00 89.69 332 ILE A O 1
ATOM 2514 N N . TYR A 1 333 ? 6.049 2.088 -19.586 1.00 90.69 333 TYR A N 1
ATOM 2515 C CA . TYR A 1 333 ? 6.186 0.736 -19.056 1.00 90.69 333 TYR A CA 1
ATOM 2516 C C . TYR A 1 333 ? 4.809 0.120 -18.783 1.00 90.69 333 TYR A C 1
ATOM 2518 O O . TYR A 1 333 ? 3.910 0.799 -18.276 1.00 90.69 333 TYR A O 1
ATOM 2526 N N . PRO A 1 334 ? 4.609 -1.182 -19.046 1.00 93.12 334 PRO A N 1
ATOM 2527 C CA . PRO A 1 334 ? 3.361 -1.871 -18.731 1.00 93.12 334 PRO A CA 1
ATOM 2528 C C . PRO A 1 334 ? 3.286 -2.217 -17.233 1.00 93.12 334 PRO A C 1
ATOM 2530 O O . PRO A 1 334 ? 3.030 -3.360 -16.866 1.00 93.12 334 PRO A O 1
ATOM 2533 N N . ILE A 1 335 ? 3.558 -1.248 -16.356 1.00 95.31 335 ILE A N 1
ATOM 2534 C CA . ILE A 1 335 ? 3.499 -1.393 -14.901 1.00 95.31 335 ILE A CA 1
ATOM 2535 C C . ILE A 1 335 ? 2.211 -0.742 -14.417 1.00 95.31 335 ILE A C 1
ATOM 2537 O O . ILE A 1 335 ? 1.974 0.445 -14.629 1.00 95.31 335 ILE A O 1
ATOM 2541 N N . PHE A 1 336 ? 1.394 -1.518 -13.725 1.00 96.69 336 PHE A N 1
ATOM 2542 C CA . PHE A 1 336 ? 0.168 -1.069 -13.089 1.00 96.69 336 PHE A CA 1
ATOM 2543 C C . PHE A 1 336 ? 0.330 -1.169 -11.581 1.00 96.69 336 PHE A C 1
ATOM 2545 O O . PHE A 1 336 ? 1.056 -2.014 -11.061 1.00 96.69 336 PHE A O 1
ATOM 2552 N N . LEU A 1 337 ? -0.362 -0.297 -10.869 1.00 97.31 337 LEU A N 1
ATOM 2553 C CA . LEU A 1 337 ? -0.349 -0.235 -9.423 1.00 97.31 337 LEU A CA 1
ATOM 2554 C C . LEU A 1 337 ? -1.792 -0.215 -8.942 1.00 97.31 337 LEU A C 1
ATOM 2556 O O . LEU A 1 337 ? -2.569 0.641 -9.365 1.00 97.31 337 LEU A O 1
ATOM 2560 N N . VAL A 1 338 ? -2.133 -1.140 -8.047 1.00 97.44 338 VAL A N 1
ATOM 2561 C CA . VAL A 1 338 ? -3.293 -0.999 -7.162 1.00 97.44 338 VAL A CA 1
ATOM 2562 C C . VAL A 1 338 ? -2.806 -0.201 -5.954 1.00 97.44 338 VAL A C 1
ATOM 2564 O O . VAL A 1 338 ? -2.066 -0.766 -5.137 1.00 97.44 338 VAL A O 1
ATOM 2567 N N . PRO A 1 339 ? -3.135 1.101 -5.840 1.00 96.88 339 PRO A N 1
ATOM 2568 C CA . PRO A 1 339 ? -2.562 1.931 -4.791 1.00 96.88 339 PRO A CA 1
ATOM 2569 C C . PRO A 1 339 ? -3.084 1.471 -3.440 1.00 96.88 339 PRO A C 1
ATOM 2571 O O . PRO A 1 339 ? -4.287 1.449 -3.215 1.00 96.88 339 PRO A O 1
ATOM 2574 N N . LEU A 1 340 ? -2.193 1.117 -2.525 1.00 96.19 340 LEU A N 1
ATOM 2575 C CA . LEU A 1 340 ? -2.537 0.741 -1.156 1.00 96.19 340 LEU A CA 1
ATOM 2576 C C . LEU A 1 340 ? -1.485 1.333 -0.213 1.00 96.19 340 LEU A C 1
ATOM 2578 O O . LEU A 1 340 ? -0.362 1.574 -0.658 1.00 96.19 340 LEU A O 1
ATOM 2582 N N . PRO A 1 341 ? -1.803 1.550 1.075 1.00 93.06 341 PRO A N 1
ATOM 2583 C CA . PRO A 1 341 ? -0.793 1.827 2.091 1.00 93.06 341 PRO A CA 1
ATOM 2584 C C . PRO A 1 341 ? 0.422 0.912 1.918 1.00 93.06 341 PRO A C 1
ATOM 2586 O O . PRO A 1 341 ? 0.260 -0.302 1.920 1.00 93.06 341 PRO A O 1
ATOM 2589 N N . GLY A 1 342 ? 1.627 1.460 1.744 1.00 92.88 342 GLY A N 1
ATOM 2590 C CA . GLY A 1 342 ? 2.845 0.646 1.724 1.00 92.88 342 GLY A CA 1
ATOM 2591 C C . GLY A 1 342 ? 3.034 -0.085 3.054 1.00 92.88 342 GLY A C 1
ATOM 2592 O O . GLY A 1 342 ? 2.799 0.506 4.112 1.00 92.88 342 GLY A O 1
ATOM 2593 N N . ARG A 1 343 ? 3.435 -1.358 2.994 1.00 93.94 343 ARG A N 1
ATOM 2594 C CA . ARG A 1 343 ? 3.761 -2.172 4.172 1.00 93.94 343 ARG A CA 1
ATOM 2595 C C . ARG A 1 343 ? 5.079 -1.706 4.789 1.00 93.94 343 ARG A C 1
ATOM 2597 O O . ARG A 1 343 ? 6.039 -1.462 4.061 1.00 93.94 343 ARG A O 1
ATOM 2604 N N . THR A 1 344 ? 5.180 -1.677 6.114 1.00 92.88 344 THR A N 1
ATOM 2605 C CA . THR A 1 344 ? 6.475 -1.458 6.779 1.00 92.88 344 THR A CA 1
ATOM 2606 C C . THR A 1 344 ? 7.249 -2.770 6.895 1.00 92.88 344 THR A C 1
ATOM 2608 O O . THR A 1 344 ? 6.686 -3.819 7.196 1.00 92.88 344 THR A O 1
ATOM 2611 N N . ARG A 1 345 ? 8.565 -2.742 6.645 1.00 92.75 345 ARG A N 1
ATOM 2612 C CA . ARG A 1 345 ? 9.417 -3.929 6.835 1.00 92.75 345 ARG A CA 1
ATOM 2613 C C . ARG A 1 345 ? 9.395 -4.355 8.305 1.00 92.75 345 ARG A C 1
ATOM 2615 O O . ARG A 1 345 ? 9.496 -3.495 9.173 1.00 92.75 345 ARG A O 1
ATOM 2622 N N . GLY A 1 346 ? 9.354 -5.663 8.569 1.00 91.94 346 GLY A N 1
ATOM 2623 C CA . GLY A 1 346 ? 9.225 -6.204 9.932 1.00 91.94 346 GLY A CA 1
ATOM 2624 C C . GLY A 1 346 ? 10.226 -5.608 10.923 1.00 91.94 346 GLY A C 1
ATOM 2625 O O . GLY A 1 346 ? 9.820 -5.056 11.933 1.00 91.94 346 GLY A O 1
ATOM 2626 N N . TRP A 1 347 ? 11.512 -5.568 10.565 1.00 92.94 347 TRP A N 1
ATOM 2627 C CA . TRP A 1 347 ? 12.552 -5.013 11.438 1.00 92.94 347 TRP A CA 1
ATOM 2628 C C . TRP A 1 347 ? 12.400 -3.505 11.729 1.00 92.94 347 TRP A C 1
ATOM 2630 O O . TRP A 1 347 ? 12.820 -3.053 12.790 1.00 92.94 347 TRP A O 1
ATOM 2640 N N . ILE A 1 348 ? 11.787 -2.731 10.821 1.00 93.69 348 ILE A N 1
ATOM 2641 C CA . ILE A 1 348 ? 11.481 -1.305 11.041 1.00 93.69 348 ILE A CA 1
ATOM 2642 C C . ILE A 1 348 ? 10.274 -1.181 11.978 1.00 93.69 348 ILE A C 1
ATOM 2644 O O . ILE A 1 348 ? 10.296 -0.378 12.906 1.00 93.69 348 ILE A O 1
ATOM 2648 N N . ALA A 1 349 ? 9.234 -1.995 11.768 1.00 92.62 349 ALA A N 1
ATOM 2649 C CA . ALA A 1 349 ? 8.075 -2.038 12.658 1.00 92.62 349 ALA A CA 1
ATOM 2650 C C . ALA A 1 349 ? 8.476 -2.477 14.078 1.00 92.62 349 ALA A C 1
ATOM 2652 O O . ALA A 1 349 ? 8.003 -1.912 15.059 1.00 92.62 349 ALA A O 1
ATOM 2653 N N . ASP A 1 350 ? 9.403 -3.428 14.200 1.00 93.31 350 ASP A N 1
ATOM 2654 C CA . ASP A 1 350 ? 9.941 -3.870 15.486 1.00 93.31 350 ASP A CA 1
ATOM 2655 C C . ASP A 1 350 ? 10.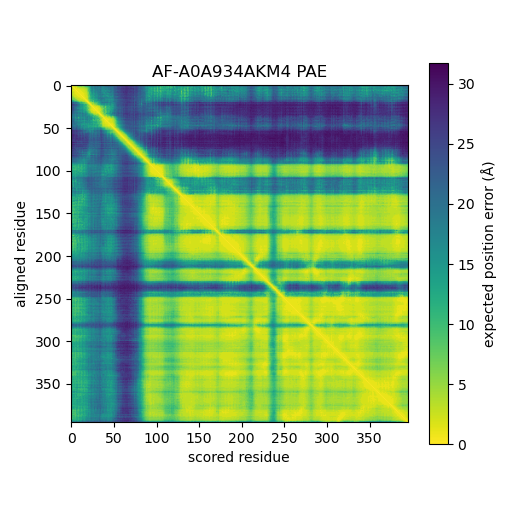759 -2.768 16.165 1.00 93.31 350 ASP A C 1
ATOM 2657 O O . ASP A 1 350 ? 10.588 -2.536 17.361 1.00 93.31 350 ASP A O 1
ATOM 2661 N N . ALA A 1 351 ? 11.600 -2.043 15.416 1.00 94.38 351 ALA A N 1
ATOM 2662 C CA . ALA A 1 351 ? 12.307 -0.872 15.935 1.00 94.38 351 ALA A CA 1
ATOM 2663 C C . ALA A 1 351 ? 11.324 0.196 16.439 1.00 94.38 351 ALA A C 1
ATOM 2665 O O . ALA A 1 351 ? 11.494 0.708 17.541 1.00 94.38 351 ALA A O 1
ATOM 2666 N N . TYR A 1 352 ? 10.250 0.468 15.695 1.00 93.19 352 TYR A N 1
ATOM 2667 C CA . TYR A 1 352 ? 9.193 1.374 16.138 1.00 93.19 352 TYR A CA 1
ATOM 2668 C C . TYR A 1 352 ? 8.532 0.899 17.438 1.00 93.19 352 TYR A C 1
ATOM 2670 O O . TYR A 1 352 ? 8.432 1.662 18.390 1.00 93.19 352 TYR A O 1
ATOM 2678 N N . ARG A 1 353 ? 8.149 -0.377 17.545 1.00 92.00 353 ARG A N 1
ATOM 2679 C CA . ARG A 1 353 ? 7.526 -0.913 18.771 1.00 92.00 353 ARG A CA 1
ATOM 2680 C C . ARG A 1 353 ? 8.451 -0.859 19.986 1.00 92.00 353 ARG A C 1
ATOM 2682 O O . ARG A 1 353 ? 7.968 -0.657 21.095 1.00 92.00 353 ARG A O 1
ATOM 2689 N N . LYS A 1 354 ? 9.760 -1.029 19.795 1.00 93.75 354 LYS A N 1
ATOM 2690 C CA . LYS A 1 354 ? 10.766 -0.845 20.853 1.00 93.75 354 LYS A CA 1
ATOM 2691 C C . LYS A 1 354 ? 10.887 0.618 21.270 1.00 93.75 354 LYS A C 1
ATOM 2693 O O . LYS A 1 354 ? 10.835 0.917 22.459 1.00 93.75 354 LYS A O 1
ATOM 2698 N N . TRP A 1 355 ? 10.948 1.526 20.294 1.00 93.75 355 TRP A N 1
ATOM 2699 C CA . TRP A 1 355 ? 10.967 2.972 20.532 1.00 93.75 355 TRP A CA 1
ATOM 2700 C C . TRP A 1 355 ? 9.764 3.419 21.373 1.00 93.75 355 TRP A C 1
ATOM 2702 O O . TRP A 1 355 ? 9.917 4.118 22.369 1.00 93.75 355 TRP A O 1
ATOM 2712 N N . MET A 1 356 ? 8.577 2.917 21.031 1.00 88.19 356 MET A N 1
ATOM 2713 C CA . MET A 1 356 ? 7.311 3.174 21.727 1.00 88.19 356 MET A CA 1
ATOM 2714 C C . MET A 1 356 ? 7.300 2.708 23.186 1.00 88.19 356 MET A C 1
ATOM 2716 O O . MET A 1 356 ? 6.583 3.264 24.013 1.00 88.19 356 MET A O 1
ATOM 2720 N N . LYS A 1 357 ? 8.086 1.678 23.506 1.00 89.94 357 LYS A N 1
ATOM 2721 C CA . LYS A 1 357 ? 8.252 1.155 24.868 1.00 89.94 357 LYS A CA 1
ATOM 2722 C C . LYS A 1 357 ? 9.336 1.896 25.657 1.00 89.94 357 LYS A C 1
ATOM 2724 O O . LYS A 1 357 ? 9.521 1.605 26.835 1.00 89.94 357 LYS A O 1
ATOM 2729 N N . GLY A 1 358 ? 10.041 2.843 25.032 1.00 92.12 358 GLY A N 1
ATOM 2730 C CA . GLY A 1 358 ? 11.202 3.511 25.617 1.00 92.12 358 GLY A CA 1
ATOM 2731 C C . GLY A 1 358 ? 12.427 2.602 25.730 1.00 92.12 358 GLY A C 1
ATOM 2732 O O . GLY A 1 358 ? 13.272 2.840 26.586 1.00 92.12 358 GLY A O 1
ATOM 2733 N N . GLU A 1 359 ? 12.506 1.544 24.916 1.00 94.44 359 GLU A N 1
ATOM 2734 C CA . GLU A 1 359 ? 13.695 0.692 24.848 1.00 94.44 359 GLU A CA 1
ATOM 2735 C C . GLU A 1 359 ? 14.827 1.403 24.092 1.00 94.44 359 GLU A C 1
ATOM 2737 O O . GLU A 1 359 ? 14.585 2.155 23.143 1.00 94.44 359 GLU A O 1
ATOM 2742 N N . ASP A 1 360 ? 16.071 1.120 24.481 1.00 95.38 360 ASP A N 1
ATOM 2743 C CA . ASP A 1 360 ? 17.251 1.678 23.824 1.00 95.38 360 ASP A CA 1
ATOM 2744 C C . ASP A 1 360 ? 17.355 1.202 22.366 1.00 95.38 360 ASP A C 1
ATOM 2746 O O . ASP A 1 360 ? 17.289 0.006 22.057 1.00 95.38 360 ASP A O 1
ATOM 2750 N N . LEU A 1 361 ? 17.572 2.153 21.458 1.00 96.00 361 LEU A N 1
ATOM 2751 C CA . LEU A 1 361 ? 17.762 1.918 20.031 1.00 96.00 361 LEU A CA 1
ATOM 2752 C C . LEU A 1 361 ? 19.068 2.542 19.551 1.00 96.00 361 LEU A C 1
ATOM 2754 O O . LEU A 1 361 ? 19.564 3.514 20.117 1.00 96.00 361 LEU A O 1
ATOM 2758 N N . SER A 1 362 ? 19.616 2.008 18.459 1.00 96.12 362 SER A N 1
ATOM 2759 C CA . SER A 1 362 ? 20.690 2.715 17.756 1.00 96.12 362 SER A CA 1
ATOM 2760 C C . SER A 1 362 ? 20.175 4.052 17.190 1.00 96.12 362 SER A C 1
ATOM 2762 O O . SER A 1 362 ? 18.995 4.141 16.837 1.00 96.12 362 SER A O 1
ATOM 2764 N N . PRO A 1 363 ? 21.037 5.075 17.015 1.00 93.94 363 PRO A N 1
ATOM 2765 C CA . PRO A 1 363 ? 20.615 6.367 16.464 1.00 93.94 363 PRO A CA 1
ATOM 2766 C C . PRO A 1 363 ? 19.908 6.265 15.103 1.00 93.94 363 PRO A C 1
ATOM 2768 O O . PRO A 1 363 ? 18.981 7.021 14.821 1.00 93.94 363 PRO A O 1
ATOM 2771 N N . GLU A 1 364 ? 20.312 5.307 14.262 1.00 91.38 364 GLU A N 1
ATOM 2772 C CA . GLU A 1 364 ? 19.670 5.052 12.968 1.00 91.38 364 GLU A CA 1
ATOM 2773 C C . GLU A 1 364 ? 18.246 4.500 13.133 1.00 91.38 364 GLU A C 1
ATOM 2775 O O . GLU A 1 364 ? 17.314 4.982 12.487 1.00 91.38 364 GLU A O 1
ATOM 2780 N N . GLN A 1 365 ? 18.058 3.521 14.022 1.00 94.44 365 GLN A N 1
ATOM 2781 C CA . GLN A 1 365 ? 16.742 2.949 14.315 1.00 94.44 365 GLN A CA 1
ATOM 2782 C C . GLN A 1 365 ? 15.807 3.975 14.951 1.00 94.44 365 GLN A C 1
ATOM 2784 O O . GLN A 1 365 ? 14.630 4.018 14.604 1.00 94.44 365 GLN A O 1
ATOM 2789 N N . GLU A 1 366 ? 16.319 4.819 15.846 1.00 94.56 366 GLU A N 1
ATOM 2790 C CA . GLU A 1 366 ? 15.539 5.893 16.456 1.00 94.56 366 GLU A CA 1
ATOM 2791 C C . GLU A 1 366 ? 15.088 6.919 15.405 1.00 94.56 366 GLU A C 1
ATOM 2793 O O . GLU A 1 366 ? 13.924 7.318 15.386 1.00 94.56 366 GLU A O 1
ATOM 2798 N N . ALA A 1 367 ? 15.975 7.312 14.483 1.00 91.00 367 ALA A N 1
ATOM 2799 C CA . ALA A 1 367 ? 15.624 8.212 13.387 1.00 91.00 367 ALA A CA 1
ATOM 2800 C C . ALA A 1 367 ? 14.539 7.612 12.475 1.00 91.00 367 ALA A C 1
ATOM 2802 O O . ALA A 1 367 ? 13.594 8.306 12.094 1.00 91.00 367 ALA A O 1
ATOM 2803 N N . GLN A 1 368 ? 14.633 6.315 12.165 1.00 91.44 368 GLN A N 1
ATOM 2804 C CA . GLN A 1 368 ? 13.617 5.604 11.386 1.00 91.44 368 GLN A CA 1
ATOM 2805 C C . GLN A 1 368 ? 12.287 5.480 12.134 1.00 91.44 368 GLN A C 1
ATOM 2807 O O . GLN A 1 368 ? 11.239 5.698 11.532 1.00 91.44 368 GLN A O 1
ATOM 2812 N N . ALA A 1 369 ? 12.310 5.175 13.434 1.00 92.75 369 ALA A N 1
ATOM 2813 C CA . ALA A 1 369 ? 11.108 5.098 14.259 1.00 92.75 369 ALA A CA 1
ATOM 2814 C C . ALA A 1 369 ? 10.398 6.457 14.346 1.00 92.75 369 ALA A C 1
ATOM 2816 O O . ALA A 1 369 ? 9.189 6.518 14.148 1.00 92.75 369 ALA A O 1
ATOM 2817 N N . LYS A 1 370 ? 11.145 7.553 14.543 1.00 91.19 370 LYS A N 1
ATOM 2818 C CA . LYS A 1 370 ? 10.602 8.922 14.539 1.00 91.19 370 LYS A CA 1
ATOM 2819 C C . LYS A 1 370 ? 9.977 9.295 13.200 1.00 91.19 370 LYS A C 1
ATOM 2821 O O . LYS A 1 370 ? 8.886 9.855 13.176 1.00 91.19 370 LYS A O 1
ATOM 2826 N N . ARG A 1 371 ? 10.645 8.973 12.087 1.00 89.69 371 ARG A N 1
ATOM 2827 C CA . ARG A 1 371 ? 10.083 9.182 10.747 1.00 89.69 371 ARG A CA 1
ATOM 2828 C C . ARG A 1 371 ? 8.791 8.385 10.569 1.00 89.69 371 ARG A C 1
ATOM 2830 O O . ARG A 1 371 ? 7.799 8.924 10.099 1.00 89.69 371 ARG A O 1
ATOM 2837 N N . LEU A 1 372 ? 8.788 7.124 10.994 1.00 90.62 372 LEU A N 1
ATOM 2838 C CA . LEU A 1 372 ? 7.603 6.283 10.906 1.00 90.62 372 LEU A CA 1
ATOM 2839 C C . LEU A 1 372 ? 6.456 6.818 11.777 1.00 90.62 372 LEU A C 1
ATOM 2841 O O . LEU A 1 372 ? 5.313 6.779 11.338 1.00 90.62 372 LEU A O 1
ATOM 2845 N N . ASP A 1 373 ? 6.739 7.366 12.965 1.00 89.88 373 ASP A N 1
ATOM 2846 C CA . ASP A 1 373 ? 5.726 8.023 13.806 1.00 89.88 373 ASP A CA 1
ATOM 2847 C C . ASP A 1 373 ? 5.077 9.215 13.091 1.00 89.88 373 ASP A C 1
ATOM 2849 O O . ASP A 1 373 ? 3.853 9.333 13.058 1.00 89.88 373 ASP A O 1
ATOM 2853 N N . GLN A 1 374 ? 5.894 10.048 12.437 1.00 86.75 374 GLN A N 1
ATOM 2854 C CA . GLN A 1 374 ? 5.426 11.185 11.635 1.00 86.75 374 GLN A CA 1
ATOM 2855 C C . GLN A 1 374 ? 4.564 10.746 10.441 1.00 86.75 374 GLN A C 1
ATOM 2857 O O . GLN A 1 374 ? 3.656 11.468 10.033 1.00 86.75 374 GLN A O 1
ATOM 2862 N N . GLU A 1 375 ? 4.814 9.552 9.901 1.00 84.00 375 GLU A N 1
ATOM 2863 C CA . GLU A 1 375 ? 4.028 8.932 8.827 1.00 84.00 375 GLU A CA 1
ATOM 2864 C C . GLU A 1 375 ? 2.739 8.242 9.333 1.00 84.00 375 GLU A C 1
ATOM 2866 O O . GLU A 1 375 ? 1.978 7.681 8.538 1.00 84.00 375 GLU A O 1
ATOM 2871 N N . GLY A 1 376 ? 2.456 8.302 10.641 1.00 83.19 376 GLY A N 1
ATOM 2872 C CA . GLY A 1 376 ? 1.275 7.696 11.265 1.00 83.19 376 GLY A CA 1
ATOM 2873 C C . GLY A 1 376 ? 1.479 6.255 11.743 1.00 83.19 376 GLY A C 1
ATOM 2874 O O . GLY A 1 376 ? 0.502 5.548 12.001 1.00 83.19 376 GLY A O 1
ATOM 2875 N N . GLY A 1 377 ? 2.733 5.820 11.867 1.00 89.12 377 GLY A N 1
ATOM 2876 C CA . GLY A 1 377 ? 3.130 4.508 12.364 1.00 89.12 377 GLY A CA 1
ATOM 2877 C C . GLY A 1 377 ? 3.358 3.454 11.267 1.00 89.12 377 GLY A C 1
ATOM 2878 O O . GLY A 1 377 ? 3.338 3.751 10.067 1.00 89.12 377 GLY A O 1
ATOM 2879 N N . PRO A 1 378 ? 3.616 2.194 11.666 1.00 91.56 378 PRO A N 1
ATOM 2880 C CA . PRO A 1 378 ? 3.859 1.088 10.748 1.00 91.56 378 PRO A CA 1
ATOM 2881 C C . PRO A 1 378 ? 2.722 0.901 9.745 1.00 91.56 378 PRO A C 1
ATOM 2883 O O . PRO A 1 378 ? 1.554 0.849 10.104 1.00 91.56 378 PRO A O 1
ATOM 2886 N N . GLY A 1 379 ? 3.059 0.765 8.466 1.00 89.00 379 GLY A N 1
ATOM 2887 C CA . GLY A 1 379 ? 2.108 0.459 7.413 1.00 89.00 379 GLY A CA 1
ATOM 2888 C C . GLY A 1 379 ? 1.522 -0.952 7.550 1.00 89.00 379 GLY A C 1
ATOM 2889 O O . GLY A 1 379 ? 2.232 -1.871 7.966 1.00 89.00 379 GLY A O 1
ATOM 2890 N N . PRO A 1 380 ? 0.251 -1.151 7.164 1.00 90.88 380 PRO A N 1
ATOM 2891 C CA . PRO A 1 380 ? -0.462 -2.393 7.425 1.00 90.88 380 PRO A CA 1
ATOM 2892 C C . PRO A 1 380 ? -0.045 -3.511 6.469 1.00 90.88 380 PRO A C 1
ATOM 2894 O O . PRO A 1 380 ? 0.198 -3.271 5.287 1.00 90.88 380 PRO A O 1
ATOM 2897 N N . ASP A 1 381 ? -0.095 -4.752 6.951 1.00 91.69 381 ASP A N 1
ATOM 2898 C CA . ASP A 1 381 ? -0.116 -5.948 6.105 1.00 91.69 381 ASP A CA 1
ATOM 2899 C C . ASP A 1 381 ? -1.512 -6.112 5.494 1.00 91.69 381 ASP A C 1
ATOM 2901 O O . ASP A 1 381 ? -2.440 -6.599 6.151 1.00 91.69 381 ASP A O 1
ATOM 2905 N N . LEU A 1 382 ? -1.689 -5.653 4.259 1.00 93.06 382 LEU A N 1
ATOM 2906 C CA . LEU A 1 382 ? -2.944 -5.736 3.518 1.00 93.06 382 LEU A CA 1
ATOM 2907 C C . LEU A 1 382 ? -2.852 -6.820 2.455 1.00 93.06 382 LEU A C 1
ATOM 2909 O O . LEU A 1 382 ? -1.908 -6.863 1.672 1.00 93.06 382 LEU A O 1
ATOM 2913 N N . ALA A 1 383 ? -3.872 -7.664 2.396 1.00 94.38 383 ALA A N 1
ATOM 2914 C CA . ALA A 1 383 ? -3.938 -8.776 1.468 1.00 94.38 383 ALA A CA 1
ATOM 2915 C C . ALA A 1 383 ? -4.988 -8.468 0.399 1.00 94.38 383 ALA A C 1
ATOM 2917 O O . ALA A 1 383 ? -6.184 -8.622 0.614 1.00 94.38 383 ALA A O 1
ATOM 2918 N N . LEU A 1 384 ? -4.543 -8.002 -0.763 1.00 95.75 384 LEU A N 1
ATOM 2919 C CA . LEU A 1 384 ? -5.387 -7.738 -1.919 1.00 95.75 384 LEU A CA 1
ATOM 2920 C C . LEU A 1 384 ? -6.007 -9.055 -2.419 1.00 95.75 384 LEU A C 1
ATOM 2922 O O . LEU A 1 384 ? -5.265 -9.909 -2.909 1.00 95.75 384 LEU A O 1
ATOM 2926 N N . PRO A 1 385 ? -7.336 -9.243 -2.334 1.00 94.94 385 PRO A N 1
ATOM 2927 C CA . PRO A 1 385 ? -7.976 -10.441 -2.864 1.00 94.94 385 PRO A CA 1
ATOM 2928 C C . PRO A 1 385 ? -7.832 -10.502 -4.387 1.00 94.94 385 PRO A C 1
ATOM 2930 O O . PRO A 1 385 ? -8.059 -9.504 -5.072 1.00 94.94 385 PRO A O 1
ATOM 2933 N N . ILE A 1 386 ? -7.501 -11.680 -4.918 1.00 95.56 386 ILE A N 1
ATOM 2934 C CA . ILE A 1 386 ? -7.335 -11.904 -6.359 1.00 95.56 386 ILE A CA 1
ATOM 2935 C C . ILE A 1 386 ? -8.059 -13.169 -6.817 1.00 95.56 386 ILE A C 1
ATOM 2937 O O . ILE A 1 386 ? -8.291 -14.098 -6.042 1.00 95.56 386 ILE A O 1
ATOM 2941 N N . LYS A 1 387 ? -8.367 -13.242 -8.111 1.00 95.75 387 LYS A N 1
ATOM 2942 C CA . LYS A 1 387 ? -8.744 -14.495 -8.766 1.00 95.75 387 LYS A CA 1
ATOM 2943 C C . LYS A 1 387 ? -7.584 -14.961 -9.635 1.00 95.75 387 LYS A C 1
ATOM 2945 O O . LYS A 1 387 ? -7.283 -14.342 -10.647 1.00 95.75 387 LYS A O 1
ATOM 2950 N N . VAL A 1 388 ? -6.950 -16.061 -9.244 1.00 97.06 388 VAL A N 1
ATOM 2951 C CA . VAL A 1 388 ? -5.866 -16.676 -10.023 1.00 97.06 388 VAL A CA 1
ATOM 2952 C C . VAL A 1 388 ? -6.444 -17.320 -11.284 1.00 97.06 388 VAL A C 1
ATOM 2954 O O . VAL A 1 388 ? -7.370 -18.126 -11.187 1.00 97.06 388 VAL A O 1
ATOM 2957 N N . VAL A 1 389 ? -5.891 -16.976 -12.448 1.00 97.56 389 VAL A N 1
ATOM 2958 C CA . VAL A 1 389 ? -6.258 -17.554 -13.755 1.00 97.56 389 VAL A CA 1
ATOM 2959 C C . VAL A 1 389 ? -5.136 -18.389 -14.373 1.00 97.56 389 VAL A C 1
ATOM 2961 O O . VAL A 1 389 ? -5.411 -19.275 -15.176 1.00 97.56 389 VAL A O 1
ATOM 2964 N N . GLY A 1 390 ? -3.887 -18.159 -13.966 1.00 97.69 390 GLY A N 1
ATOM 2965 C CA . GLY A 1 390 ? -2.722 -18.928 -14.396 1.00 97.69 390 GLY A CA 1
ATOM 2966 C C . GLY A 1 390 ? -1.534 -18.696 -13.468 1.00 97.69 390 GLY A C 1
ATOM 2967 O O . GLY A 1 390 ? -1.546 -17.783 -12.646 1.00 97.69 390 GLY A O 1
ATOM 2968 N N . HIS A 1 391 ? -0.511 -19.537 -13.561 1.00 98.31 391 HIS A N 1
ATOM 2969 C CA . HIS A 1 391 ? 0.755 -19.346 -12.855 1.00 98.31 391 HIS A CA 1
ATOM 2970 C C . HIS A 1 391 ? 1.858 -20.174 -13.513 1.00 98.31 391 HIS A C 1
ATOM 2972 O O . HIS A 1 391 ? 1.580 -21.140 -14.227 1.00 98.31 391 HIS A O 1
ATOM 2978 N N . GLY A 1 392 ? 3.113 -19.835 -13.239 1.00 97.81 392 GLY A N 1
ATOM 2979 C CA . GLY A 1 392 ? 4.238 -20.590 -13.771 1.00 97.81 392 GLY A CA 1
ATOM 2980 C C . GLY A 1 392 ? 5.594 -20.033 -13.374 1.00 97.81 392 GLY A C 1
ATOM 2981 O O . GLY A 1 392 ? 5.720 -19.216 -12.464 1.00 97.81 392 GLY A O 1
ATOM 2982 N N . GLU A 1 393 ? 6.607 -20.503 -14.089 1.00 97.56 393 GLU A N 1
ATOM 2983 C CA . GLU A 1 393 ? 7.997 -20.073 -13.993 1.00 97.56 393 GLU A CA 1
ATOM 2984 C C . GLU A 1 393 ? 8.441 -19.607 -15.382 1.00 97.56 393 GLU A C 1
ATOM 2986 O O . GLU A 1 393 ? 8.195 -20.292 -16.381 1.00 97.56 393 GLU A O 1
ATOM 2991 N N . VAL A 1 394 ? 9.052 -18.426 -15.462 1.00 93.19 394 VAL A N 1
ATOM 2992 C CA . VAL A 1 394 ? 9.700 -17.953 -16.688 1.00 93.19 394 VAL A CA 1
ATOM 2993 C C . VAL A 1 394 ? 10.998 -18.734 -16.866 1.00 93.19 394 VAL A C 1
ATOM 2995 O O . VAL A 1 394 ? 11.804 -18.815 -15.939 1.00 93.19 394 VAL A O 1
ATOM 2998 N N . LYS A 1 395 ? 11.156 -19.335 -18.047 1.00 81.62 395 LYS A N 1
ATOM 2999 C CA . LYS A 1 395 ? 12.324 -20.145 -18.405 1.00 81.62 395 LYS A CA 1
ATOM 3000 C C . LYS A 1 395 ? 13.515 -19.302 -18.823 1.00 81.62 395 LYS A C 1
ATOM 3002 O O . LYS A 1 395 ? 13.285 -18.267 -19.489 1.00 81.62 395 LYS A O 1
#